Protein 4X2C (pdb70)

Secondary structure (DSSP, 8-state):
-HHHHHHHTTTSTT-HHHHHHHHHHHHHHHHTT----HHHHHHHHHH-EE-S-EEHHHHHHHHHHHHHHHHHHHTTTSPP-HHHHHHHHHHHHTT---GGGHHHHHHHHHHHHHT-SS--HHHHHHHHHHHHHH--SSS-HHHHHHHHHHHHHHHTT---B-----TT-HHHHHHHH-BTTB-HHHHHHHHHS-BHHHHTGGGTS--/-HHHHHHHT-TTSTTSHHHHHHHHHHHHHHHHTT----HHHHHHHHHH-EE-S-EEHHHHHHHHHHHHHHHHHHHTTTSPP-HHHHHHHHHHHTTT---HHHHHHHHHHHHHTSSS--HHHHHHHHHHHHHH--SSS-HHHHHHHHHHHHHHHTT---B---GGGHHHHHHHHHH-BTTB-HHHHHHHHHSPBHHHHTGGGT-

B-factor: mean 37.55, std 15.73, range [12.24, 153.91]

Sequence (410 aa):
SFLDKLIETKELKNSLYNVLKHNFLYHANKIAGSTFTTTEALALLLDKNVVTGRRHTLDDVQETVNSSYVFDTVIDSLKEKITHNFLRNLHSSLIFNTTQPFEVEPKLDELIEWYYSSQSEVSIKVIAEFHYRFELIHPFQDGNGRIIGRFVMLKQMLENNLPIKIIVSSWDSEDLYRNSLNSCSLGNYVPLIEYLSSLEDFREEVYKMLWKLENSFLDKLIETKELKNSLYNVLKHNFLYHANKIAGSTFTTEALALLLDKNVVTGRHTLDDVQETVNSSYVFDTVIDSLKEKITHNFLRNLHSSLIFNTTEVEPKLDELIEWYYSSQSEVSIKVIAEFHYRFELIHPFQDGNGRRIGRFVMLKQMLENNLPIKIVSWDSEDLYRNSSLNSCSLGNYVPLIEYLSSLEDFREVYKMLWK

Radius of gyration: 27.41 Å; Cα contacts (8 Å, |Δi|>4): 484; chains: 2; bounding box: 66×73×54 Å

Solvent-accessible surface area: 20314 Å² total; per-residue (Å²): 92,5,47,84,54,0,63,129,39,53,155,111,186,86,4,4,14,49,31,0,22,36,35,8,0,31,41,2,8,57,10,49,56,15,81,5,72,53,131,7,2,30,49,6,44,78,143,79,19,0,26,42,148,5,72,43,42,18,4,16,39,3,18,6,0,17,147,0,0,43,63,0,7,104,10,23,136,99,133,2,66,35,95,24,0,116,95,3,27,65,53,0,59,95,60,46,155,142,110,153,86,35,81,79,111,8,62,92,0,12,104,61,6,86,84,60,128,142,21,41,35,121,11,0,0,24,3,2,30,38,0,30,99,29,99,26,28,173,71,9,7,22,27,0,3,8,1,2,5,3,0,1,0,6,20,51,104,29,45,1,27,22,8,28,98,34,96,123,63,87,7,104,77,10,24,123,70,9,56,119,70,61,23,88,34,0,38,101,17,0,65,85,28,131,29,8,42,81,74,60,73,130,74,35,118,114,187,98,69,6,11,80,91,0,97,145,8,79,128,103,136,128,11,1,5,37,26,0,20,37,31,9,0,39,34,2,3,43,36,54,55,11,77,4,70,54,125,10,2,34,39,4,46,90,138,84,21,0,27,42,149,5,73,41,35,16,3,19,40,1,20,6,0,18,147,0,0,28,59,0,8,104,5,20,134,102,123,2,56,54,88,22,2,124,81,1,21,58,45,1,58,94,61,42,152,159,63,102,72,112,6,51,110,0,18,116,60,4,81,88,57,129,122,16,33,27,128,16,0,0,28,3,2,25,37,0,31,94,28,99,26,30,169,68,30,8,27,15,0,2,8,0,1,4,3,0,0,2,2,27,57,95,25,40,2,24,24,5,16,94,124,19,34,56,97,7,122,78,19,25,127,72,6,55,118,72,58,21,78,33,0,34,112,10,0,68,86,22,120,22,5,41,100,61,56,120,146,39,50,195

CATH classification: 1.10.3290.10

Foldseek 3Di:
DLLCLLVVCVPPQVAPVLVCLLQQLQFLLVVQPAPQDSVQLSCCVRPVDHDDDGDPQSVQLSVLSSVLLVVLSVQQVPADDPVNLVVSVCSNRPPHDVLPVLVVQVVVLSVVLVVDPADDLVNLLLSLLSQVVSVNDPDCSSVSSQSVSQSSCSNRVHQRQRDGDDPVPQQVVLSVVADNVRNPSNSVVSVVGHRSCVVPVCNPVVD/DQLLVQLVVCCPPPPAPVVVCLLQQLQFLLVLQPAPQDSVQLCCCVPPVDHDDDGDPQSSQLSVLVSVLLVVLSVCAPPQDDPVNLVVSVCSNRPPHDVLVVQVVVLSVVLVVDPADALVNLLLSLLSQVVSVNDPDDSSSSSQSVSQSSCVNRVHFRQRQGPVCSVQQVVLSVVADVVGRVSNSVVSVPGDRPCVVVVVNRD

Nearest PDB structures (foldseek):
  4x2c-assembly1_B  TM=1.005E+00  e=2.471E-31  Clostridioides difficile R20291
  4x2c-assembly1_A  TM=9.903E-01  e=1.853E-27  Clostridioides difficile R20291
  4x2e-assembly2_B  TM=9.842E-01  e=1.525E-26  Clostridioides difficile R20291
  4x2e-assembly4_C  TM=9.901E-01  e=2.746E-26  Clostridioides difficile R20291
  4x2e-assembly4_D-3  TM=9.826E-01  e=1.257E-24  Clostridioides difficile R20291

Structure (mmCIF, N/CA/C/O backbone):
data_4X2C
#
_entry.id   4X2C
#
_cell.length_a   52.370
_cell.length_b   67.290
_cell.length_c   139.600
_cell.angle_alpha   90.000
_cell.angle_beta   90.000
_cell.angle_gamma   90.000
#
_symmetry.space_group_name_H-M   'P 21 21 21'
#
loop_
_entity.id
_entity.type
_entity.pdbx_description
1 polymer 'Fic family protein putative filamentation induced by cAMP protein'
2 non-polymer GLYCEROL
3 non-polymer '4-(2-HYDROXYETHYL)-1-PIPERAZINE ETHANESULFONIC ACID'
4 non-polymer 'PHOSPHATE ION'
5 water water
#
loop_
_atom_site.group_PDB
_atom_site.id
_atom_site.type_symbol
_atom_site.label_atom_id
_atom_site.label_alt_id
_atom_site.label_comp_id
_atom_site.label_asym_id
_atom_site.label_entity_id
_atom_site.label_seq_id
_atom_site.pdbx_PDB_ins_code
_atom_site.Cartn_x
_atom_site.Cartn_y
_atom_site.Cartn_z
_atom_site.occupancy
_atom_site.B_iso_or_equiv
_atom_site.auth_seq_id
_atom_site.auth_comp_id
_atom_site.auth_asym_id
_atom_site.auth_atom_id
_atom_site.pdbx_PDB_model_num
ATOM 1 N N . SER A 1 4 ? 40.674 42.030 38.053 1.00 49.84 4 SER A N 1
ATOM 2 C CA . SER A 1 4 ? 40.347 42.672 36.771 1.00 53.73 4 SER A CA 1
ATOM 3 C C . SER A 1 4 ? 40.262 44.189 36.934 1.00 41.92 4 SER A C 1
ATOM 4 O O . SER A 1 4 ? 40.965 44.933 36.253 1.00 38.70 4 SER A O 1
ATOM 7 N N . PHE A 1 5 ? 39.398 44.646 37.838 1.00 39.49 5 PHE A N 1
ATOM 8 C CA . PHE A 1 5 ? 39.405 46.047 38.242 1.00 33.96 5 PHE A CA 1
ATOM 9 C C . PHE A 1 5 ? 40.784 46.413 38.778 1.00 34.86 5 PHE A C 1
ATOM 10 O O . PHE A 1 5 ? 41.334 47.463 38.450 1.00 31.91 5 PHE A O 1
ATOM 18 N N . LEU A 1 6 ? 41.345 45.526 39.589 1.00 34.00 6 LEU A N 1
ATOM 19 C CA . LEU A 1 6 ? 42.632 45.793 40.217 1.00 35.55 6 LEU A CA 1
ATOM 20 C C . LEU A 1 6 ? 43.740 45.853 39.161 1.00 36.20 6 LEU A C 1
ATOM 21 O O . LEU A 1 6 ? 44.592 46.728 39.201 1.00 32.79 6 LEU A O 1
ATOM 26 N N . ASP A 1 7 ? 43.709 44.924 38.213 1.00 41.10 7 ASP A N 1
ATOM 27 C CA . ASP A 1 7 ? 44.646 44.950 37.097 1.00 45.44 7 ASP A CA 1
ATOM 28 C C . ASP A 1 7 ? 44.632 46.313 36.401 1.00 43.95 7 ASP A C 1
ATOM 29 O O . ASP A 1 7 ? 45.671 46.943 36.218 1.00 38.37 7 ASP A O 1
ATOM 34 N N . LYS A 1 8 ? 43.440 46.776 36.043 1.00 40.69 8 LYS A N 1
ATOM 35 C CA . LYS A 1 8 ? 43.295 48.058 35.361 1.00 35.96 8 LYS A CA 1
ATOM 36 C C . LYS A 1 8 ? 43.723 49.205 36.256 1.00 34.53 8 LYS A C 1
ATOM 37 O O . LYS A 1 8 ? 44.417 50.123 35.821 1.00 33.39 8 LYS A O 1
ATOM 43 N N . LEU A 1 9 ? 43.308 49.146 37.519 1.00 31.85 9 LEU A N 1
ATOM 44 C CA . LEU A 1 9 ? 43.646 50.186 38.468 1.00 33.17 9 LEU A CA 1
ATOM 45 C C . LEU A 1 9 ? 45.151 50.451 38.494 1.00 35.82 9 LEU A C 1
ATOM 46 O O . LEU A 1 9 ? 45.584 51.608 38.433 1.00 35.03 9 LEU A O 1
ATOM 51 N N . ILE A 1 10 ? 45.933 49.373 38.566 1.00 32.14 10 ILE A N 1
ATOM 52 C CA . ILE A 1 10 ? 47.391 49.463 38.581 1.00 34.18 10 ILE A CA 1
ATOM 53 C C . ILE A 1 10 ? 47.967 49.797 37.215 1.00 37.99 10 ILE A C 1
ATOM 54 O O . ILE A 1 10 ? 48.825 50.665 37.101 1.00 36.67 10 ILE A O 1
ATOM 59 N N . GLU A 1 11 ? 47.502 49.076 36.196 1.00 44.49 11 GLU A N 1
ATOM 60 C CA . GLU A 1 11 ? 48.001 49.199 34.821 1.00 48.74 11 GLU A CA 1
ATOM 61 C C . GLU A 1 11 ? 47.981 50.624 34.302 1.00 45.87 11 GLU A C 1
ATOM 62 O O . GLU A 1 11 ? 48.938 51.094 33.697 1.00 46.73 11 GLU A O 1
ATOM 68 N N . THR A 1 12 ? 46.861 51.298 34.523 1.00 39.88 12 THR A N 1
ATOM 69 C CA . THR A 1 12 ? 46.625 52.600 33.907 1.00 41.06 12 THR A CA 1
ATOM 70 C C . THR A 1 12 ? 46.851 53.774 34.850 1.00 33.71 12 THR A C 1
ATOM 71 O O . THR A 1 12 ? 46.406 54.885 34.565 1.00 37.17 12 THR A O 1
ATOM 75 N N . LYS A 1 13 ? 47.543 53.535 35.957 1.00 33.47 13 LYS A N 1
ATOM 76 C CA . LYS A 1 13 ? 47.585 54.513 37.044 1.00 34.00 13 LYS A CA 1
ATOM 77 C C . LYS A 1 13 ? 48.250 55.815 36.623 1.00 40.45 13 LYS A C 1
ATOM 78 O O . LYS A 1 13 ? 47.919 56.878 37.144 1.00 32.36 13 LYS A O 1
ATOM 84 N N . GLU A 1 14 ? 49.172 55.724 35.666 1.00 38.34 14 GLU A N 1
ATOM 85 C CA . GLU A 1 14 ? 49.952 56.869 35.241 1.00 42.31 14 GLU A CA 1
ATOM 86 C C . GLU A 1 14 ? 49.229 57.751 34.224 1.00 41.90 14 GLU A C 1
ATOM 87 O O . GLU A 1 14 ? 49.750 58.786 33.832 1.00 41.59 14 GLU A O 1
ATOM 93 N N . LEU A 1 15 ? 48.042 57.347 33.786 1.00 33.08 15 LEU A N 1
ATOM 94 C CA . LEU A 1 15 ? 47.295 58.190 32.854 1.00 36.93 15 LEU A CA 1
ATOM 95 C C . LEU A 1 15 ? 46.893 59.505 33.533 1.00 29.21 15 LEU A C 1
ATOM 96 O O . LEU A 1 15 ? 46.782 59.563 34.743 1.00 29.53 15 LEU A O 1
ATOM 101 N N . LYS A 1 16 ? 46.692 60.555 32.750 1.00 35.55 16 LYS A N 1
ATOM 102 C CA . LYS A 1 16 ? 46.121 61.787 33.288 1.00 31.99 16 LYS A CA 1
ATOM 103 C C . LYS A 1 16 ? 44.730 61.479 33.821 1.00 32.25 16 LYS A C 1
ATOM 104 O O . LYS A 1 16 ? 43.947 60.849 33.120 1.00 30.38 16 LYS A O 1
ATOM 110 N N . ASN A 1 17 ? 44.438 61.884 35.060 1.00 26.68 17 ASN A N 1
ATOM 111 C CA . ASN A 1 17 ? 43.103 61.692 35.622 1.00 24.82 17 ASN A CA 1
ATOM 112 C C . ASN A 1 17 ? 42.651 60.242 35.526 1.00 25.77 17 ASN A C 1
ATOM 113 O O . ASN A 1 17 ? 41.522 59.959 35.128 1.00 25.68 17 ASN A O 1
ATOM 118 N N . SER A 1 18 ? 43.570 59.345 35.870 1.00 25.72 18 SER A N 1
ATOM 119 C CA . SER A 1 18 ? 43.382 57.913 35.759 1.00 24.79 18 SER A CA 1
ATOM 120 C C . SER A 1 18 ? 42.397 57.396 36.780 1.00 24.20 18 SER A C 1
ATOM 121 O O . SER A 1 18 ? 42.082 58.086 37.766 1.00 20.89 18 SER A O 1
ATOM 124 N N . LEU A 1 19 ? 41.943 56.161 36.559 1.00 22.59 19 LEU A N 1
ATOM 125 C CA . LEU A 1 19 ? 41.120 55.460 37.525 1.00 20.71 19 LEU A CA 1
ATOM 126 C C . LEU A 1 19 ? 41.736 55.505 38.929 1.00 19.66 19 LEU A C 1
ATOM 127 O O . LEU A 1 19 ? 41.029 55.731 39.919 1.00 23.90 19 LEU A O 1
ATOM 132 N N . TYR A 1 20 ? 43.039 55.251 38.995 1.00 22.09 20 TYR A N 1
ATOM 133 C CA . TYR A 1 20 ? 43.805 55.333 40.236 1.00 22.74 20 TYR A CA 1
ATOM 134 C C . TYR A 1 20 ? 43.656 56.685 40.907 1.00 22.38 20 TYR A C 1
ATOM 135 O O . TYR A 1 20 ? 43.388 56.762 42.116 1.00 21.49 20 TYR A O 1
ATOM 144 N N . ASN A 1 21 ? 43.842 57.749 40.130 1.00 21.47 21 ASN A N 1
ATOM 145 C CA . ASN A 1 21 ? 43.689 59.106 40.659 1.00 24.69 21 ASN A CA 1
ATOM 146 C C . ASN A 1 21 ? 42.286 59.396 41.166 1.00 20.90 21 ASN A C 1
ATOM 147 O O . ASN A 1 21 ? 42.108 60.050 42.196 1.00 20.52 21 ASN A O 1
ATOM 152 N N . VAL A 1 22 ? 41.281 58.952 40.418 1.00 19.79 22 VAL A N 1
ATOM 153 C CA . VAL A 1 22 ? 39.898 59.110 40.842 1.00 18.80 22 VAL A CA 1
ATOM 154 C C . VAL A 1 22 ? 39.625 58.380 42.164 1.00 23.30 22 VAL A C 1
ATOM 155 O O . VAL A 1 22 ? 39.028 58.947 43.092 1.00 20.72 22 VAL A O 1
ATOM 159 N N . LEU A 1 23 ? 40.074 57.130 42.251 1.00 18.82 23 LEU A N 1
ATOM 160 C CA . LEU A 1 23 ? 39.916 56.361 43.484 1.00 22.32 23 LEU A CA 1
ATOM 161 C C . LEU A 1 23 ? 40.621 57.053 44.640 1.00 21.96 23 LEU A C 1
ATOM 162 O O . LEU A 1 23 ? 40.051 57.199 45.724 1.00 22.03 23 LEU A O 1
ATOM 167 N N . LYS A 1 24 ? 41.862 57.467 44.407 1.00 20.14 24 LYS A N 1
ATOM 168 C CA . LYS A 1 24 ? 42.649 58.149 45.443 1.00 20.00 24 LYS A CA 1
ATOM 169 C C . LYS A 1 24 ? 41.937 59.413 45.919 1.00 21.71 24 LYS A C 1
ATOM 170 O O . LYS A 1 24 ? 41.771 59.638 47.114 1.00 20.69 24 LYS A O 1
ATOM 176 N N . HIS A 1 25 ? 41.516 60.236 44.965 1.00 19.85 25 HIS A N 1
ATOM 177 C CA . HIS A 1 25 ? 40.865 61.493 45.278 1.00 21.22 25 HIS A CA 1
ATOM 178 C C . HIS A 1 25 ? 39.578 61.270 46.067 1.00 23.04 25 HIS A C 1
ATOM 179 O O . HIS A 1 25 ? 39.330 61.935 47.077 1.00 22.87 25 HIS A O 1
ATOM 186 N N . ASN A 1 26 ? 38.769 60.320 45.615 1.00 19.40 26 ASN A N 1
ATOM 187 C CA . ASN A 1 26 ? 37.467 60.124 46.229 1.00 20.78 26 ASN A CA 1
ATOM 188 C C . ASN A 1 26 ? 37.618 59.507 47.617 1.00 23.65 26 ASN A C 1
ATOM 189 O O . ASN A 1 26 ? 37.007 59.981 48.591 1.00 20.88 26 ASN A O 1
ATOM 194 N N . PHE A 1 27 ? 38.484 58.500 47.727 1.00 19.09 27 PHE A N 1
ATOM 195 C CA . PHE A 1 27 ? 38.727 57.885 49.023 1.00 21.48 27 PHE A CA 1
ATOM 196 C C . PHE A 1 27 ? 39.301 58.889 50.040 1.00 22.41 27 PHE A C 1
ATOM 197 O O . PHE A 1 27 ? 38.834 58.985 51.181 1.00 21.03 27 PHE A O 1
ATOM 205 N N . LEU A 1 28 ? 40.343 59.612 49.633 1.00 20.12 28 LEU A N 1
ATOM 206 C CA . LEU A 1 28 ? 40.998 60.548 50.536 1.00 22.19 28 LEU A CA 1
ATOM 207 C C . LEU A 1 28 ? 40.087 61.714 50.895 1.00 23.39 28 LEU A C 1
ATOM 208 O O . LEU A 1 28 ? 40.108 62.154 52.048 1.00 21.16 28 LEU A O 1
ATOM 213 N N . TYR A 1 29 ? 39.307 62.229 49.937 1.00 19.92 29 TYR A N 1
ATOM 214 C CA . TYR A 1 29 ? 38.442 63.381 50.257 1.00 21.14 29 TYR A CA 1
ATOM 215 C C . TYR A 1 29 ? 37.555 63.035 51.441 1.00 19.71 29 TYR A C 1
ATOM 216 O O . TYR A 1 29 ? 37.478 63.779 52.435 1.00 20.63 29 TYR A O 1
ATOM 225 N N . HIS A 1 30 ? 36.901 61.883 51.349 1.00 16.54 30 HIS A N 1
ATOM 226 C CA . HIS A 1 30 ? 35.980 61.483 52.395 1.00 20.56 30 HIS A CA 1
ATOM 227 C C . HIS A 1 30 ? 36.711 61.037 53.671 1.00 23.35 30 HIS A C 1
ATOM 228 O O . HIS A 1 30 ? 36.346 61.448 54.773 1.00 23.34 30 HIS A O 1
ATOM 235 N N . ALA A 1 31 ? 37.760 60.235 53.529 1.00 19.99 31 ALA A N 1
ATOM 236 C CA . ALA A 1 31 ? 38.466 59.728 54.717 1.00 19.94 31 ALA A CA 1
ATOM 237 C C . ALA A 1 31 ? 39.073 60.871 55.519 1.00 19.62 31 ALA A C 1
ATOM 238 O O . ALA A 1 31 ? 39.025 60.856 56.748 1.00 21.47 31 ALA A O 1
ATOM 240 N N . ASN A 1 32 ? 39.632 61.864 54.825 1.00 20.45 32 ASN A N 1
ATOM 241 C CA . ASN A 1 32 ? 40.242 63.005 55.497 1.00 23.03 32 ASN A CA 1
ATOM 242 C C . ASN A 1 32 ? 39.199 63.958 56.081 1.00 19.90 32 ASN A C 1
ATOM 243 O O . ASN A 1 32 ? 39.382 64.470 57.181 1.00 22.72 32 ASN A O 1
ATOM 248 N N . LYS A 1 33 ? 38.101 64.186 55.362 1.00 23.33 33 LYS A N 1
ATOM 249 C CA . LYS A 1 33 ? 37.051 65.072 55.862 1.00 23.42 33 LYS A CA 1
ATOM 250 C C . LYS A 1 33 ? 36.402 64.493 57.125 1.00 22.08 33 LYS A C 1
ATOM 251 O O . LYS A 1 33 ? 36.063 65.236 58.049 1.00 22.18 33 LYS A O 1
ATOM 257 N N . ILE A 1 34 ? 36.220 63.177 57.155 1.00 20.34 34 ILE A N 1
ATOM 258 C CA . ILE A 1 34 ? 35.690 62.522 58.358 1.00 24.39 34 ILE A CA 1
ATOM 259 C C . ILE A 1 34 ? 36.658 62.739 59.526 1.00 26.59 34 ILE A C 1
ATOM 260 O O . ILE A 1 34 ? 36.225 62.922 60.666 1.00 29.96 34 ILE A O 1
ATOM 265 N N . ALA A 1 35 ? 37.957 62.758 59.226 1.00 25.68 35 ALA A N 1
ATOM 266 C CA . ALA A 1 35 ? 38.981 63.005 60.244 1.00 25.07 35 ALA A CA 1
ATOM 267 C C . ALA A 1 35 ? 39.197 64.498 60.524 1.00 26.07 35 ALA A C 1
ATOM 268 O O . ALA A 1 35 ? 40.060 64.846 61.306 1.00 27.56 35 ALA A O 1
ATOM 270 N N . GLY A 1 36 ? 38.422 65.373 59.900 1.00 21.92 36 GLY A N 1
ATOM 271 C CA . GLY A 1 36 ? 38.483 66.794 60.238 1.00 25.93 36 GLY A CA 1
ATOM 272 C C . GLY A 1 36 ? 39.187 67.696 59.239 1.00 27.76 36 GLY A C 1
ATOM 273 O O . GLY A 1 36 ? 39.339 68.896 59.468 1.00 24.93 36 GLY A O 1
ATOM 274 N N . SER A 1 37 ? 39.615 67.136 58.114 1.00 23.78 37 SER A N 1
ATOM 275 C CA . SER A 1 37 ? 40.271 67.967 57.098 1.00 21.29 37 SER A CA 1
ATOM 276 C C . SER A 1 37 ? 39.295 68.970 56.509 1.00 23.30 37 SER A C 1
ATOM 277 O O . SER A 1 37 ? 38.116 68.660 56.353 1.00 23.19 37 SER A O 1
ATOM 280 N N . THR A 1 38 ? 39.782 70.152 56.139 1.00 20.87 38 THR A N 1
ATOM 281 C CA . THR A 1 38 ? 38.908 71.158 55.541 1.00 21.27 38 THR A CA 1
ATOM 282 C C . THR A 1 38 ? 39.136 71.295 54.026 1.00 25.90 38 THR A C 1
ATOM 283 O O . THR A 1 38 ? 38.609 72.220 53.397 1.00 26.84 38 THR A O 1
ATOM 287 N N . PHE A 1 39 ? 39.897 70.376 53.436 1.00 24.54 39 PHE A N 1
ATOM 288 C CA . PHE A 1 39 ? 40.037 70.371 51.976 1.00 20.45 39 PHE A CA 1
ATOM 289 C C . PHE A 1 39 ? 38.725 70.007 51.297 1.00 25.16 39 PHE A C 1
ATOM 290 O O . PHE A 1 39 ? 38.160 68.934 51.556 1.00 26.56 39 PHE A O 1
ATOM 298 N N . THR A 1 40 ? 38.249 70.919 50.449 1.00 24.69 40 THR A N 1
ATOM 299 C CA . THR A 1 40 ? 37.103 70.699 49.579 1.00 24.67 40 THR A CA 1
ATOM 300 C C . THR A 1 40 ? 37.509 69.688 48.514 1.00 27.31 40 THR A C 1
ATOM 301 O O . THR A 1 40 ? 38.692 69.390 48.353 1.00 21.41 40 THR A O 1
ATOM 305 N N A THR A 1 41 ? 36.537 69.153 47.776 0.66 22.69 41 THR A N 1
ATOM 306 N N B THR A 1 41 ? 36.538 69.188 47.763 0.34 23.11 41 THR A N 1
ATOM 307 C CA A THR A 1 41 ? 36.877 68.200 46.718 0.66 22.89 41 THR A CA 1
ATOM 308 C CA B THR A 1 41 ? 36.851 68.191 46.753 0.34 22.69 41 THR A CA 1
ATOM 309 C C A THR A 1 41 ? 37.782 68.874 45.704 0.66 24.95 41 THR A C 1
ATOM 310 C C B THR A 1 41 ? 37.656 68.824 45.609 0.34 24.07 41 THR A C 1
ATOM 311 O O A THR A 1 41 ? 38.756 68.290 45.227 0.66 20.08 41 THR A O 1
ATOM 312 O O B THR A 1 41 ? 38.465 68.159 44.962 0.34 21.82 41 THR A O 1
ATOM 319 N N . GLU A 1 42 ? 37.449 70.120 45.386 1.00 25.56 42 GLU A N 1
ATOM 320 C CA . GLU A 1 42 ? 38.199 70.863 44.394 1.00 24.67 42 GLU A CA 1
ATOM 321 C C . GLU A 1 42 ? 39.634 71.119 44.870 1.00 23.87 42 GLU A C 1
ATOM 322 O O . GLU A 1 42 ? 40.593 70.973 44.104 1.00 22.07 42 GLU A O 1
ATOM 328 N N . ALA A 1 43 ? 39.778 71.545 46.117 1.00 21.37 43 ALA A N 1
ATOM 329 C CA . ALA A 1 43 ? 41.122 71.842 46.635 1.00 21.96 43 ALA A CA 1
ATOM 330 C C . ALA A 1 43 ? 41.962 70.566 46.757 1.00 20.65 43 ALA A C 1
ATOM 331 O O . ALA A 1 43 ? 43.170 70.601 46.527 1.00 19.71 43 ALA A O 1
ATOM 333 N N . LEU A 1 44 ? 41.345 69.438 47.108 1.00 19.38 44 LEU A N 1
ATOM 334 C CA . LEU A 1 44 ? 42.107 68.196 47.185 1.00 18.23 44 LEU A CA 1
ATOM 335 C C . LEU A 1 44 ? 42.605 67.793 45.802 1.00 21.13 44 LEU A C 1
ATOM 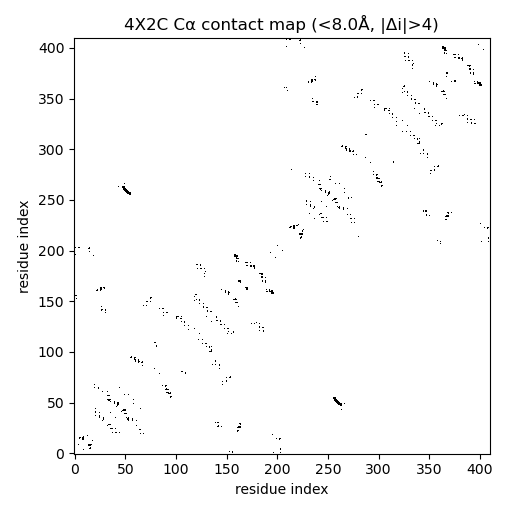336 O O . LEU A 1 44 ? 43.751 67.391 45.638 1.00 21.01 44 LEU A O 1
ATOM 341 N N . ALA A 1 45 ? 41.748 67.904 44.796 1.00 20.84 45 ALA A N 1
ATOM 342 C CA . ALA A 1 45 ? 42.174 67.572 43.437 1.00 22.20 45 ALA A CA 1
ATOM 343 C C . ALA A 1 45 ? 43.340 68.463 42.986 1.00 23.34 45 ALA A C 1
ATOM 344 O O . ALA A 1 45 ? 44.272 67.989 42.342 1.00 24.93 45 ALA A O 1
ATOM 346 N N . LEU A 1 46 ? 43.292 69.746 43.343 1.00 21.70 46 LEU A N 1
ATOM 347 C CA . LEU A 1 46 ? 44.354 70.692 42.962 1.00 24.15 46 LEU A CA 1
ATOM 348 C C . LEU A 1 46 ? 45.673 70.318 43.640 1.00 24.12 46 LEU A C 1
ATOM 349 O O . LEU A 1 46 ? 46.746 70.377 43.048 1.00 22.03 46 LEU A O 1
ATOM 354 N N . LEU A 1 47 ? 45.585 69.910 44.894 1.00 22.26 47 LEU A N 1
ATOM 355 C CA . LEU A 1 47 ? 46.775 69.469 45.612 1.00 23.30 47 LEU A CA 1
ATOM 356 C C . LEU A 1 47 ? 47.360 68.185 45.007 1.00 24.20 47 LEU A C 1
ATOM 357 O O . LEU A 1 47 ? 48.566 68.097 44.741 1.00 24.60 47 LEU A O 1
ATOM 362 N N . LEU A 1 48 ? 46.508 67.185 44.805 1.00 20.67 48 LEU A N 1
ATOM 363 C CA . LEU A 1 48 ? 46.943 65.900 44.275 1.00 23.62 48 LEU A CA 1
ATOM 364 C C . LEU A 1 48 ? 47.422 65.996 42.834 1.00 28.42 48 LEU A C 1
ATOM 365 O O . LEU A 1 48 ? 48.431 65.388 42.491 1.00 29.10 48 LEU A O 1
ATOM 370 N N . ASP A 1 49 ? 46.725 66.768 41.998 1.00 21.71 49 ASP A N 1
ATOM 371 C CA . ASP A 1 49 ? 47.069 66.853 40.567 1.00 26.64 49 ASP A CA 1
ATOM 372 C C . ASP A 1 49 ? 48.192 67.841 40.261 1.00 27.19 49 ASP A C 1
ATOM 373 O O . ASP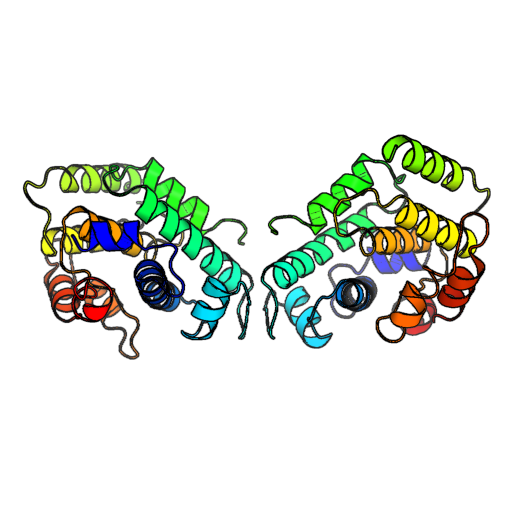 A 1 49 ? 48.963 67.633 39.334 1.00 27.72 49 ASP A O 1
ATOM 378 N N . LYS A 1 50 ? 48.254 68.934 41.015 1.00 23.67 50 LYS A N 1
ATOM 379 C CA . LYS A 1 50 ? 49.124 70.053 40.660 1.00 25.98 50 LYS A CA 1
ATOM 380 C C . LYS A 1 50 ? 50.038 70.529 41.782 1.00 27.09 50 LYS A C 1
ATOM 381 O O . LYS A 1 50 ? 50.798 71.480 41.584 1.00 25.48 50 LYS A O 1
ATOM 387 N N . ASN A 1 51 ? 49.939 69.909 42.956 1.00 23.31 51 ASN A N 1
ATOM 388 C CA . ASN A 1 51 ? 50.728 70.343 44.126 1.00 22.83 51 ASN A CA 1
ATOM 389 C C . ASN A 1 51 ? 50.491 71.807 44.472 1.00 24.91 51 ASN A C 1
ATOM 390 O O . ASN A 1 51 ? 51.407 72.563 44.856 1.00 28.71 51 ASN A O 1
ATOM 395 N N . VAL A 1 52 ? 49.232 72.195 44.368 1.00 21.97 52 VAL A N 1
ATOM 396 C CA . VAL A 1 52 ? 48.844 73.542 44.697 1.00 22.48 52 VAL A CA 1
ATOM 397 C C . VAL A 1 52 ? 47.895 73.491 45.869 1.00 21.27 52 VAL A C 1
ATOM 398 O O . VAL A 1 52 ? 46.920 72.727 45.855 1.00 23.07 52 VAL A O 1
ATOM 402 N N . VAL A 1 53 ? 48.186 74.299 46.887 1.00 21.68 53 VAL A N 1
ATOM 403 C CA . VAL A 1 53 ? 47.326 74.426 48.061 1.00 19.96 53 VAL A CA 1
ATOM 404 C C . VAL A 1 53 ? 46.410 75.629 47.908 1.00 20.63 53 VAL A C 1
ATOM 405 O O . VAL A 1 53 ? 46.870 76.737 47.601 1.00 24.35 53 VAL A O 1
ATOM 409 N N . THR A 1 54 ? 45.114 75.407 48.117 1.00 21.07 54 THR A N 1
ATOM 410 C CA . THR A 1 54 ? 44.129 76.481 48.128 1.00 23.47 54 THR A CA 1
ATOM 411 C C . THR A 1 54 ? 43.189 76.266 49.300 1.00 29.41 54 THR A C 1
ATOM 412 O O . THR A 1 54 ? 43.087 75.140 49.816 1.00 25.40 54 THR A O 1
ATOM 416 N N . GLY A 1 55 ? 42.506 77.339 49.703 1.00 27.04 55 GLY A N 1
ATOM 417 C CA . GLY A 1 55 ? 41.543 77.304 50.792 1.00 25.26 55 GLY A CA 1
ATOM 418 C C . GLY A 1 55 ? 42.226 77.702 52.090 1.00 30.15 55 GLY A C 1
ATOM 419 O O . GLY A 1 55 ? 43.380 78.134 52.089 1.00 32.95 55 GLY A O 1
ATOM 420 N N A ARG A 1 56 ? 41.509 77.576 53.201 0.41 25.96 56 ARG A N 1
ATOM 421 N N B ARG A 1 56 ? 41.517 77.536 53.198 0.59 24.84 56 ARG A N 1
ATOM 422 C CA A ARG A 1 56 ? 42.086 77.881 54.502 0.41 27.06 56 ARG A CA 1
ATOM 423 C CA B ARG A 1 56 ? 42.064 77.875 54.499 0.59 27.01 56 ARG A CA 1
ATOM 424 C C A ARG A 1 56 ? 42.264 76.595 55.301 0.41 27.83 56 ARG A C 1
ATOM 425 C C B ARG A 1 56 ? 42.257 76.600 55.320 0.59 28.18 56 ARG A C 1
ATOM 426 O O A ARG A 1 56 ? 41.316 75.828 55.464 0.41 29.23 56 ARG A O 1
ATOM 427 O O B ARG A 1 56 ? 41.307 75.845 55.516 0.59 29.59 56 ARG A O 1
ATOM 442 N N . HIS A 1 57 ? 43.475 76.365 55.792 1.00 25.86 57 HIS A N 1
ATOM 443 C CA . HIS A 1 57 ? 43.800 75.118 56.493 1.00 24.16 57 HIS A CA 1
ATOM 444 C C . HIS A 1 57 ? 44.827 75.334 57.574 1.00 24.39 57 HIS A C 1
ATOM 445 O O . HIS A 1 57 ? 45.673 76.205 57.445 1.00 26.59 57 HIS A O 1
ATOM 452 N N . THR A 1 58 ? 44.767 74.523 58.628 1.00 24.55 58 THR A N 1
ATOM 453 C CA . THR A 1 58 ? 45.897 74.447 59.546 1.00 24.26 58 THR A CA 1
ATOM 454 C C . THR A 1 58 ? 47.072 73.809 58.807 1.00 23.97 58 THR A C 1
ATOM 455 O O . THR A 1 58 ? 46.886 73.039 57.850 1.00 23.13 58 THR A O 1
ATOM 459 N N . LEU A 1 59 ? 48.277 74.133 59.242 1.00 25.23 59 LEU A N 1
ATOM 460 C CA . LEU A 1 59 ? 49.459 73.512 58.680 1.00 30.37 59 LEU A CA 1
ATOM 461 C C . LEU A 1 59 ? 49.388 71.985 58.842 1.00 26.99 59 LEU A C 1
ATOM 462 O O . LEU A 1 59 ? 49.812 71.244 57.962 1.00 24.06 59 LEU A O 1
ATOM 467 N N . ASP A 1 60 ? 48.833 71.525 59.959 1.00 24.37 60 ASP A N 1
ATOM 468 C CA . ASP A 1 60 ? 48.671 70.087 60.187 1.00 28.16 60 ASP A CA 1
ATOM 469 C C . ASP A 1 60 ? 47.765 69.458 59.157 1.00 26.70 60 ASP A C 1
ATOM 470 O O . ASP A 1 60 ? 48.021 68.348 58.701 1.00 25.83 60 ASP A O 1
ATOM 475 N N . ASP A 1 61 ? 46.685 70.153 58.812 1.00 23.73 61 ASP A N 1
ATOM 476 C CA . ASP A 1 61 ? 45.757 69.664 57.799 1.00 23.99 61 ASP A CA 1
ATOM 477 C C . ASP A 1 61 ? 46.480 69.548 56.450 1.00 24.81 61 ASP A C 1
ATOM 478 O O . ASP A 1 61 ? 46.377 68.523 55.774 1.00 23.78 61 ASP A O 1
ATOM 483 N N . VAL A 1 62 ? 47.229 70.581 56.064 1.00 20.91 62 VAL A N 1
ATOM 484 C CA . VAL A 1 62 ? 47.957 70.494 54.806 1.00 21.22 62 VAL A CA 1
ATOM 485 C C . VAL A 1 62 ? 48.908 69.281 54.855 1.00 28.05 62 VAL A C 1
ATOM 486 O O . VAL A 1 62 ? 48.942 68.455 53.931 1.00 25.02 62 VAL A O 1
ATOM 490 N N . GLN A 1 63 ? 49.658 69.152 55.943 1.00 23.29 63 GLN A N 1
ATOM 491 C CA . GLN A 1 63 ? 50.682 68.103 55.985 1.00 24.11 63 GLN A CA 1
ATOM 492 C C . GLN A 1 63 ? 50.059 66.709 56.050 1.00 24.28 63 GLN A C 1
ATOM 493 O O . GLN A 1 63 ? 50.506 65.798 55.353 1.00 23.53 63 GLN A O 1
ATOM 499 N N . GLU A 1 64 ? 49.018 66.525 56.859 1.00 23.27 64 GLU A N 1
ATOM 500 C CA . GLU A 1 64 ? 48.438 65.196 56.966 1.00 24.20 64 GLU A CA 1
ATOM 501 C C . GLU A 1 64 ? 47.732 64.832 55.669 1.00 27.02 64 GLU A C 1
ATOM 502 O O . GLU A 1 64 ? 47.705 63.668 55.273 1.00 20.35 64 GLU A O 1
ATOM 508 N N . THR A 1 65 ? 47.192 65.832 54.981 1.00 22.07 65 THR A N 1
ATOM 509 C CA . THR A 1 65 ? 46.567 65.563 53.692 1.00 21.60 65 THR A CA 1
ATOM 510 C C . THR A 1 65 ? 47.615 65.101 52.683 1.00 21.92 65 THR A C 1
ATOM 511 O O . THR A 1 65 ? 47.391 64.146 51.947 1.00 21.51 65 THR A O 1
ATOM 515 N N . VAL A 1 66 ? 48.770 65.764 52.675 1.00 20.41 66 VAL A N 1
ATOM 516 C CA . VAL A 1 66 ? 49.872 65.352 51.806 1.00 20.44 66 VAL A CA 1
ATOM 517 C C . VAL A 1 66 ? 50.353 63.951 52.204 1.00 20.01 66 VAL A C 1
ATOM 518 O O . VAL A 1 66 ? 50.584 63.101 51.353 1.00 25.24 66 VAL A O 1
ATOM 522 N N . ASN A 1 67 ? 50.524 63.734 53.500 1.00 20.43 67 ASN A N 1
ATOM 523 C CA . ASN A 1 67 ? 50.940 62.424 53.985 1.00 21.38 67 ASN A CA 1
ATOM 524 C C . ASN A 1 67 ? 49.947 61.347 53.534 1.00 24.46 67 ASN A C 1
ATOM 525 O O . ASN A 1 67 ? 50.349 60.263 53.153 1.00 23.39 67 ASN A O 1
ATOM 530 N N . SER A 1 68 ? 48.647 61.662 53.582 1.00 22.05 68 SER A N 1
ATOM 531 C CA . SER A 1 68 ? 47.624 60.683 53.222 1.00 21.21 68 SER A CA 1
ATOM 532 C C . SER A 1 68 ? 47.762 60.229 51.769 1.00 22.43 68 SER A C 1
ATOM 533 O O . SER A 1 68 ? 47.406 59.094 51.440 1.00 22.72 68 SER A O 1
ATOM 536 N N . SER A 1 69 ? 48.328 61.077 50.918 1.00 22.56 69 SER A N 1
ATOM 537 C CA . SER A 1 69 ? 48.517 60.732 49.516 1.00 21.83 69 SER A CA 1
ATOM 538 C C . SER A 1 69 ? 49.597 59.667 49.371 1.00 25.04 69 SER A C 1
ATOM 539 O O . SER A 1 69 ? 49.456 58.719 48.607 1.00 25.66 69 SER A O 1
ATOM 542 N N . TYR A 1 70 ? 50.681 59.845 50.112 1.00 24.00 70 TYR A N 1
ATOM 543 C CA . TYR A 1 70 ? 51.771 58.884 50.137 1.00 22.35 70 TYR A CA 1
ATOM 544 C C . TYR A 1 70 ? 51.328 57.570 50.782 1.00 22.65 70 TYR A C 1
ATOM 545 O O . TYR A 1 70 ? 51.680 56.495 50.319 1.00 25.87 70 TYR A O 1
ATOM 554 N N . VAL A 1 71 ? 50.568 57.670 51.866 1.00 22.58 71 VAL A N 1
ATOM 555 C CA . VAL A 1 71 ? 50.109 56.477 52.552 1.00 23.39 71 VAL A CA 1
ATOM 556 C C . VAL A 1 71 ? 49.212 55.679 51.605 1.00 26.50 71 VAL A C 1
ATOM 557 O O . VAL A 1 71 ? 49.321 54.459 51.523 1.00 25.81 71 VAL A O 1
ATOM 561 N N . PHE A 1 72 ? 48.337 56.372 50.883 1.00 23.36 72 PHE A N 1
ATOM 562 C CA . PHE A 1 72 ? 47.510 55.700 49.895 1.00 24.59 72 PHE A CA 1
ATOM 563 C C . PHE A 1 72 ? 48.373 54.936 48.884 1.00 23.48 72 PHE A C 1
ATOM 564 O O . PHE A 1 72 ? 48.086 53.774 48.590 1.00 24.98 72 PHE A O 1
ATOM 572 N N . ASP A 1 73 ? 49.421 55.572 48.352 1.00 22.93 73 ASP A N 1
ATOM 573 C CA . ASP A 1 73 ? 50.304 54.887 47.407 1.00 21.57 73 ASP A CA 1
ATOM 574 C C . ASP A 1 73 ? 50.939 53.646 48.044 1.00 22.88 73 ASP A C 1
ATOM 575 O O . ASP A 1 73 ? 51.019 52.578 47.426 1.00 27.18 73 ASP A O 1
ATOM 580 N N . THR A 1 74 ? 51.409 53.796 49.280 1.00 22.88 74 THR A N 1
ATOM 581 C CA . THR A 1 74 ? 51.994 52.680 50.012 1.00 25.56 74 THR A CA 1
ATOM 582 C C . THR A 1 74 ? 51.027 51.520 50.131 1.00 28.40 74 THR A C 1
ATOM 583 O O . THR A 1 74 ? 51.391 50.355 49.961 1.00 28.85 74 THR A O 1
ATOM 587 N N . VAL A 1 75 ? 49.782 51.844 50.430 1.00 25.96 75 VAL A N 1
ATOM 588 C CA . VAL A 1 75 ? 48.763 50.812 50.587 1.00 26.21 75 VAL A CA 1
ATOM 589 C C . VAL A 1 75 ? 48.507 50.041 49.273 1.00 24.13 75 VAL A C 1
ATOM 590 O O . VAL A 1 75 ? 48.338 48.800 49.267 1.00 29.10 75 VAL A O 1
ATOM 594 N N . ILE A 1 76 ? 48.467 50.773 48.167 1.00 24.54 76 ILE A N 1
ATOM 595 C CA . ILE A 1 76 ? 48.281 50.135 46.877 1.00 25.66 76 ILE A CA 1
ATOM 596 C C . ILE A 1 76 ? 49.535 49.345 46.521 1.00 27.38 76 ILE A C 1
ATOM 597 O O . ILE A 1 76 ? 49.440 48.235 46.011 1.00 30.57 76 ILE A O 1
ATOM 602 N N . ASP A 1 77 ? 50.711 49.896 46.826 1.00 31.37 77 ASP A N 1
ATOM 603 C CA . ASP A 1 77 ? 51.968 49.237 46.468 1.00 34.45 77 ASP A CA 1
ATOM 604 C C . ASP A 1 77 ? 52.147 47.926 47.227 1.00 38.39 77 ASP A C 1
ATOM 605 O O . ASP A 1 77 ? 52.865 47.043 46.782 1.00 37.49 77 ASP A O 1
ATOM 610 N N . SER A 1 78 ? 51.501 47.802 48.378 1.00 36.33 78 SER A N 1
ATOM 611 C CA . SER A 1 78 ? 51.742 46.641 49.220 1.00 37.94 78 SER A CA 1
ATOM 612 C C . SER A 1 78 ? 50.528 45.725 49.332 1.00 34.50 78 SER A C 1
ATOM 613 O O . SER A 1 78 ? 50.433 44.940 50.271 1.00 36.96 78 SER A O 1
ATOM 616 N N . LEU A 1 79 ? 49.603 45.820 48.378 1.00 33.96 79 LEU A N 1
ATOM 617 C CA . LEU A 1 79 ? 48.497 44.862 48.316 1.00 33.70 79 LEU A CA 1
ATOM 618 C C . LEU A 1 79 ? 49.055 43.434 48.245 1.00 42.40 79 LEU A C 1
ATOM 619 O O . LEU A 1 79 ? 50.112 43.200 47.632 1.00 41.10 79 LEU A O 1
ATOM 624 N N . LYS A 1 80 ? 48.344 42.513 48.903 1.00 42.38 80 LYS A N 1
ATOM 625 C CA . LYS A 1 80 ? 48.693 41.092 49.048 1.00 50.27 80 LYS A CA 1
ATOM 626 C C . LYS A 1 80 ? 49.790 40.848 50.091 1.00 48.45 80 LYS A C 1
ATOM 627 O O . LYS A 1 80 ? 50.079 39.706 50.426 1.00 53.26 80 LYS A O 1
ATOM 633 N N . GLU A 1 81 ? 50.394 41.912 50.608 1.00 44.10 81 GLU A N 1
ATOM 634 C CA . GLU A 1 81 ? 51.292 41.788 51.754 1.00 42.33 81 GLU A CA 1
ATOM 635 C C . GLU A 1 81 ? 50.469 41.781 53.043 1.00 44.65 81 GLU A C 1
ATOM 636 O O . GLU A 1 81 ? 49.473 42.488 53.150 1.00 38.47 81 GLU A O 1
ATOM 642 N N . LYS A 1 82 ? 50.883 40.979 54.022 1.00 45.23 82 LYS A N 1
ATOM 643 C CA . LYS A 1 82 ? 50.041 40.746 55.195 1.00 42.88 82 LYS A CA 1
ATOM 644 C C . LYS A 1 82 ? 50.047 41.973 56.118 1.00 44.83 82 LYS A C 1
ATOM 645 O O . LYS A 1 82 ? 51.066 42.659 56.258 1.00 41.04 82 LYS A O 1
ATOM 651 N N . ILE A 1 83 ? 48.893 42.266 56.713 1.00 37.91 83 ILE A N 1
ATOM 652 C CA . ILE A 1 83 ? 48.801 43.284 57.756 1.00 35.36 83 ILE A CA 1
ATOM 653 C C . ILE A 1 83 ? 49.545 42.784 58.998 1.00 37.54 83 ILE A C 1
ATOM 654 O O . ILE A 1 83 ? 49.198 41.743 59.562 1.00 42.29 83 ILE A O 1
ATOM 659 N N . THR A 1 84 ? 50.598 43.498 59.384 1.00 36.79 84 THR A N 1
ATOM 660 C CA . THR A 1 84 ? 51.347 43.198 60.598 1.00 39.00 84 THR A CA 1
ATOM 661 C C . THR A 1 84 ? 51.325 44.401 61.536 1.00 36.81 84 THR A C 1
ATOM 662 O O . THR A 1 84 ? 50.933 45.501 61.148 1.00 33.52 84 THR A O 1
ATOM 666 N N . HIS A 1 85 ? 51.768 44.194 62.772 1.00 38.02 85 HIS A N 1
ATOM 667 C CA . HIS A 1 85 ? 51.951 45.299 63.702 1.00 38.67 85 HIS A CA 1
ATOM 668 C C . HIS A 1 85 ? 52.836 46.367 63.072 1.00 36.87 85 HIS A C 1
ATOM 669 O O . HIS A 1 85 ? 52.521 47.553 63.131 1.00 35.36 85 HIS A O 1
ATOM 676 N N . ASN A 1 86 ? 53.942 45.938 62.470 1.00 37.78 86 ASN A N 1
ATOM 677 C CA . ASN A 1 86 ? 54.900 46.877 61.885 1.00 37.05 86 ASN A CA 1
ATOM 678 C C . ASN A 1 86 ? 54.290 47.662 60.729 1.00 35.19 86 ASN A C 1
ATOM 679 O O . ASN A 1 86 ? 54.549 48.864 60.552 1.00 32.96 86 ASN A O 1
ATOM 684 N N . PHE A 1 87 ? 53.479 46.966 59.939 1.00 36.71 87 PHE A N 1
ATOM 685 C CA . PHE A 1 87 ? 52.796 47.580 58.806 1.00 30.80 87 PHE A CA 1
ATOM 686 C C . PHE A 1 87 ? 51.914 48.742 59.277 1.00 29.22 87 PHE A C 1
ATOM 687 O O . PHE A 1 87 ? 51.991 49.846 58.739 1.00 27.68 87 PHE A O 1
ATOM 695 N N . LEU A 1 88 ? 51.116 48.496 60.313 1.00 31.66 88 LEU A N 1
ATOM 696 C CA . LEU A 1 88 ? 50.254 49.531 60.900 1.00 30.08 88 LEU A CA 1
ATOM 697 C C . LEU A 1 88 ? 51.078 50.664 61.523 1.00 29.32 88 LEU A C 1
ATOM 698 O O . LEU A 1 88 ? 50.752 51.850 61.347 1.00 27.98 88 LEU A O 1
ATOM 703 N N . ARG A 1 89 ? 52.137 50.310 62.244 1.00 31.33 89 ARG A N 1
ATOM 704 C CA . ARG A 1 89 ? 53.035 51.328 62.789 1.00 33.07 89 ARG A CA 1
ATOM 705 C C . ARG A 1 89 ? 53.584 52.231 61.673 1.00 33.38 89 ARG A C 1
ATOM 706 O O . ARG A 1 89 ? 53.707 53.441 61.852 1.00 29.78 89 ARG A O 1
ATOM 714 N N . ASN A 1 90 ? 53.931 51.635 60.532 1.00 31.39 90 ASN A N 1
ATOM 715 C CA . ASN A 1 90 ? 54.509 52.397 59.430 1.00 30.96 90 ASN A CA 1
ATOM 716 C C . ASN A 1 90 ? 53.474 53.321 58.777 1.00 29.54 90 ASN A C 1
ATOM 717 O O . ASN A 1 90 ? 53.778 54.458 58.413 1.00 29.47 90 ASN A O 1
ATOM 722 N N . LEU A 1 91 ? 52.254 52.830 58.623 1.00 26.99 91 LEU A N 1
ATOM 723 C CA . LEU A 1 91 ? 51.183 53.678 58.115 1.00 30.72 91 LEU A CA 1
ATOM 724 C C . LEU A 1 91 ? 50.940 54.828 59.066 1.00 30.91 91 LEU A C 1
ATOM 725 O O . LEU A 1 91 ? 50.756 55.957 58.632 1.00 30.48 91 LEU A O 1
ATOM 730 N N . HIS A 1 92 ? 50.914 54.538 60.366 1.00 30.05 92 HIS A N 1
ATOM 731 C CA . HIS A 1 92 ? 50.712 55.603 61.339 1.00 32.61 92 HIS A CA 1
ATOM 732 C C . HIS A 1 92 ? 51.844 56.635 61.304 1.00 30.98 92 HIS A C 1
ATOM 733 O O . HIS A 1 92 ? 51.576 57.826 61.240 1.00 29.00 92 HIS A O 1
ATOM 740 N N . SER A 1 93 ? 53.100 56.176 61.326 1.00 27.91 93 SER A N 1
ATOM 741 C CA . SER A 1 93 ? 54.251 57.086 61.256 1.00 31.61 93 SER A CA 1
ATOM 742 C C . SER A 1 93 ? 54.205 57.983 60.023 1.00 35.41 93 SER A C 1
ATOM 743 O O . SER A 1 93 ? 54.390 59.200 60.120 1.00 28.84 93 SER A O 1
ATOM 746 N N . SER A 1 94 ? 53.950 57.382 58.864 1.00 26.96 94 SER A N 1
ATOM 747 C CA . SER A 1 94 ? 53.850 58.148 57.617 1.00 27.00 94 SER A CA 1
ATOM 748 C C . SER A 1 94 ? 52.697 59.169 57.613 1.00 26.66 94 SER A C 1
ATOM 749 O O . SER A 1 94 ? 52.833 60.279 57.068 1.00 24.56 94 SER A O 1
ATOM 752 N N . LEU A 1 95 ? 51.574 58.798 58.220 1.00 24.95 95 LEU A N 1
ATOM 753 C CA . LEU A 1 95 ? 50.403 59.669 58.222 1.00 25.67 95 LEU A CA 1
ATOM 754 C C . LEU A 1 95 ? 50.655 60.910 59.088 1.00 26.26 95 LEU A C 1
ATOM 755 O O . LEU A 1 95 ? 50.151 61.998 58.782 1.00 26.92 95 LEU A O 1
ATOM 760 N N . ILE A 1 96 ? 51.455 60.761 60.149 1.00 27.28 96 ILE A N 1
ATOM 761 C CA . ILE A 1 96 ? 51.669 61.876 61.072 1.00 32.03 96 ILE A CA 1
ATOM 762 C C . ILE A 1 96 ? 53.011 62.581 60.876 1.00 34.04 96 ILE A C 1
ATOM 763 O O . ILE A 1 96 ? 53.350 63.475 61.649 1.00 34.79 96 ILE A O 1
ATOM 768 N N . PHE A 1 97 ? 53.770 62.180 59.852 1.00 29.29 97 PHE A N 1
ATOM 769 C CA . PHE A 1 97 ? 55.081 62.773 59.553 1.00 30.37 97 PHE A CA 1
ATOM 770 C C . PHE A 1 97 ? 55.049 64.309 59.479 1.00 33.02 97 PHE A C 1
ATOM 771 O O . PHE A 1 97 ? 54.141 64.872 58.881 1.00 29.48 97 PHE A O 1
ATOM 779 N N . ASN A 1 98 ? 56.025 64.970 60.112 1.00 33.53 98 ASN A N 1
ATOM 780 C CA . ASN A 1 98 ? 56.182 66.428 60.016 1.00 34.57 98 ASN A CA 1
ATOM 781 C C . ASN A 1 98 ? 54.946 67.203 60.481 1.00 37.12 98 ASN A C 1
ATOM 782 O O . ASN A 1 98 ? 54.582 68.234 59.907 1.00 36.51 98 ASN A O 1
ATOM 787 N N . THR A 1 99 ? 54.289 66.701 61.517 1.00 39.54 99 THR A N 1
ATOM 788 C CA . THR A 1 99 ? 53.180 67.422 62.121 1.00 45.19 99 THR A CA 1
ATOM 789 C C . THR A 1 99 ? 53.527 67.762 63.563 1.00 54.64 99 THR A C 1
ATOM 790 O O . THR A 1 99 ? 54.638 67.506 64.019 1.00 57.21 99 THR A O 1
ATOM 794 N N . THR A 1 100 ? 52.567 68.331 64.278 1.00 62.53 100 THR A N 1
ATOM 795 C CA . THR A 1 100 ? 52.789 68.740 65.658 1.00 71.92 100 THR A CA 1
ATOM 796 C C . THR A 1 100 ? 52.742 67.542 66.607 1.00 73.71 100 THR A C 1
ATOM 797 O O . THR A 1 100 ? 52.025 67.553 67.609 1.00 74.50 100 THR A O 1
ATOM 801 N N . GLN A 1 126 ? 42.593 48.588 79.688 1.00 103.35 126 GLN A N 1
ATOM 802 C CA . GLN A 1 126 ? 43.804 49.351 79.980 1.00 100.51 126 GLN A CA 1
ATOM 803 C C . GLN A 1 126 ? 44.543 49.681 78.681 1.00 92.25 126 GLN A C 1
ATOM 804 O O . GLN A 1 126 ? 44.235 49.113 77.643 1.00 91.93 126 GLN A O 1
ATOM 810 N N . PRO A 1 127 ? 45.456 50.667 78.704 1.00 84.42 127 PRO A N 1
ATOM 811 C CA . PRO A 1 127 ? 46.082 50.958 77.407 1.00 78.09 127 PRO A CA 1
ATOM 812 C C . PRO A 1 127 ? 47.036 49.881 76.864 1.00 75.54 127 PRO A C 1
ATOM 813 O O . PRO A 1 127 ? 47.340 49.907 75.671 1.00 67.02 127 PRO A O 1
ATOM 817 N N . PHE A 1 128 ? 47.498 48.943 77.681 1.00 77.30 128 PHE A N 1
ATOM 818 C CA . PHE A 1 128 ? 48.416 47.969 77.112 1.00 76.37 128 PHE A CA 1
ATOM 819 C C . PHE A 1 128 ? 47.836 46.571 76.905 1.00 73.42 128 PHE A C 1
ATOM 820 O O . PHE A 1 128 ? 48.570 45.585 76.882 1.00 73.51 128 PHE A O 1
ATOM 828 N N . GLU A 1 129 ? 46.522 46.497 76.718 1.00 72.20 129 GLU A N 1
ATOM 829 C CA . GLU A 1 129 ? 45.907 45.307 76.140 1.00 75.52 129 GLU A CA 1
ATOM 830 C C . GLU A 1 129 ? 45.845 45.489 74.621 1.00 67.00 129 GLU A C 1
ATOM 831 O O . GLU A 1 129 ? 45.383 44.609 73.899 1.00 68.20 129 GLU A O 1
ATOM 837 N N . VAL A 1 130 ? 46.305 46.646 74.149 1.00 64.71 130 VAL A N 1
ATOM 838 C CA . VAL A 1 130 ? 46.271 46.966 72.725 1.00 62.21 130 VAL A CA 1
ATOM 839 C C . VAL A 1 130 ? 47.056 45.952 71.893 1.00 62.19 130 VAL A C 1
ATOM 840 O O . VAL A 1 130 ? 46.533 45.418 70.920 1.00 62.80 130 VAL A O 1
ATOM 844 N N . GLU A 1 131 ? 48.296 45.675 72.289 1.00 61.90 131 GLU A N 1
ATOM 845 C CA . GLU A 1 131 ? 49.164 44.790 71.512 1.00 62.07 131 GLU A CA 1
ATOM 846 C C . GLU A 1 131 ? 48.622 43.357 71.357 1.00 65.12 131 GLU A C 1
ATOM 847 O O . GLU A 1 131 ? 48.567 42.860 70.233 1.00 65.24 131 GLU A O 1
ATOM 853 N N . PRO A 1 132 ? 48.237 42.682 72.470 1.00 50.48 132 PRO A N 1
ATOM 854 C CA . PRO A 1 132 ? 47.699 41.336 72.231 1.00 49.80 132 PRO A CA 1
ATOM 855 C C . PRO A 1 132 ? 46.366 41.370 71.475 1.00 46.57 132 PRO A C 1
ATOM 856 O O . PRO A 1 132 ? 46.176 40.591 70.543 1.00 45.20 132 PRO A O 1
ATOM 860 N N . LYS A 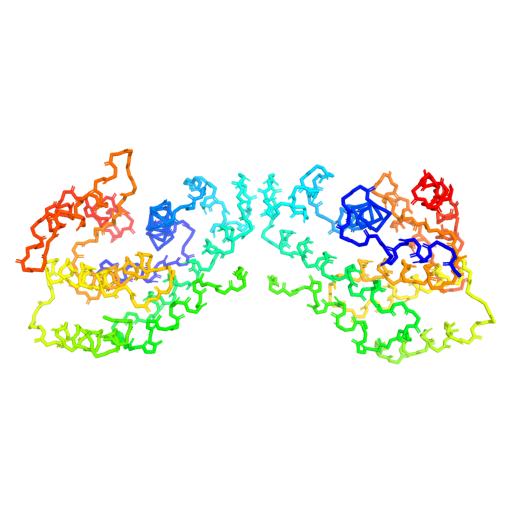1 133 ? 45.467 42.273 71.844 1.00 44.25 133 LYS A N 1
ATOM 861 C CA . LYS A 1 133 ? 44.165 42.308 71.188 1.00 46.24 133 LYS A CA 1
ATOM 862 C C . LYS A 1 133 ? 44.282 42.670 69.708 1.00 40.07 133 LYS A C 1
ATOM 863 O O . LYS A 1 133 ? 43.541 42.148 68.874 1.00 36.14 133 LYS A O 1
ATOM 869 N N . LEU A 1 134 ? 45.217 43.546 69.368 1.00 37.69 134 LEU A N 1
ATOM 870 C CA . LEU A 1 134 ? 45.453 43.831 67.959 1.00 34.95 134 LEU A CA 1
ATOM 871 C C . LEU A 1 134 ? 46.039 42.595 67.283 1.00 33.25 134 LEU A C 1
ATOM 872 O O . LEU A 1 134 ? 45.637 42.230 66.185 1.00 38.30 134 LEU A O 1
ATOM 877 N N . ASP A 1 135 ? 46.985 41.944 67.950 1.00 37.13 135 ASP A N 1
ATOM 878 C CA . ASP A 1 135 ? 47.567 40.719 67.412 1.00 39.86 135 ASP A CA 1
ATOM 879 C C . ASP A 1 135 ? 46.486 39.642 67.245 1.00 39.30 135 ASP A C 1
ATOM 880 O O . ASP A 1 135 ? 46.491 38.900 66.263 1.00 38.97 135 ASP A O 1
ATOM 885 N N . GLU A 1 136 ? 45.563 39.568 68.202 1.00 41.48 136 GLU A N 1
ATOM 886 C CA . GLU A 1 136 ? 44.435 38.634 68.118 1.00 43.48 136 GLU A CA 1
ATOM 887 C C . GLU A 1 136 ? 43.556 38.935 66.904 1.00 38.89 136 GLU A C 1
ATOM 888 O O . GLU A 1 136 ? 43.090 38.021 66.219 1.00 40.62 136 GLU A O 1
ATOM 894 N N . LEU A 1 137 ? 43.317 40.219 66.658 1.00 35.33 137 LEU A N 1
ATOM 895 C CA . LEU A 1 137 ? 42.470 40.651 65.553 1.00 33.02 137 LEU A CA 1
ATOM 896 C C . LEU A 1 137 ? 43.098 40.270 64.214 1.00 33.84 137 LEU A C 1
ATOM 897 O O . LEU A 1 137 ? 42.431 39.791 63.308 1.00 33.74 137 LEU A O 1
ATOM 902 N N . ILE A 1 138 ? 44.400 40.495 64.102 1.00 35.26 138 ILE A N 1
ATOM 903 C CA . ILE A 1 138 ? 45.130 40.181 62.883 1.00 32.92 138 ILE A CA 1
ATOM 904 C C . ILE A 1 138 ? 45.126 38.672 62.609 1.00 36.59 138 ILE A C 1
ATOM 905 O O . ILE A 1 138 ? 44.843 38.229 61.490 1.00 35.40 138 ILE A O 1
ATOM 910 N N . GLU A 1 139 ? 45.423 37.874 63.626 1.00 36.61 139 GLU A N 1
ATOM 911 C CA . GLU A 1 139 ? 45.412 36.428 63.423 1.00 39.90 139 GLU A CA 1
ATOM 912 C C . GLU A 1 139 ? 43.994 35.925 63.106 1.00 41.16 139 GLU A C 1
ATOM 913 O O . GLU A 1 139 ? 43.825 35.028 62.287 1.00 41.45 139 GLU A O 1
ATOM 919 N N . TRP A 1 140 ? 42.984 36.523 63.734 1.00 38.65 140 TRP A N 1
ATOM 920 C CA . TRP A 1 140 ? 41.590 36.181 63.440 1.00 38.85 140 TRP A CA 1
ATOM 921 C C . TRP A 1 140 ? 41.268 36.479 61.978 1.00 42.43 140 TRP A C 1
ATOM 922 O O . TRP A 1 140 ? 40.606 35.684 61.302 1.00 42.95 140 TRP A O 1
ATOM 933 N N . TYR A 1 141 ? 41.764 37.613 61.485 1.00 36.33 141 TYR A N 1
ATOM 934 C CA . TYR A 1 141 ? 41.496 37.990 60.099 1.00 40.60 141 TYR A CA 1
ATOM 935 C C . TYR A 1 141 ? 42.113 36.987 59.121 1.00 38.78 141 TYR A C 1
ATOM 936 O O . TYR A 1 141 ? 41.441 36.521 58.219 1.00 35.37 141 TYR A O 1
ATOM 945 N N . TYR A 1 142 ? 43.382 36.634 59.302 1.00 38.23 142 TYR A N 1
ATOM 946 C CA . TYR A 1 142 ? 44.025 35.747 58.330 1.00 38.30 142 TYR A CA 1
ATOM 947 C C . TYR A 1 142 ? 43.647 34.283 58.537 1.00 40.38 142 TYR A C 1
ATOM 948 O O . TYR A 1 142 ? 44.069 33.413 57.773 1.00 38.84 142 TYR A O 1
ATOM 957 N N A SER A 1 143 ? 42.849 34.025 59.568 0.55 38.96 143 SER A N 1
ATOM 958 N N B SER A 1 143 ? 42.840 34.016 59.560 0.45 38.98 143 SER A N 1
ATOM 959 C CA A SER A 1 143 ? 42.321 32.692 59.812 0.55 39.46 143 SER A CA 1
ATOM 960 C CA B SER A 1 143 ? 42.328 32.671 59.782 0.45 38.90 143 SER A CA 1
ATOM 961 C C A SER A 1 143 ? 40.972 32.485 59.125 0.55 42.30 143 SER A C 1
ATOM 962 C C B SER A 1 143 ? 41.022 32.452 59.023 0.45 42.08 143 SER A C 1
ATOM 963 O O A SER A 1 143 ? 40.404 31.403 59.200 0.55 40.96 143 SER A O 1
ATOM 964 O O B SER A 1 143 ? 40.530 31.329 58.950 0.45 40.83 143 SER A O 1
ATOM 969 N N . GLN A 1 144 ? 40.462 33.520 58.460 1.00 39.31 144 GLN A N 1
ATOM 970 C CA . GLN A 1 144 ? 39.174 33.410 57.750 1.00 39.60 144 GLN A CA 1
ATOM 971 C C . GLN A 1 144 ? 39.328 32.684 56.409 1.00 41.50 144 GLN A C 1
ATOM 972 O O . GLN A 1 144 ? 40.278 32.941 55.673 1.00 41.23 144 GLN A O 1
ATOM 978 N N . SER A 1 145 ? 38.389 31.794 56.091 1.00 42.01 145 SER A N 1
ATOM 979 C CA . SER A 1 145 ? 38.461 31.020 54.853 1.00 42.98 145 SER A CA 1
ATOM 980 C C . SER A 1 145 ? 38.164 31.884 53.636 1.00 47.41 145 SER A C 1
ATOM 981 O O . SER A 1 145 ? 38.666 31.628 52.542 1.00 48.81 145 SER A O 1
ATOM 984 N N . GLU A 1 146 ? 37.331 32.897 53.836 1.00 42.10 146 GLU A N 1
ATOM 985 C CA . GLU A 1 146 ? 36.954 33.806 52.767 1.00 41.65 146 GLU A CA 1
ATOM 986 C C . GLU A 1 146 ? 36.689 35.176 53.364 1.00 46.95 146 GLU A C 1
ATOM 987 O O . GLU A 1 146 ? 35.935 35.319 54.324 1.00 40.75 146 GLU A O 1
ATOM 993 N N . VAL A 1 147 ? 37.346 36.188 52.820 1.00 38.76 147 VAL A N 1
ATOM 994 C CA . VAL A 1 147 ? 37.093 37.542 53.269 1.00 37.73 147 VAL A CA 1
ATOM 995 C C . VAL A 1 147 ? 35.843 38.104 52.600 1.00 38.58 147 VAL A C 1
ATOM 996 O O . VAL A 1 147 ? 35.758 38.158 51.376 1.00 39.02 147 VAL A O 1
ATOM 1000 N N . SER A 1 148 ? 34.871 38.504 53.412 1.00 39.03 148 SER A N 1
ATOM 1001 C CA . SER A 1 148 ? 33.667 39.163 52.912 1.00 43.76 148 SER A CA 1
ATOM 1002 C C . SER A 1 148 ? 33.588 40.593 53.435 1.00 42.51 148 SER A C 1
ATOM 1003 O O . SER A 1 148 ? 34.387 40.990 54.280 1.00 37.70 148 SER A O 1
ATOM 1006 N N . ILE A 1 149 ? 32.610 41.351 52.945 1.00 39.29 149 ILE A N 1
ATOM 1007 C CA . ILE A 1 149 ? 32.302 42.648 53.523 1.00 38.76 149 ILE A CA 1
ATOM 1008 C C . ILE A 1 149 ? 31.973 42.498 55.018 1.00 39.19 149 ILE A C 1
ATOM 1009 O O . ILE A 1 149 ? 32.317 43.371 55.814 1.00 41.27 149 ILE A O 1
ATOM 1014 N N . LYS A 1 150 ? 31.333 41.389 55.402 1.00 40.57 150 LYS A N 1
ATOM 1015 C CA . LYS A 1 150 ? 31.003 41.155 56.811 1.00 41.39 150 LYS A CA 1
ATOM 1016 C C . LYS A 1 150 ? 32.263 41.073 57.664 1.00 42.22 150 LYS A C 1
ATOM 1017 O O . LYS A 1 150 ? 32.352 41.669 58.747 1.00 41.30 150 LYS A O 1
ATOM 1023 N N . VAL A 1 151 ? 33.236 40.321 57.176 1.00 36.79 151 VAL A N 1
ATOM 1024 C CA . VAL A 1 151 ? 34.514 40.198 57.868 1.00 35.60 151 VAL A CA 1
ATOM 1025 C C . VAL A 1 151 ? 35.188 41.562 57.950 1.00 33.54 151 VAL A C 1
ATOM 1026 O O . VAL A 1 151 ? 35.685 41.960 59.004 1.00 31.72 151 VAL A O 1
ATOM 1030 N N . ILE A 1 152 ? 35.181 42.297 56.836 1.00 32.25 152 ILE A N 1
ATOM 1031 C CA . ILE A 1 152 ? 35.817 43.613 56.814 1.00 29.89 152 ILE A CA 1
ATOM 1032 C C . ILE A 1 152 ? 35.172 44.586 57.808 1.00 35.02 152 ILE A C 1
ATOM 1033 O O . ILE A 1 152 ? 35.871 45.287 58.532 1.00 32.18 152 ILE A O 1
ATOM 1038 N N . ALA A 1 153 ? 33.845 44.613 57.858 1.00 30.01 153 ALA A N 1
ATOM 1039 C CA . ALA A 1 153 ? 33.134 45.426 58.842 1.00 29.69 153 ALA A CA 1
ATOM 1040 C C . ALA A 1 153 ? 33.498 45.035 60.282 1.00 35.22 153 ALA A C 1
ATOM 1041 O O . ALA A 1 153 ? 33.726 45.900 61.131 1.00 31.29 153 ALA A O 1
ATOM 1043 N N . GLU A 1 154 ? 33.547 43.736 60.564 1.00 31.14 154 GLU A N 1
ATOM 1044 C CA . GLU A 1 154 ? 33.884 43.304 61.914 1.00 31.54 154 GLU A CA 1
ATOM 1045 C C . GLU A 1 154 ? 35.306 43.751 62.256 1.00 31.59 154 GLU A C 1
ATOM 1046 O O . GLU A 1 154 ? 35.565 44.214 63.365 1.00 29.96 154 GLU A O 1
ATOM 1052 N N . PHE A 1 155 ? 36.217 43.599 61.301 1.00 29.24 155 PHE A N 1
ATOM 1053 C CA . PHE A 1 155 ? 37.597 44.025 61.504 1.00 34.72 155 PHE A CA 1
ATOM 1054 C C . PHE A 1 155 ? 37.616 45.505 61.846 1.00 29.60 155 PHE A C 1
ATOM 1055 O O . PHE A 1 155 ? 38.245 45.900 62.822 1.00 28.18 155 PHE A O 1
ATOM 1063 N N . HIS A 1 156 ? 36.915 46.314 61.048 1.00 29.96 156 HIS A N 1
ATOM 1064 C CA . HIS A 1 156 ? 36.911 47.767 61.226 1.00 26.44 156 HIS A CA 1
ATOM 1065 C C . HIS A 1 156 ? 36.420 48.212 62.602 1.00 30.11 156 HIS A C 1
ATOM 1066 O O . HIS A 1 156 ? 37.072 49.023 63.257 1.00 31.13 156 HIS A O 1
ATOM 1073 N N . TYR A 1 157 ? 35.265 47.700 63.035 1.00 31.51 157 TYR A N 1
ATOM 1074 C CA . TYR A 1 157 ? 34.764 48.032 64.365 1.00 27.38 157 TYR A CA 1
ATOM 1075 C C . TYR A 1 157 ? 35.765 47.648 65.464 1.00 27.51 157 TYR A C 1
ATOM 1076 O O . TYR A 1 157 ? 36.049 48.431 66.367 1.00 33.83 157 TYR A O 1
ATOM 1085 N N . ARG A 1 158 ? 36.275 46.429 65.395 1.00 28.10 158 ARG A N 1
ATOM 1086 C CA . ARG A 1 158 ? 37.198 45.946 66.416 1.00 28.50 158 ARG A CA 1
ATOM 1087 C C . ARG A 1 158 ? 38.481 46.745 66.436 1.00 28.52 158 ARG A C 1
ATOM 1088 O O . ARG A 1 158 ? 39.005 47.069 67.500 1.00 32.75 158 ARG A O 1
ATOM 1096 N N . PHE A 1 159 ? 38.977 47.057 65.250 1.00 28.85 159 PHE A N 1
ATOM 1097 C CA . PHE A 1 159 ? 40.143 47.906 65.133 1.00 33.59 159 PHE A CA 1
ATOM 1098 C C . PHE A 1 159 ? 39.898 49.258 65.806 1.00 32.76 159 PHE A C 1
ATOM 1099 O O . PHE A 1 159 ? 40.708 49.701 66.616 1.00 32.52 159 PHE A O 1
ATOM 1107 N N . GLU A 1 160 ? 38.778 49.908 65.492 1.00 29.79 160 GLU A N 1
ATOM 1108 C CA . GLU A 1 160 ? 38.525 51.238 66.047 1.00 32.12 160 GLU A CA 1
ATOM 1109 C C . GLU A 1 160 ? 38.250 51.161 67.548 1.00 31.27 160 GLU A C 1
ATOM 1110 O O . GLU A 1 160 ? 38.559 52.097 68.274 1.00 30.88 160 GLU A O 1
ATOM 1116 N N . LEU A 1 161 ? 37.678 50.051 68.013 1.00 31.07 161 LEU A N 1
ATOM 1117 C CA . LEU A 1 161 ? 37.438 49.871 69.447 1.00 33.63 161 LEU A CA 1
ATOM 1118 C C . LEU A 1 161 ? 38.773 49.720 70.186 1.00 35.05 161 LEU A C 1
ATOM 1119 O O . LEU A 1 161 ? 38.963 50.261 71.285 1.00 33.21 161 LEU A O 1
ATOM 1124 N N . ILE A 1 162 ? 39.692 48.979 69.573 1.00 30.74 162 ILE A N 1
ATOM 1125 C CA . ILE A 1 162 ? 41.019 48.775 70.154 1.00 35.10 162 ILE A CA 1
ATOM 1126 C C . ILE A 1 162 ? 41.753 50.112 70.229 1.00 34.47 162 ILE A C 1
ATOM 1127 O O . ILE A 1 162 ? 42.403 50.405 71.234 1.00 35.10 162 ILE A O 1
ATOM 1132 N N . HIS A 1 163 ? 41.614 50.920 69.173 1.00 29.05 163 HIS A N 1
ATOM 1133 C CA . HIS A 1 163 ? 42.144 52.282 69.156 1.00 30.25 163 HIS A CA 1
ATOM 1134 C C . HIS A 1 163 ? 43.635 52.279 69.476 1.00 35.45 163 HIS A C 1
ATOM 1135 O O . HIS A 1 163 ? 44.045 52.863 70.484 1.00 35.78 163 HIS A O 1
ATOM 1142 N N . PRO A 1 164 ? 44.443 51.594 68.639 1.00 32.07 164 PRO A N 1
ATOM 1143 C CA . PRO A 1 164 ? 45.859 51.368 68.966 1.00 36.62 164 PRO A CA 1
ATOM 1144 C C . PRO A 1 164 ? 46.751 52.610 68.957 1.00 33.43 164 PRO A C 1
ATOM 1145 O O . PRO A 1 164 ? 47.783 52.582 69.621 1.00 33.81 164 PRO A O 1
ATOM 1149 N N . PHE A 1 165 ? 46.386 53.663 68.225 1.00 33.35 165 PHE A N 1
ATOM 1150 C CA . PHE A 1 165 ? 47.227 54.856 68.176 1.00 37.69 165 PHE A CA 1
ATOM 1151 C C . PHE A 1 165 ? 46.556 56.047 68.839 1.00 38.89 165 PHE A C 1
ATOM 1152 O O . PHE A 1 165 ? 45.345 56.050 69.060 1.00 36.23 165 PHE A O 1
ATOM 1160 N N . GLN A 1 166 ? 47.351 57.062 69.150 1.00 41.31 166 GLN A N 1
ATOM 1161 C CA . GLN A 1 166 ? 46.827 58.264 69.771 1.00 44.48 166 GLN A CA 1
ATOM 1162 C C . GLN A 1 166 ? 45.917 58.989 68.789 1.00 47.07 166 GLN A C 1
ATOM 1163 O O . GLN A 1 166 ? 44.906 59.576 69.177 1.00 48.13 166 GLN A O 1
ATOM 1169 N N . ASP A 1 167 ? 46.291 58.942 67.515 1.00 37.07 167 ASP A N 1
ATOM 1170 C CA . ASP A 1 167 ? 45.562 59.640 66.464 1.00 36.11 167 ASP A CA 1
ATOM 1171 C C . ASP A 1 167 ? 45.686 58.876 65.157 1.00 41.28 167 ASP A C 1
ATOM 1172 O O . ASP A 1 167 ? 46.575 58.029 65.002 1.00 37.64 167 ASP A O 1
ATOM 1177 N N . GLY A 1 168 ? 44.778 59.168 64.235 1.00 35.72 168 GLY A N 1
ATOM 1178 C CA . GLY A 1 168 ? 44.790 58.559 62.925 1.00 30.74 168 GLY A CA 1
ATOM 1179 C C . GLY A 1 168 ? 44.142 57.195 62.858 1.00 30.86 168 GLY A C 1
ATOM 1180 O O . GLY A 1 168 ? 44.214 56.541 61.830 1.00 29.22 168 GLY A O 1
ATOM 1181 N N . ASN A 1 169 ? 43.499 56.763 63.940 1.00 26.59 169 ASN A N 1
ATOM 1182 C CA . ASN A 1 169 ? 42.874 55.454 63.962 1.00 25.04 169 ASN A CA 1
ATOM 1183 C C . ASN A 1 169 ? 41.765 55.296 62.923 1.00 28.58 169 ASN A C 1
ATOM 1184 O O . ASN A 1 169 ? 41.683 54.264 62.264 1.00 23.58 169 ASN A O 1
ATOM 1189 N N . GLY A 1 170 ? 40.921 56.312 62.784 1.00 25.62 170 GLY A N 1
ATOM 1190 C CA . GLY A 1 170 ? 39.879 56.256 61.763 1.00 25.54 170 GLY A CA 1
ATOM 1191 C C . GLY A 1 170 ? 40.447 56.147 60.355 1.00 24.18 170 GLY A C 1
ATOM 1192 O O . GLY A 1 170 ? 40.055 55.274 59.587 1.00 23.42 170 GLY A O 1
ATOM 1193 N N . ARG A 1 171 ? 41.382 57.029 60.008 1.00 22.10 171 ARG A N 1
ATOM 1194 C CA . ARG A 1 171 ? 41.985 56.986 58.676 1.00 22.84 171 ARG A CA 1
ATOM 1195 C C . ARG A 1 171 ? 42.739 55.673 58.416 1.00 25.27 171 ARG A C 1
ATOM 1196 O O . ARG A 1 171 ? 42.620 55.080 57.347 1.00 24.92 171 ARG A O 1
ATOM 1204 N N . ILE A 1 172 ? 43.539 55.222 59.374 1.00 22.30 172 ILE A N 1
ATOM 1205 C CA A ILE A 1 172 ? 44.276 53.979 59.188 0.69 22.45 172 ILE A CA 1
ATOM 1206 C CA B ILE A 1 172 ? 44.270 53.976 59.189 0.31 22.94 172 ILE A CA 1
ATOM 1207 C C . ILE A 1 172 ? 43.272 52.834 59.004 1.00 24.55 172 ILE A C 1
ATOM 1208 O O . ILE A 1 172 ? 43.436 51.986 58.136 1.00 23.99 172 ILE A O 1
ATOM 1217 N N . GLY A 1 173 ? 42.213 52.836 59.806 1.00 25.13 173 GLY A N 1
ATOM 1218 C CA . GLY A 1 173 ? 41.200 51.801 59.687 1.00 23.17 173 GLY A CA 1
ATOM 1219 C C . GLY A 1 173 ? 40.559 51.789 58.309 1.00 24.02 173 GLY A C 1
ATOM 1220 O O . GLY A 1 173 ? 40.269 50.722 57.756 1.00 25.93 173 GLY A O 1
ATOM 1221 N N . ARG A 1 174 ? 40.319 52.975 57.750 1.00 24.09 174 ARG A N 1
ATOM 1222 C CA . ARG A 1 174 ? 39.700 53.058 56.433 1.00 22.11 174 ARG A CA 1
ATOM 1223 C C . ARG A 1 174 ? 40.703 52.669 55.339 1.00 18.43 174 ARG A C 1
ATOM 1224 O O . ARG A 1 174 ? 40.325 52.059 54.337 1.00 22.02 174 ARG A O 1
ATOM 1232 N N . PHE A 1 175 ? 41.975 52.987 55.526 1.00 22.30 175 PHE A N 1
ATOM 1233 C CA . PHE A 1 175 ? 43.009 52.486 54.609 1.00 22.42 175 PHE A CA 1
ATOM 1234 C C . PHE A 1 175 ? 43.020 50.968 54.588 1.00 25.67 175 PHE A C 1
ATOM 1235 O O . PHE A 1 175 ? 43.125 50.352 53.523 1.00 24.11 175 PHE A O 1
ATOM 1243 N N . VAL A 1 176 ? 42.952 50.368 55.771 1.00 22.07 176 VAL A N 1
ATOM 1244 C CA . VAL A 1 176 ? 42.995 48.915 55.875 1.00 22.32 176 VAL A CA 1
ATOM 1245 C C . VAL A 1 176 ? 41.735 48.313 55.236 1.00 25.37 176 VAL A C 1
ATOM 1246 O O . VAL A 1 176 ? 41.799 47.294 54.535 1.00 24.32 176 VAL A O 1
ATOM 1250 N N . MET A 1 177 ? 40.597 48.963 55.441 1.00 22.42 177 MET A N 1
ATOM 1251 C CA . MET A 1 177 ? 39.337 48.507 54.834 1.00 21.07 177 MET A CA 1
ATOM 1252 C C . MET A 1 177 ? 39.425 48.495 53.292 1.00 25.24 177 MET A C 1
ATOM 1253 O O . MET A 1 177 ? 39.039 47.514 52.628 1.00 26.36 177 MET A O 1
ATOM 1258 N N . LEU A 1 178 ? 39.974 49.559 52.728 1.00 23.78 178 LEU A N 1
ATOM 1259 C CA . LEU A 1 178 ? 40.164 49.627 51.274 1.00 26.13 178 LEU A CA 1
ATOM 1260 C C . LEU A 1 178 ? 41.125 48.537 50.780 1.00 22.65 178 LEU A C 1
ATOM 1261 O O . LEU A 1 178 ? 40.873 47.888 49.757 1.00 24.82 178 LEU A O 1
ATOM 1266 N N . LYS A 1 179 ? 42.235 48.372 51.493 1.00 23.82 179 LYS A N 1
ATOM 1267 C CA . LYS A 1 179 ? 43.182 47.287 51.230 1.00 25.41 179 LYS A CA 1
ATOM 1268 C C . LYS A 1 179 ? 42.501 45.917 51.186 1.00 28.64 179 LYS A C 1
ATOM 1269 O O . LYS A 1 179 ? 42.716 45.120 50.257 1.00 25.10 179 LYS A O 1
ATOM 1275 N N . GLN A 1 180 ? 41.691 45.632 52.205 1.00 27.44 180 GLN A N 1
ATOM 1276 C CA . GLN A 1 180 ? 41.010 44.352 52.299 1.00 31.89 180 GLN A CA 1
ATOM 1277 C C . GLN A 1 180 ? 40.008 44.141 51.165 1.00 29.16 180 GLN A C 1
ATOM 1278 O O . GLN A 1 180 ? 39.877 43.038 50.656 1.00 31.30 180 GLN A O 1
ATOM 1284 N N . MET A 1 181 ? 39.302 45.193 50.772 1.00 26.78 181 MET A N 1
ATOM 1285 C CA . MET A 1 181 ? 38.369 45.077 49.641 1.00 29.13 181 MET A CA 1
ATOM 1286 C C . MET A 1 181 ? 39.121 44.809 48.330 1.00 29.64 181 MET A C 1
ATOM 1287 O O . MET A 1 181 ? 38.742 43.945 47.541 1.00 31.21 181 MET A O 1
ATOM 1292 N N . LEU A 1 182 ? 40.191 45.570 48.104 1.00 28.91 182 LEU A N 1
ATOM 1293 C CA . LEU A 1 182 ? 40.954 45.456 46.854 1.00 28.03 182 LEU A CA 1
ATOM 1294 C C . LEU A 1 182 ? 41.577 44.064 46.727 1.00 32.12 182 LEU A C 1
ATOM 1295 O O . LEU A 1 182 ? 41.480 43.424 45.683 1.00 30.11 182 LEU A O 1
ATOM 1300 N N . GLU A 1 183 ? 42.164 43.583 47.817 1.00 30.27 183 GLU A N 1
ATOM 1301 C CA . GLU A 1 183 ? 42.891 42.317 47.834 1.00 30.76 183 GLU A CA 1
ATOM 1302 C C . GLU A 1 183 ? 42.016 41.100 47.605 1.00 34.26 183 GLU A C 1
ATOM 1303 O O . GLU A 1 183 ? 42.503 40.026 47.251 1.00 37.31 183 GLU A O 1
ATOM 1309 N N . ASN A 1 184 ? 40.719 41.268 47.812 1.00 31.23 184 ASN A N 1
ATOM 1310 C CA . ASN A 1 184 ? 39.813 40.149 47.732 1.00 32.15 184 ASN A CA 1
ATOM 1311 C C . ASN A 1 184 ? 38.773 40.322 46.628 1.00 33.95 184 ASN A C 1
ATOM 1312 O O . ASN A 1 184 ? 37.778 39.621 46.614 1.00 35.81 184 ASN A O 1
ATOM 1317 N N . ASN A 1 185 ? 39.026 41.255 45.710 1.00 36.61 185 ASN A N 1
ATOM 1318 C CA . ASN A 1 185 ? 38.121 41.524 44.582 1.00 33.81 185 ASN A CA 1
ATOM 1319 C C . ASN A 1 185 ? 36.671 41.676 45.033 1.00 33.44 185 ASN A C 1
ATOM 1320 O O . ASN A 1 185 ? 35.747 41.081 44.456 1.00 38.14 185 ASN A O 1
ATOM 1325 N N . LEU A 1 186 ? 36.484 42.446 46.100 1.00 30.54 186 LEU A N 1
ATOM 1326 C CA . LEU A 1 186 ? 35.152 42.764 46.618 1.00 35.69 186 LEU A CA 1
ATOM 1327 C C . LEU A 1 186 ? 34.654 44.096 46.054 1.00 32.45 186 LEU A C 1
ATOM 132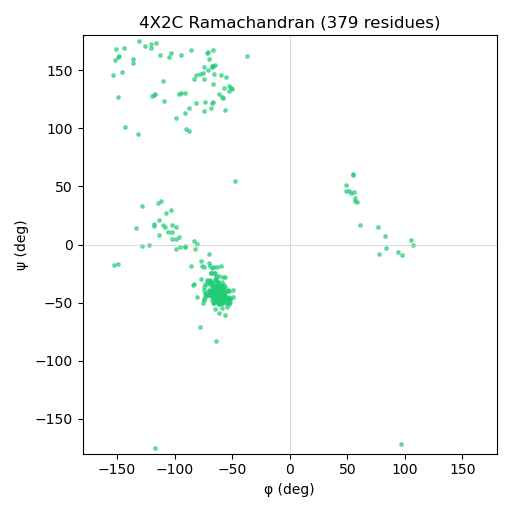8 O O . LEU A 1 186 ? 35.458 44.896 45.554 1.00 29.16 186 LEU A O 1
ATOM 1333 N N . PRO A 1 187 ? 33.335 44.345 46.146 1.00 30.25 187 PRO A N 1
ATOM 1334 C CA . PRO A 1 187 ? 32.844 45.681 45.818 1.00 25.35 187 PRO A CA 1
ATOM 1335 C C . PRO A 1 187 ? 33.604 46.736 46.614 1.00 26.02 187 PRO A C 1
ATOM 1336 O O . PRO A 1 187 ? 33.866 46.578 47.827 1.00 28.37 187 PRO A O 1
ATOM 1340 N N . ILE A 1 188 ? 33.969 47.801 45.927 1.00 24.80 188 ILE A N 1
ATOM 1341 C CA . ILE A 1 188 ? 34.749 48.851 46.554 1.00 22.41 188 ILE A CA 1
ATOM 1342 C C . ILE A 1 188 ? 33.814 49.898 47.155 1.00 24.08 188 ILE A C 1
ATOM 1343 O O . ILE A 1 188 ? 33.294 50.762 46.454 1.00 25.62 188 ILE A O 1
ATOM 1348 N N . LYS A 1 189 ? 33.605 49.803 48.466 1.00 26.70 189 LYS A N 1
ATOM 1349 C CA . LYS A 1 189 ? 32.714 50.711 49.152 1.00 25.23 189 LYS A CA 1
ATOM 1350 C C . LYS A 1 189 ? 33.548 51.776 49.860 1.00 26.03 189 LYS A C 1
ATOM 1351 O O . LYS A 1 189 ? 34.312 51.469 50.789 1.00 28.67 189 LYS A O 1
ATOM 1357 N N A ILE A 1 190 ? 33.399 53.019 49.413 0.44 24.02 190 ILE A N 1
ATOM 1358 N N B ILE A 1 190 ? 33.404 53.021 49.421 0.56 23.98 190 ILE A N 1
ATOM 1359 C CA A ILE A 1 190 ? 34.126 54.147 49.985 0.44 24.29 190 ILE A CA 1
ATOM 1360 C CA B ILE A 1 190 ? 34.157 54.128 50.005 0.56 24.50 190 ILE A CA 1
ATOM 1361 C C A ILE A 1 190 ? 33.275 54.815 51.063 0.44 26.28 190 ILE A C 1
ATOM 1362 C C B ILE A 1 190 ? 33.304 54.832 51.057 0.56 26.48 190 ILE A C 1
ATOM 1363 O O A ILE A 1 190 ? 32.245 55.418 50.760 0.44 25.46 190 ILE A O 1
ATOM 1364 O O B ILE A 1 190 ? 32.299 55.467 50.733 0.56 25.23 190 ILE A O 1
ATOM 1373 N N . VAL A 1 191 ? 33.696 54.678 52.316 1.00 23.71 191 VAL A N 1
ATOM 1374 C CA . VAL A 1 191 ? 33.051 55.371 53.426 1.00 28.83 191 VAL A CA 1
ATOM 1375 C C . VAL A 1 191 ? 33.012 56.868 53.124 1.00 28.46 191 VAL A C 1
ATOM 1376 O O . VAL A 1 191 ? 34.039 57.469 52.814 1.00 26.70 191 VAL A O 1
ATOM 1380 N N A SER A 1 192 ? 31.831 57.473 53.186 0.48 27.20 192 SER A N 1
ATOM 1381 N N B SER A 1 192 ? 31.823 57.464 53.193 0.52 26.98 192 SER A N 1
ATOM 1382 C CA A SER A 1 192 ? 31.711 58.867 52.779 0.48 25.66 192 SER A CA 1
ATOM 1383 C CA B SER A 1 192 ? 31.661 58.857 52.788 0.52 25.69 192 SER A CA 1
ATOM 1384 C C A SER A 1 192 ? 31.259 59.785 53.903 0.48 28.85 192 SER A C 1
ATOM 1385 C C B SER A 1 192 ? 31.276 59.778 53.936 0.52 28.93 192 SER A C 1
ATOM 1386 O O A SER A 1 192 ? 30.487 59.393 54.781 0.48 28.10 192 SER A O 1
ATOM 1387 O O B SER A 1 192 ? 30.563 59.382 54.864 0.52 28.08 192 SER A O 1
ATOM 1392 N N . TRP A 1 193 ? 31.761 61.015 53.873 1.00 28.27 193 TRP A N 1
ATOM 1393 C CA . TRP A 1 193 ? 31.248 62.055 54.755 1.00 30.13 193 TRP A CA 1
ATOM 1394 C C . TRP A 1 193 ? 29.859 62.444 54.267 1.00 30.23 193 TRP A C 1
ATOM 1395 O O . TRP A 1 193 ? 29.611 62.494 53.061 1.00 30.25 193 TRP A O 1
ATOM 1406 N N . ASP A 1 194 ? 28.948 62.722 55.191 1.00 34.43 194 ASP A N 1
ATOM 1407 C CA . ASP A 1 194 ? 27.669 63.318 54.814 1.00 37.69 194 ASP A CA 1
ATOM 1408 C C . ASP A 1 194 ? 27.158 64.148 55.980 1.00 39.99 194 ASP A C 1
ATOM 1409 O O . ASP A 1 194 ? 27.571 63.935 57.122 1.00 36.10 194 ASP A O 1
ATOM 1414 N N . SER A 1 195 ? 26.263 65.096 55.698 1.00 40.91 195 SER A N 1
ATOM 1415 C CA . SER A 1 195 ? 25.787 66.020 56.720 1.00 42.71 195 SER A CA 1
ATOM 1416 C C . SER A 1 195 ? 25.104 65.321 57.903 1.00 47.53 195 SER A C 1
ATOM 1417 O O . SER A 1 195 ? 24.966 65.916 58.971 1.00 49.94 195 SER A O 1
ATOM 1420 N N . GLU A 1 196 ? 24.686 64.069 57.723 1.00 42.75 196 GLU A N 1
ATOM 1421 C CA . GLU A 1 196 ? 24.015 63.342 58.808 1.00 45.90 196 GLU A CA 1
ATOM 1422 C C . GLU A 1 196 ? 24.932 62.385 59.578 1.00 47.52 196 GLU A C 1
ATOM 1423 O O . GLU A 1 196 ? 24.465 61.650 60.455 1.00 48.63 196 GLU A O 1
ATOM 1429 N N . ASP A 1 197 ? 26.223 62.385 59.248 1.00 45.43 197 ASP A N 1
ATOM 1430 C CA . ASP A 1 197 ? 27.205 61.530 59.928 1.00 50.65 197 ASP A CA 1
ATOM 1431 C C . ASP A 1 197 ? 26.786 60.059 59.992 1.00 44.47 197 ASP A C 1
ATOM 1432 O O . ASP A 1 197 ? 26.886 59.418 61.037 1.00 41.85 197 ASP A O 1
ATOM 1437 N N . LEU A 1 198 ? 26.322 59.530 58.868 1.00 40.73 198 LEU A N 1
ATOM 1438 C CA . LEU A 1 198 ? 25.831 58.155 58.816 1.00 42.38 198 LEU A CA 1
ATOM 1439 C C . LEU A 1 198 ? 26.904 57.118 59.133 1.00 34.21 198 LEU A C 1
ATOM 1440 O O . LEU A 1 198 ? 26.609 56.094 59.753 1.00 36.46 198 LEU A O 1
ATOM 1445 N N . TYR A 1 199 ? 28.137 57.367 58.698 1.00 32.52 199 TYR A N 1
ATOM 1446 C CA . TYR A 1 199 ? 29.221 56.426 58.972 1.00 32.16 199 TYR A CA 1
ATOM 1447 C C . TYR A 1 199 ? 29.520 56.334 60.464 1.00 33.44 199 TYR A C 1
ATOM 1448 O O . TYR A 1 199 ? 29.452 55.253 61.033 1.00 32.52 199 TYR A O 1
ATOM 1457 N N . ARG A 1 200 ? 29.809 57.467 61.091 1.00 34.39 200 ARG A N 1
ATOM 1458 C CA . ARG A 1 200 ? 30.076 57.473 62.528 1.00 38.67 200 ARG A CA 1
ATOM 1459 C C . ARG A 1 200 ? 28.904 56.907 63.330 1.00 43.56 200 ARG A C 1
ATOM 1460 O O . ARG A 1 200 ? 29.113 56.144 64.283 1.00 43.06 200 ARG A O 1
ATOM 1468 N N . ASN A 1 201 ? 27.678 57.264 62.948 1.00 45.06 201 ASN A N 1
ATOM 1469 C CA . ASN A 1 201 ? 26.507 56.735 63.641 1.00 49.34 201 ASN A CA 1
ATOM 1470 C C . ASN A 1 201 ? 26.409 55.216 63.507 1.00 46.08 201 ASN A C 1
ATOM 1471 O O . ASN A 1 201 ? 25.973 54.525 64.439 1.00 45.05 201 ASN A O 1
ATOM 1476 N N . SER A 1 202 ? 26.797 54.694 62.345 1.00 43.07 202 SER A N 1
ATOM 1477 C CA . SER A 1 202 ? 26.760 53.249 62.135 1.00 40.79 202 SER A CA 1
ATOM 1478 C C . SER A 1 202 ? 27.800 52.577 63.011 1.00 38.12 202 SER A C 1
ATOM 1479 O O . SER A 1 202 ? 27.513 51.565 63.635 1.00 38.65 202 SER A O 1
ATOM 1482 N N . LEU A 1 203 ? 28.999 53.156 63.080 1.00 37.58 203 LEU A N 1
ATOM 1483 C CA . LEU A 1 203 ? 30.037 52.617 63.957 1.00 41.64 203 LEU A CA 1
ATOM 1484 C C . LEU A 1 203 ? 29.586 52.587 65.405 1.00 44.65 203 LEU A C 1
ATOM 1485 O O . LEU A 1 203 ? 29.730 51.577 66.087 1.00 46.74 203 LEU A O 1
ATOM 1490 N N . ASN A 1 204 ? 29.047 53.708 65.871 1.00 46.22 204 ASN A N 1
ATOM 1491 C CA . ASN A 1 204 ? 28.612 53.839 67.252 1.00 44.34 204 ASN A CA 1
ATOM 1492 C C . ASN A 1 204 ? 27.379 52.996 67.589 1.00 46.18 204 ASN A C 1
ATOM 1493 O O . ASN A 1 204 ? 27.095 52.740 68.756 1.00 49.78 204 ASN A O 1
ATOM 1498 N N . SER A 1 205 ? 26.649 52.565 66.565 1.00 43.69 205 SER A N 1
ATOM 1499 C CA . SER A 1 205 ? 25.470 51.730 66.793 1.00 45.69 205 SER A CA 1
ATOM 1500 C C . SER A 1 205 ? 25.865 50.258 66.900 1.00 46.41 205 SER A C 1
ATOM 1501 O O . SER A 1 205 ? 25.114 49.447 67.431 1.00 49.09 205 SER A O 1
ATOM 1504 N N . CYS A 1 206 ? 27.055 49.924 66.404 1.00 46.09 206 CYS A N 1
ATOM 1505 C CA . CYS A 1 206 ? 27.601 48.576 66.550 1.00 45.12 206 CYS A CA 1
ATOM 1506 C C . CYS A 1 206 ? 27.996 48.269 67.988 1.00 47.75 206 CYS A C 1
ATOM 1507 O O . CYS A 1 206 ? 28.223 49.176 68.790 1.00 48.35 206 CYS A O 1
ATOM 1510 N N . SER A 1 207 ? 28.091 46.980 68.293 1.00 49.66 207 SER A N 1
ATOM 1511 C CA . SER A 1 207 ? 28.727 46.514 69.521 1.00 52.23 207 SER A CA 1
ATOM 1512 C C . SER A 1 207 ? 29.474 45.214 69.224 1.00 52.48 207 SER A C 1
ATOM 1513 O O . SER A 1 207 ? 29.303 44.628 68.152 1.00 51.13 207 SER A O 1
ATOM 1516 N N . LEU A 1 208 ? 30.297 44.763 70.171 1.00 54.58 208 LEU A N 1
ATOM 1517 C CA . LEU A 1 208 ? 30.985 43.485 70.01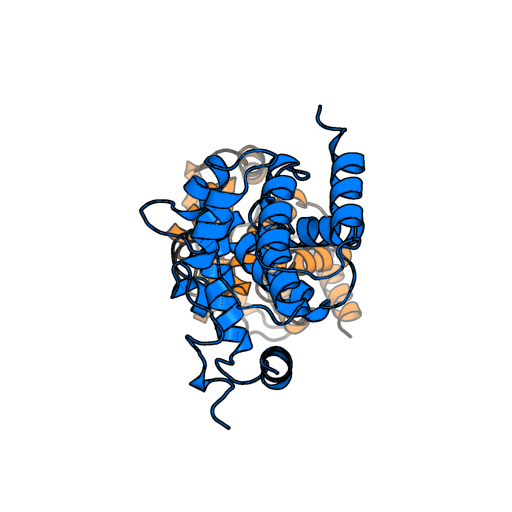7 1.00 55.50 208 LEU A CA 1
ATOM 1518 C C . LEU A 1 208 ? 29.970 42.365 69.786 1.00 59.42 208 LEU A C 1
ATOM 1519 O O . LEU A 1 208 ? 29.138 42.081 70.645 1.00 60.65 208 LEU A O 1
ATOM 1524 N N . GLY A 1 209 ? 30.032 41.759 68.603 1.00 55.83 209 GLY A N 1
ATOM 1525 C CA . GLY A 1 209 ? 29.102 40.715 68.225 1.00 57.67 209 GLY A CA 1
ATOM 1526 C C . GLY A 1 209 ? 27.950 41.220 67.379 1.00 56.31 209 GLY A C 1
ATOM 1527 O O . GLY A 1 209 ? 27.166 40.425 66.858 1.00 57.72 209 GLY A O 1
ATOM 1528 N N . ASN A 1 210 ? 27.834 42.541 67.252 1.00 53.96 210 ASN A N 1
ATOM 1529 C CA . ASN A 1 210 ? 26.782 43.140 66.438 1.00 52.76 210 ASN A CA 1
ATOM 1530 C C . ASN A 1 210 ? 27.361 44.194 65.504 1.00 53.69 210 ASN A C 1
ATOM 1531 O O . ASN A 1 210 ? 27.540 45.353 65.885 1.00 47.79 210 ASN A O 1
ATOM 1536 N N . TYR A 1 211 ? 27.658 43.777 64.278 1.00 47.50 211 TYR A N 1
ATOM 1537 C CA . TYR A 1 211 ? 28.213 44.675 63.283 1.00 44.24 211 TYR A CA 1
ATOM 1538 C C . TYR A 1 211 ? 27.185 44.991 62.214 1.00 43.82 211 TYR A C 1
ATOM 1539 O O . TYR A 1 211 ? 27.513 45.510 61.151 1.00 44.77 211 TYR A O 1
ATOM 1548 N N . VAL A 1 212 ? 25.930 44.679 62.502 1.00 46.20 212 VAL A N 1
ATOM 1549 C CA . VAL A 1 212 ? 24.876 44.887 61.519 1.00 46.47 212 VAL A CA 1
ATOM 1550 C C . VAL A 1 212 ? 24.752 46.352 61.071 1.00 44.31 212 VAL A C 1
ATOM 1551 O O . VAL A 1 212 ? 24.593 46.602 59.876 1.00 43.40 212 VAL A O 1
ATOM 1555 N N . PRO A 1 213 ? 24.828 47.320 62.012 1.00 43.84 213 PRO A N 1
ATOM 1556 C CA . PRO A 1 213 ? 24.735 48.706 61.533 1.00 42.01 213 PRO A CA 1
ATOM 1557 C C . PRO A 1 213 ? 25.796 49.070 60.491 1.00 39.17 213 PRO A C 1
ATOM 1558 O O . PRO A 1 213 ? 25.480 49.718 59.491 1.00 40.15 213 PRO A O 1
ATOM 1562 N N . LEU A 1 214 ? 27.036 48.650 60.710 1.00 38.03 214 LEU A N 1
ATOM 1563 C CA . LEU A 1 214 ? 28.109 49.004 59.775 1.00 35.50 214 LEU A CA 1
ATOM 1564 C C . LEU A 1 214 ? 27.987 48.233 58.458 1.00 37.82 214 LEU A C 1
ATOM 1565 O O . LEU A 1 214 ? 28.178 48.797 57.376 1.00 34.40 214 LEU A O 1
ATOM 1570 N N . ILE A 1 215 ? 27.683 46.943 58.556 1.00 37.79 215 ILE A N 1
ATOM 1571 C CA . ILE A 1 215 ? 27.407 46.126 57.377 1.00 38.84 215 ILE A CA 1
ATOM 1572 C C . ILE A 1 215 ? 26.319 46.757 56.507 1.00 39.39 215 ILE A C 1
ATOM 1573 O O . ILE A 1 215 ? 26.468 46.839 55.285 1.00 39.06 215 ILE A O 1
ATOM 1578 N N . GLU A 1 216 ? 25.236 47.216 57.131 1.00 40.60 216 GLU A N 1
ATOM 1579 C CA . GLU A 1 216 ? 24.155 47.861 56.389 1.00 40.48 216 GLU A CA 1
ATOM 1580 C C . GLU A 1 216 ? 24.568 49.196 55.787 1.00 36.79 216 GLU A C 1
ATOM 1581 O O . GLU A 1 216 ? 24.188 49.513 54.651 1.00 36.42 216 GLU A O 1
ATOM 1587 N N . TYR A 1 217 ? 25.338 49.981 56.541 1.00 34.67 217 TYR A N 1
ATOM 1588 C CA . TYR A 1 217 ? 25.852 51.234 56.006 1.00 31.69 217 TYR A CA 1
ATOM 1589 C C . TYR A 1 217 ? 26.690 50.971 54.757 1.00 33.95 217 TYR A C 1
ATOM 1590 O O . TYR A 1 217 ? 26.521 51.634 53.729 1.00 29.51 217 TYR A O 1
ATOM 1599 N N . LEU A 1 218 ? 27.602 50.007 54.843 1.00 31.12 218 LEU A N 1
ATOM 1600 C CA . LEU A 1 218 ? 28.480 49.731 53.704 1.00 30.52 218 LEU A CA 1
ATOM 1601 C C . LEU A 1 218 ? 27.640 49.203 52.560 1.00 32.15 218 LEU A C 1
ATOM 1602 O O . LEU A 1 218 ? 27.887 49.547 51.401 1.00 33.13 218 LEU A O 1
ATOM 1607 N N . SER A 1 219 ? 26.632 48.392 52.875 1.00 33.63 219 SER A N 1
ATOM 1608 C CA . SER A 1 219 ? 25.742 47.885 51.841 1.00 36.19 219 SER A CA 1
ATOM 1609 C C . SER A 1 219 ? 25.037 49.003 51.084 1.00 35.78 219 SER A C 1
ATOM 1610 O O . SER A 1 219 ? 24.771 48.872 49.890 1.00 39.64 219 SER A O 1
ATOM 1613 N N . SER A 1 220 ? 24.748 50.106 51.765 1.00 38.25 220 SER A N 1
ATOM 1614 C CA . SER A 1 220 ? 24.009 51.202 51.143 1.00 40.61 220 SER A CA 1
ATOM 1615 C C . SER A 1 220 ? 24.890 52.034 50.196 1.00 40.41 220 SER A C 1
ATOM 1616 O O . SER A 1 220 ? 24.371 52.760 49.361 1.00 37.86 220 SER A O 1
ATOM 1619 N N . LEU A 1 221 ? 26.211 51.935 50.336 1.00 29.95 221 LEU A N 1
ATOM 1620 C CA . LEU A 1 221 ? 27.118 52.677 49.455 1.00 28.18 221 LEU A CA 1
ATOM 1621 C C . LEU A 1 221 ? 27.198 52.035 48.077 1.00 29.55 221 LEU A C 1
ATOM 1622 O O . LEU A 1 221 ? 27.087 50.816 47.949 1.00 31.05 221 LEU A O 1
ATOM 1627 N N . GLU A 1 222 ? 27.389 52.852 47.043 1.00 29.57 222 GLU A N 1
ATOM 1628 C CA . GLU A 1 222 ? 27.540 52.327 45.692 1.00 31.21 222 GLU A CA 1
ATOM 1629 C C . GLU A 1 222 ? 28.916 51.703 45.562 1.00 31.82 222 GLU A C 1
ATOM 1630 O O . GLU A 1 222 ? 29.845 52.086 46.281 1.00 26.30 222 GLU A O 1
ATOM 1636 N N . ASP A 1 223 ? 29.024 50.725 44.663 1.00 30.77 223 ASP A N 1
ATOM 1637 C CA . ASP A 1 223 ? 30.302 50.118 44.300 1.00 29.12 223 ASP A CA 1
ATOM 1638 C C . ASP A 1 223 ? 31.082 51.097 43.414 1.00 28.01 223 ASP A C 1
ATOM 1639 O O . ASP A 1 223 ? 30.648 51.403 42.306 1.00 30.44 223 ASP A O 1
ATOM 1644 N N . PHE A 1 224 ? 32.220 51.577 43.910 1.00 24.41 224 PHE A N 1
ATOM 1645 C CA . PHE A 1 224 ? 33.097 52.482 43.144 1.00 25.18 224 PHE A CA 1
ATOM 1646 C C . PHE A 1 224 ? 33.363 51.939 41.753 1.00 27.91 224 PHE A C 1
ATOM 1647 O O . PHE A 1 224 ? 33.416 52.699 40.778 1.00 25.19 224 PHE A O 1
ATOM 1655 N N . ARG A 1 225 ? 33.536 50.624 41.655 1.00 24.01 225 ARG A N 1
ATOM 1656 C CA . ARG A 1 225 ? 33.815 49.990 40.362 1.00 23.32 225 ARG A CA 1
ATOM 1657 C C . ARG A 1 225 ? 32.678 50.195 39.351 1.00 28.33 225 ARG A C 1
ATOM 1658 O O . ARG A 1 225 ? 32.901 50.304 38.133 1.00 25.61 225 ARG A O 1
ATOM 1666 N N A GLU A 1 226 ? 31.453 50.221 39.864 0.56 28.79 226 GLU A N 1
ATOM 1667 N N B GLU A 1 226 ? 31.452 50.253 39.852 0.44 28.52 226 GLU A N 1
ATOM 1668 C CA A GLU A 1 226 ? 30.278 50.422 39.025 0.56 26.60 226 GLU A CA 1
ATOM 1669 C CA B GLU A 1 226 ? 30.309 50.430 38.969 0.44 26.35 226 GLU A CA 1
ATOM 1670 C C A GLU A 1 226 ? 30.137 51.897 38.629 0.56 24.01 226 GLU A C 1
ATOM 1671 C C B GLU A 1 226 ? 30.064 51.906 38.637 0.44 24.62 226 GLU A C 1
ATOM 1672 O O A GLU A 1 226 ? 29.878 52.225 37.466 0.56 27.98 226 GLU A O 1
ATOM 1673 O O B GLU A 1 226 ? 29.657 52.244 37.520 0.44 27.70 226 GLU A O 1
ATOM 1684 N N . VAL A 1 227 ? 30.327 52.778 39.597 1.00 22.58 227 VAL A N 1
ATOM 1685 C CA . VAL A 1 227 ? 30.173 54.218 39.397 1.00 23.67 227 VAL A CA 1
ATOM 1686 C C . VAL A 1 227 ? 31.176 54.709 38.350 1.00 25.70 227 VAL A C 1
ATOM 1687 O O . VAL A 1 227 ? 30.853 55.592 37.545 1.00 26.50 227 VAL A O 1
ATOM 1691 N N . TYR A 1 228 ? 32.368 54.105 38.327 1.00 22.21 228 TYR A N 1
ATOM 1692 C CA . TYR A 1 228 ? 33.376 54.502 37.335 1.00 21.76 228 TYR A CA 1
ATOM 1693 C C . TYR A 1 228 ? 33.662 53.418 36.294 1.00 24.63 228 TYR A C 1
ATOM 1694 O O . TYR A 1 228 ? 34.799 53.255 35.845 1.00 25.82 228 TYR A O 1
ATOM 1703 N N . LYS A 1 229 ? 32.611 52.708 35.885 1.00 24.13 229 LYS A N 1
ATOM 1704 C CA . LYS A 1 229 ? 32.776 51.546 35.012 1.00 24.37 229 LYS A CA 1
ATOM 1705 C C . LYS A 1 229 ? 33.367 51.915 33.644 1.00 24.16 229 LYS A C 1
ATOM 1706 O O . LYS A 1 229 ? 34.080 51.106 33.066 1.00 25.87 229 LYS A O 1
ATOM 1712 N N . MET A 1 230 ? 33.081 53.125 33.138 1.00 23.80 230 MET A N 1
ATOM 1713 C CA . MET A 1 230 ? 33.621 53.549 31.829 1.00 21.20 230 MET A CA 1
ATOM 1714 C C . MET A 1 230 ? 35.125 53.808 31.870 1.00 26.93 230 MET A C 1
ATOM 1715 O O . MET A 1 230 ? 35.752 54.032 30.828 1.00 25.48 230 MET A O 1
ATOM 1720 N N . LEU A 1 231 ? 35.715 53.784 33.063 1.00 23.75 231 LEU A N 1
ATOM 1721 C CA . LEU A 1 231 ? 37.156 53.953 33.196 1.00 21.51 231 LEU A CA 1
ATOM 1722 C C . LEU A 1 231 ? 37.923 52.638 33.272 1.00 22.76 231 LEU A C 1
ATOM 1723 O O . LEU A 1 231 ? 39.147 52.666 33.386 1.00 25.67 231 LEU A O 1
ATOM 1728 N N . TRP A 1 232 ? 37.230 51.495 33.250 1.00 22.14 232 TRP A N 1
ATOM 1729 C CA . TRP A 1 232 ? 37.938 50.206 33.235 1.00 25.64 232 TRP A CA 1
ATOM 1730 C C . TRP A 1 232 ? 37.206 49.072 32.510 1.00 22.87 232 TRP A C 1
ATOM 1731 O O . TRP A 1 232 ? 37.829 48.079 32.155 1.00 26.91 232 TRP A O 1
ATOM 1742 N N . LYS A 1 233 ? 35.898 49.206 32.268 1.00 21.76 233 LYS A N 1
ATOM 1743 C CA . LYS A 1 233 ? 35.161 48.169 31.549 1.00 27.88 233 LYS A CA 1
ATOM 1744 C C . LYS A 1 233 ? 34.982 48.503 30.068 1.00 23.00 233 LYS A C 1
ATOM 1745 O O . LYS A 1 233 ? 34.445 47.702 29.319 1.00 25.11 233 LYS A O 1
ATOM 1751 N N . LEU A 1 234 ? 35.434 49.688 29.664 1.00 23.08 234 LEU A N 1
ATOM 1752 C CA . LEU A 1 234 ? 35.121 50.218 28.336 1.00 23.56 234 LEU A CA 1
ATOM 1753 C C . LEU A 1 234 ? 35.933 49.542 27.232 1.00 26.11 234 LEU A C 1
ATOM 1754 O O . LEU A 1 234 ? 35.399 49.109 26.207 1.00 25.19 234 LEU A O 1
ATOM 1759 N N . GLU A 1 235 ? 37.243 49.481 27.440 1.00 25.45 235 GLU A N 1
ATOM 1760 C CA . GLU A 1 235 ? 38.146 49.035 26.384 1.00 26.18 235 GLU A CA 1
ATOM 1761 C C . GLU A 1 235 ? 38.227 47.521 26.357 1.00 27.82 235 GLU A C 1
ATOM 1762 O O . GLU A 1 235 ? 38.203 46.904 27.416 1.00 29.06 235 GLU A O 1
ATOM 1769 N N . ASN B 1 3 ? 75.523 96.771 72.293 1.00 67.17 3 ASN B N 1
ATOM 1770 C CA . ASN B 1 3 ? 74.656 96.616 71.136 1.00 62.19 3 ASN B CA 1
ATOM 1771 C C . ASN B 1 3 ? 73.173 96.840 71.481 1.00 50.52 3 ASN B C 1
ATOM 1772 O O . ASN B 1 3 ? 72.412 95.912 71.750 1.00 50.12 3 ASN B O 1
ATOM 1777 N N . SER B 1 4 ? 72.774 98.110 71.471 1.00 93.66 4 SER B N 1
ATOM 1778 C CA . SER B 1 4 ? 71.448 98.486 71.952 1.00 79.15 4 SER B CA 1
ATOM 1779 C C . SER B 1 4 ? 70.325 97.867 71.128 1.00 69.08 4 SER B C 1
ATOM 1780 O O . SER B 1 4 ? 69.328 97.417 71.686 1.00 68.94 4 SER B O 1
ATOM 1783 N N . PHE B 1 5 ? 70.476 97.838 69.807 1.00 62.05 5 PHE B N 1
ATOM 1784 C CA . PHE B 1 5 ? 69.439 97.251 68.967 1.00 58.58 5 PHE B CA 1
ATOM 1785 C C . PHE B 1 5 ? 69.331 95.748 69.200 1.00 55.86 5 PHE B C 1
ATOM 1786 O O . PHE B 1 5 ? 68.236 95.233 69.429 1.00 55.56 5 PHE B O 1
ATOM 1794 N N . LEU B 1 6 ? 70.465 95.053 69.144 1.00 55.74 6 LEU B N 1
ATOM 1795 C CA . LEU B 1 6 ? 70.501 93.609 69.379 1.00 59.98 6 LEU B CA 1
ATOM 1796 C C . LEU B 1 6 ? 69.906 93.214 70.733 1.00 63.37 6 LEU B C 1
ATOM 1797 O O . LEU B 1 6 ? 69.262 92.169 70.846 1.00 60.17 6 LEU B O 1
ATOM 1802 N N . ASP B 1 7 ? 70.135 94.045 71.755 1.00 65.92 7 ASP B N 1
ATOM 1803 C CA . ASP B 1 7 ? 69.581 93.811 73.086 1.00 63.90 7 ASP B CA 1
ATOM 1804 C C . ASP B 1 7 ? 68.060 93.677 73.037 1.00 63.24 7 ASP B C 1
ATOM 1805 O O . ASP B 1 7 ? 67.509 92.637 73.401 1.00 63.14 7 ASP B O 1
ATOM 1810 N N . LYS B 1 8 ? 67.390 94.731 72.580 1.00 61.74 8 LYS B N 1
ATOM 1811 C CA . LYS B 1 8 ? 65.936 94.722 72.464 1.00 60.61 8 LYS B CA 1
ATOM 1812 C C . LYS B 1 8 ? 65.465 93.569 71.588 1.00 58.12 8 LYS B C 1
ATOM 1813 O O . LYS B 1 8 ? 64.517 92.873 71.933 1.00 59.54 8 LYS B O 1
ATOM 1819 N N . LEU B 1 9 ? 66.143 93.367 70.462 1.00 54.86 9 LEU B N 1
ATOM 1820 C CA . LEU B 1 9 ? 65.758 92.327 69.515 1.00 53.61 9 LEU B CA 1
ATOM 1821 C C . LEU B 1 9 ? 65.669 90.952 70.180 1.00 56.11 9 LEU B C 1
ATOM 1822 O O . LEU B 1 9 ? 64.636 90.287 70.112 1.00 61.85 9 LEU B O 1
ATOM 1827 N N . ILE B 1 10 ? 66.746 90.556 70.852 1.00 59.47 10 ILE B N 1
ATOM 1828 C CA . ILE B 1 10 ? 66.879 89.218 71.419 1.00 60.65 10 ILE B CA 1
ATOM 1829 C C . ILE B 1 10 ? 66.010 89.055 72.664 1.00 68.52 10 ILE B C 1
ATOM 1830 O O . ILE B 1 10 ? 65.669 87.944 73.057 1.00 66.10 10 ILE B O 1
ATOM 1835 N N . GLU B 1 11 ? 65.608 90.174 73.253 1.00 94.50 11 GLU B N 1
ATOM 1836 C CA . GLU B 1 11 ? 64.809 90.128 74.469 1.00 99.65 11 GLU B CA 1
ATOM 1837 C C . GLU B 1 11 ? 63.309 90.302 74.214 1.00 98.56 11 GLU B C 1
ATOM 1838 O O . GLU B 1 11 ? 62.546 90.542 75.150 1.00 101.34 11 GLU B O 1
ATOM 1844 N N . THR B 1 12 ? 62.876 90.160 72.963 1.00 88.42 12 THR B N 1
ATOM 1845 C CA . THR B 1 12 ? 61.458 90.337 72.642 1.00 87.83 12 THR B CA 1
ATOM 1846 C C . THR B 1 12 ? 60.881 89.232 71.752 1.00 86.68 12 THR B C 1
ATOM 1847 O O . THR B 1 12 ? 59.780 89.374 71.223 1.00 86.47 12 THR B O 1
ATOM 1851 N N . LYS B 1 13 ? 61.611 88.129 71.613 1.00 86.71 13 LYS B N 1
ATOM 1852 C CA . LYS B 1 13 ? 61.260 87.066 70.668 1.00 86.16 13 LYS B CA 1
ATOM 1853 C C . LYS B 1 13 ? 59.826 86.524 70.780 1.00 91.27 13 LYS B C 1
ATOM 1854 O O . LYS B 1 13 ? 59.186 86.254 69.761 1.00 87.69 13 LYS B O 1
ATOM 1860 N N . GLU B 1 14 ? 59.320 86.364 72.003 1.00 89.27 14 GLU B N 1
ATOM 1861 C CA . GLU B 1 14 ? 58.011 85.741 72.201 1.00 91.02 14 GLU B CA 1
ATOM 1862 C C . GLU B 1 14 ? 56.916 86.752 72.514 1.00 91.65 14 GLU B C 1
ATOM 1863 O O . GLU B 1 14 ? 55.950 86.441 73.214 1.00 94.19 14 GLU B O 1
ATOM 1869 N N . LEU B 1 15 ? 57.075 87.964 71.999 1.00 91.42 15 LEU B N 1
ATOM 1870 C CA . LEU B 1 15 ? 56.037 88.976 72.112 1.00 91.32 15 LEU B CA 1
ATOM 1871 C C . LEU B 1 15 ? 55.561 89.357 70.716 1.00 104.21 15 LEU B C 1
ATOM 1872 O O . LEU B 1 15 ? 56.369 89.652 69.846 1.00 96.24 15 LEU B O 1
ATOM 1877 N N . LYS B 1 16 ? 54.257 89.332 70.484 1.00 80.54 16 LYS B N 1
ATOM 1878 C CA . LYS B 1 16 ? 53.718 89.801 69.207 1.00 86.72 16 LYS B CA 1
ATOM 1879 C C . LYS B 1 16 ? 53.841 91.324 69.109 1.00 83.73 16 LYS B C 1
ATOM 1880 O O . LYS B 1 16 ? 53.795 92.039 70.122 1.00 84.55 16 LYS B O 1
ATOM 1886 N N . ASN B 1 17 ? 53.978 91.800 67.874 1.00 79.56 17 ASN B N 1
ATOM 1887 C CA . ASN B 1 17 ? 54.203 93.209 67.569 1.00 77.17 17 ASN B CA 1
ATOM 1888 C C . ASN B 1 17 ? 55.498 93.740 68.193 1.00 73.35 17 ASN B C 1
ATOM 1889 O O . ASN B 1 17 ? 55.696 94.949 68.279 1.00 76.53 17 ASN B O 1
ATOM 1894 N N . SER B 1 18 ? 56.377 92.826 68.605 1.00 65.55 18 SER B N 1
ATOM 1895 C CA . SER B 1 18 ? 57.689 93.172 69.157 1.00 58.80 18 SER B CA 1
ATOM 1896 C C . SER B 1 18 ? 58.725 93.365 68.063 1.00 54.48 18 SER B C 1
ATOM 1897 O O . SER B 1 18 ? 58.509 92.958 66.924 1.00 51.67 18 SER B O 1
ATOM 1900 N N . LEU B 1 19 ? 59.869 93.933 68.436 1.00 52.06 19 LEU B N 1
ATOM 1901 C CA . LEU B 1 19 ? 60.963 94.190 67.497 1.00 51.42 19 LEU B CA 1
ATOM 1902 C C . LEU B 1 19 ? 61.356 92.941 66.710 1.00 49.59 19 LEU B C 1
ATOM 1903 O O . LEU B 1 19 ? 61.504 92.977 65.483 1.00 45.03 19 LEU B O 1
ATOM 1908 N N . TYR B 1 20 ? 61.517 91.834 67.427 1.00 46.27 20 TYR B N 1
ATOM 1909 C CA . TYR B 1 20 ? 61.940 90.590 66.809 1.00 45.12 20 TYR B CA 1
ATOM 1910 C C . TYR B 1 20 ? 60.931 90.127 65.767 1.00 45.77 20 TYR B C 1
ATOM 1911 O O . TYR B 1 20 ? 61.310 89.731 64.671 1.00 42.41 20 TYR B O 1
ATOM 1920 N N . ASN B 1 21 ? 59.649 90.177 66.117 1.00 45.62 21 ASN B N 1
ATOM 1921 C CA . ASN B 1 21 ? 58.606 89.662 65.236 1.00 48.63 21 ASN B CA 1
ATOM 1922 C C . ASN B 1 21 ? 5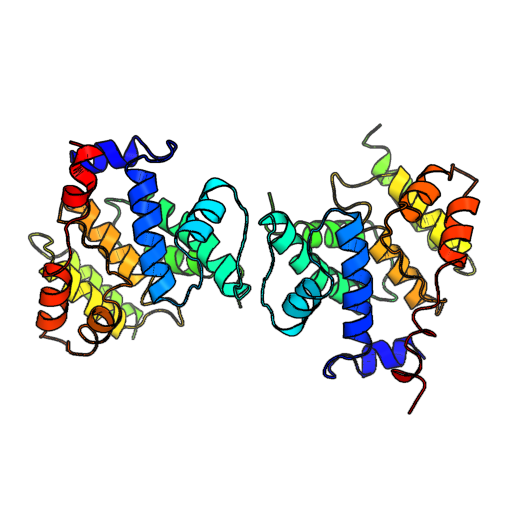8.273 90.590 64.078 1.00 47.39 21 ASN B C 1
ATOM 1923 O O . ASN B 1 21 ? 57.871 90.129 63.008 1.00 40.66 21 ASN B O 1
ATOM 1928 N N . VAL B 1 22 ? 58.439 91.891 64.290 1.00 41.01 22 VAL B N 1
ATOM 1929 C CA . VAL B 1 22 ? 58.290 92.847 63.200 1.00 41.34 22 VAL B CA 1
ATOM 1930 C C . VAL B 1 22 ? 59.406 92.675 62.173 1.00 40.18 22 VAL B C 1
ATOM 1931 O O . VAL B 1 22 ? 59.157 92.624 60.967 1.00 36.41 22 VAL B O 1
ATOM 1935 N N . LEU B 1 23 ? 60.642 92.588 62.651 1.00 43.12 23 LEU B N 1
ATOM 1936 C CA . LEU B 1 23 ? 61.779 92.357 61.762 1.00 38.34 23 LEU B CA 1
ATOM 1937 C C . LEU B 1 23 ? 61.627 91.034 61.024 1.00 36.34 23 LEU B C 1
ATOM 1938 O O . LEU B 1 23 ? 61.855 90.955 59.810 1.00 31.76 23 LEU B O 1
ATOM 1943 N N . LYS B 1 24 ? 61.235 89.997 61.761 1.00 34.90 24 LYS B N 1
ATOM 1944 C CA . LYS B 1 24 ? 61.026 88.688 61.175 1.00 32.51 24 LYS B CA 1
ATOM 1945 C C . LYS B 1 24 ? 59.957 88.744 60.068 1.00 31.06 24 LYS B C 1
ATOM 1946 O O . LYS B 1 24 ? 60.176 88.263 58.952 1.00 28.32 24 LYS B O 1
ATOM 1952 N N . HIS B 1 25 ? 58.811 89.341 60.370 1.00 32.62 25 HIS B N 1
ATOM 1953 C CA . HIS B 1 25 ? 57.733 89.395 59.398 1.00 36.74 25 HIS B CA 1
ATOM 1954 C C . HIS B 1 25 ? 58.140 90.170 58.144 1.00 38.84 25 HIS B C 1
ATOM 1955 O O . HIS B 1 25 ? 57.970 89.690 57.008 1.00 32.38 25 HIS B O 1
ATOM 1962 N N . ASN B 1 26 ? 58.685 91.368 58.356 1.00 35.21 26 ASN B N 1
ATOM 1963 C CA . ASN B 1 26 ? 59.108 92.225 57.261 1.00 33.53 26 ASN B CA 1
ATOM 1964 C C . ASN B 1 26 ? 60.198 91.597 56.414 1.00 32.06 26 ASN B C 1
ATOM 1965 O O . ASN B 1 26 ? 60.109 91.606 55.190 1.00 28.39 26 ASN B O 1
ATOM 1970 N N . PHE B 1 27 ? 61.239 91.081 57.067 1.00 29.93 27 PHE B N 1
ATOM 1971 C CA . PHE B 1 27 ? 62.349 90.497 56.328 1.00 28.67 27 PHE B CA 1
ATOM 1972 C C . PHE B 1 27 ? 61.875 89.310 55.491 1.00 25.82 27 PHE B C 1
ATOM 1973 O O . PHE B 1 27 ? 62.217 89.197 54.308 1.00 26.20 27 PHE B O 1
ATOM 1981 N N . LEU B 1 28 ? 61.114 88.417 56.117 1.00 26.09 28 LEU B N 1
ATOM 1982 C CA . LEU B 1 28 ? 60.668 87.204 55.438 1.00 28.89 28 LEU B CA 1
ATOM 1983 C C . LEU B 1 28 ? 59.663 87.502 54.339 1.00 31.99 28 LEU B C 1
ATOM 1984 O O . LEU B 1 28 ? 59.714 86.886 53.268 1.00 23.22 28 LEU B O 1
ATOM 1989 N N . TYR B 1 29 ? 58.737 88.423 54.594 1.00 24.27 29 TYR B N 1
ATOM 1990 C CA . TYR B 1 29 ? 57.778 88.770 53.553 1.00 29.06 29 TYR B CA 1
ATOM 1991 C C . TYR B 1 29 ? 58.506 89.149 52.251 1.00 26.83 29 TYR B C 1
ATOM 1992 O O . TYR B 1 29 ? 58.194 88.652 51.167 1.00 25.77 29 TYR B O 1
ATOM 2001 N N . HIS B 1 30 ? 59.477 90.036 52.379 1.00 25.24 30 HIS B N 1
ATOM 2002 C CA . HIS B 1 30 ? 60.184 90.537 51.227 1.00 26.05 30 HIS B CA 1
ATOM 2003 C C . HIS B 1 30 ? 61.157 89.516 50.648 1.00 29.38 30 HIS B C 1
ATOM 2004 O O . HIS B 1 30 ? 61.166 89.308 49.435 1.00 24.66 30 HIS B O 1
ATOM 2011 N N . ALA B 1 31 ? 61.961 88.874 51.498 1.00 22.56 31 ALA B N 1
ATOM 2012 C CA . ALA B 1 31 ? 62.932 87.888 51.008 1.00 20.63 31 ALA B CA 1
ATOM 2013 C C . ALA B 1 31 ? 62.219 86.727 50.327 1.00 21.01 31 ALA B C 1
ATOM 2014 O O . ALA B 1 31 ? 62.691 86.211 49.306 1.00 22.38 31 ALA B O 1
ATOM 2016 N N . ASN B 1 32 ? 61.089 86.307 50.891 1.00 21.60 32 ASN B N 1
ATOM 2017 C CA . ASN B 1 32 ? 60.362 85.164 50.317 1.00 22.77 32 ASN B CA 1
ATOM 2018 C C . ASN B 1 32 ? 59.656 85.544 49.032 1.00 23.76 32 ASN B C 1
ATOM 2019 O O . ASN B 1 32 ? 59.681 84.779 48.067 1.00 24.67 32 ASN B O 1
ATOM 2024 N N . LYS B 1 33 ? 59.042 86.732 49.008 1.00 24.17 33 LYS B N 1
ATOM 2025 C CA . LYS B 1 33 ? 58.331 87.180 47.811 1.00 23.15 33 LYS B CA 1
ATOM 2026 C C . LYS B 1 33 ? 59.311 87.333 46.644 1.00 24.31 33 LYS B C 1
ATOM 2027 O O . LYS B 1 33 ? 59.004 86.978 45.518 1.00 21.89 33 LYS B O 1
ATOM 2033 N N . ILE B 1 34 ? 60.510 87.821 46.924 1.00 21.02 34 ILE B N 1
ATOM 2034 C CA . ILE B 1 34 ? 61.522 87.964 45.878 1.00 18.47 34 ILE B CA 1
ATOM 2035 C C . ILE B 1 34 ? 61.933 86.587 45.340 1.00 23.29 34 ILE B C 1
ATOM 2036 O O . ILE B 1 34 ? 62.238 86.445 44.156 1.00 26.02 34 ILE B O 1
ATOM 2041 N N . ALA B 1 35 ? 61.879 85.571 46.203 1.00 22.88 35 ALA B N 1
ATOM 2042 C CA . ALA B 1 35 ? 62.145 84.188 45.803 1.00 26.34 35 ALA B CA 1
ATOM 2043 C C . ALA B 1 35 ? 60.946 83.508 45.133 1.00 29.21 35 ALA B C 1
ATOM 2044 O O . ALA B 1 35 ? 61.015 82.336 44.760 1.00 26.96 35 ALA B O 1
ATOM 2046 N N . GLY B 1 36 ? 59.845 84.234 44.992 1.00 23.54 36 GLY B N 1
ATOM 2047 C CA . GLY B 1 36 ? 58.683 83.715 44.285 1.00 24.80 36 GLY B CA 1
ATOM 2048 C C . GLY B 1 36 ? 57.492 83.338 45.160 1.00 23.51 36 GLY B C 1
ATOM 2049 O O . GLY B 1 36 ? 56.471 82.891 44.638 1.00 24.16 36 GLY B O 1
ATOM 2050 N N . SER B 1 37 ? 57.615 83.504 46.474 1.00 21.77 37 SER B N 1
ATOM 2051 C CA . SER B 1 37 ? 56.504 83.167 47.370 1.00 22.14 37 SER B CA 1
ATOM 2052 C C . SER B 1 37 ? 55.281 83.993 47.029 1.00 26.27 37 SER B C 1
ATOM 2053 O O . SER B 1 37 ? 55.411 85.145 46.623 1.00 26.43 37 SER B O 1
ATOM 2056 N N . THR B 1 38 ? 54.094 83.410 47.200 1.00 26.21 38 THR B N 1
ATOM 2057 C CA . THR B 1 38 ? 52.868 84.140 46.934 1.00 27.79 38 THR B CA 1
ATOM 2058 C C . THR B 1 38 ? 52.088 84.455 48.221 1.00 28.67 38 THR B C 1
ATOM 2059 O O . THR B 1 38 ? 50.907 84.766 48.158 1.00 31.28 38 THR B O 1
ATOM 2063 N N . PHE B 1 39 ? 52.739 84.353 49.384 1.00 29.23 39 PHE B N 1
ATOM 2064 C CA . PHE B 1 39 ? 52.094 84.767 50.638 1.00 26.29 39 PHE B CA 1
ATOM 2065 C C . PHE B 1 39 ? 52.016 86.292 50.712 1.00 28.25 39 PHE B C 1
ATOM 2066 O O . PHE B 1 39 ? 53.045 86.980 50.628 1.00 29.83 39 PHE B O 1
ATOM 2074 N N . THR B 1 40 ? 50.802 86.817 50.856 1.00 28.32 40 THR B N 1
ATOM 2075 C CA . THR B 1 40 ? 50.609 88.221 51.155 1.00 35.51 40 THR B CA 1
ATOM 2076 C C . THR B 1 40 ? 51.142 88.465 52.550 1.00 36.27 40 THR B C 1
ATOM 2077 O O . THR B 1 40 ? 51.417 87.522 53.304 1.00 29.45 40 THR B O 1
ATOM 2081 N N . THR B 1 41 ? 51.283 89.732 52.896 1.00 36.97 41 THR B N 1
ATOM 2082 C CA . THR B 1 41 ? 51.787 90.089 54.201 1.00 39.59 41 THR B CA 1
ATOM 2083 C C . THR B 1 41 ? 50.813 89.597 55.276 1.00 42.78 41 THR B C 1
ATOM 2084 O O . THR B 1 41 ? 51.233 89.123 56.326 1.00 33.61 41 THR B O 1
ATOM 2088 N N . GLU B 1 42 ? 49.515 89.663 54.983 1.00 44.27 42 GLU B N 1
ATOM 2089 C CA . GLU B 1 42 ? 48.487 89.163 55.893 1.00 41.93 42 GLU B CA 1
ATOM 2090 C C . GLU B 1 42 ? 48.519 87.633 56.018 1.00 38.55 42 GLU B C 1
ATOM 2091 O O . GLU B 1 42 ? 48.406 87.082 57.118 1.00 35.70 42 GLU B O 1
ATOM 2097 N N . ALA B 1 43 ? 48.668 86.933 54.898 1.00 32.33 43 ALA B N 1
ATOM 2098 C CA . ALA B 1 43 ? 48.705 85.476 54.964 1.00 28.34 43 ALA B CA 1
ATOM 2099 C C . ALA B 1 43 ? 49.973 84.995 55.674 1.00 31.00 43 ALA B C 1
ATOM 2100 O O . ALA B 1 43 ? 49.947 83.977 56.371 1.00 29.76 43 ALA B O 1
ATOM 2102 N N . LEU B 1 44 ? 51.078 85.723 55.511 1.00 29.99 44 LEU B N 1
ATOM 2103 C CA . LEU B 1 44 ? 52.322 85.330 56.168 1.00 27.74 44 LEU B CA 1
ATOM 2104 C C . LEU B 1 44 ? 52.189 85.477 57.691 1.00 29.14 44 LEU B C 1
ATOM 2105 O O . LEU B 1 44 ? 52.601 84.597 58.439 1.00 34.22 44 LEU B O 1
ATOM 2110 N N . ALA B 1 45 ? 51.613 86.586 58.141 1.00 30.88 45 ALA B N 1
ATOM 2111 C CA . ALA B 1 45 ? 51.383 86.777 59.567 1.00 34.07 45 ALA B CA 1
ATOM 2112 C C . ALA B 1 45 ? 50.488 85.675 60.124 1.00 34.36 45 ALA B C 1
ATOM 2113 O O . ALA B 1 45 ? 50.721 85.166 61.225 1.00 38.54 45 ALA B O 1
ATOM 2115 N N . LEU B 1 46 ? 49.452 85.319 59.373 1.00 32.91 46 LEU B N 1
ATOM 2116 C CA . LEU B 1 46 ? 48.523 84.294 59.836 1.00 35.18 46 LEU B CA 1
ATOM 2117 C C . LEU B 1 46 ? 49.245 82.953 59.926 1.00 32.39 46 LEU B C 1
ATOM 2118 O O . LEU B 1 46 ? 49.025 82.181 60.857 1.00 34.53 46 LEU B O 1
ATOM 2123 N N . LEU B 1 47 ? 50.121 82.685 58.965 1.00 27.27 47 LEU B N 1
ATOM 2124 C CA . LEU B 1 47 ? 50.894 81.446 58.986 1.00 23.58 47 LEU B CA 1
ATOM 2125 C C . LEU B 1 47 ? 51.852 81.408 60.173 1.00 31.46 47 LEU B C 1
ATOM 2126 O O . LEU B 1 47 ? 51.892 80.423 60.909 1.00 30.97 47 LEU B O 1
ATOM 2131 N N . LEU B 1 48 ? 52.622 82.482 60.355 1.00 29.15 48 LEU B N 1
ATOM 2132 C CA . LEU B 1 48 ? 53.626 82.528 61.425 1.00 29.53 48 LEU B CA 1
ATOM 2133 C C . LEU B 1 48 ? 53.005 82.532 62.829 1.00 36.79 48 LEU B C 1
ATOM 2134 O O . LEU B 1 48 ? 53.492 81.850 63.731 1.00 36.56 48 LEU B O 1
ATOM 2139 N N . ASP B 1 49 ? 51.936 83.300 63.004 1.00 31.70 49 ASP B N 1
ATOM 2140 C CA . ASP B 1 49 ? 51.316 83.466 64.321 1.00 40.84 49 ASP B CA 1
ATOM 2141 C C . ASP B 1 49 ? 50.328 82.350 64.697 1.00 34.36 49 ASP B C 1
ATOM 2142 O O . ASP B 1 49 ? 50.214 81.984 65.871 1.00 38.47 49 ASP B O 1
ATOM 2147 N N . LYS B 1 50 ? 49.605 81.828 63.709 1.00 33.88 50 LYS B N 1
ATOM 2148 C CA . LYS B 1 50 ? 48.491 80.924 63.972 1.00 36.27 50 LYS B CA 1
ATOM 2149 C C . LYS B 1 50 ? 48.603 79.556 63.301 1.00 32.92 50 LYS B C 1
ATOM 2150 O O . LYS B 1 50 ? 47.706 78.732 63.466 1.00 35.16 50 LYS B O 1
ATOM 2156 N N . ASN B 1 51 ? 49.681 79.326 62.548 1.00 29.62 51 ASN B N 1
ATOM 2157 C CA . ASN B 1 51 ? 49.878 78.070 61.813 1.00 32.18 51 ASN B CA 1
ATOM 2158 C C . ASN B 1 51 ? 48.738 77.760 60.852 1.00 33.44 51 ASN B C 1
ATOM 2159 O O . ASN B 1 51 ? 48.336 76.598 60.694 1.00 29.84 51 ASN B O 1
ATOM 2164 N N . VAL B 1 52 ? 48.207 78.798 60.228 1.00 25.92 52 VAL B N 1
ATOM 2165 C CA . VAL B 1 52 ? 47.086 78.638 59.308 1.00 24.85 52 VAL B CA 1
ATOM 2166 C C . VAL B 1 52 ? 47.513 79.133 57.936 1.00 28.76 52 VAL B C 1
ATOM 2167 O O . VAL B 1 52 ? 48.046 80.234 57.812 1.00 25.42 52 VAL B O 1
ATOM 2171 N N . VAL B 1 53 ? 47.307 78.279 56.931 1.00 26.04 53 VAL B N 1
ATOM 2172 C CA . VAL B 1 53 ? 47.593 78.584 55.537 1.00 21.95 53 VAL B CA 1
ATOM 2173 C C . VAL B 1 53 ? 46.339 79.107 54.844 1.00 26.24 53 VAL B C 1
ATOM 2174 O O . VAL B 1 53 ? 45.270 78.507 54.956 1.00 26.14 53 VAL B O 1
ATOM 2178 N N . THR B 1 54 ? 46.472 80.227 54.144 1.00 27.86 54 THR B N 1
ATOM 2179 C CA . THR B 1 54 ? 45.394 80.782 53.333 1.00 27.21 54 THR B CA 1
ATOM 2180 C C . THR B 1 54 ? 45.984 81.223 52.014 1.00 27.27 54 THR B C 1
ATOM 2181 O O . THR B 1 54 ? 47.183 81.501 51.931 1.00 24.31 54 THR B O 1
ATOM 2185 N N . GLY B 1 55 ? 45.142 81.291 50.994 1.00 25.02 55 GLY B N 1
ATOM 2186 C CA . GLY B 1 55 ? 45.563 81.775 49.689 1.00 29.40 55 GLY B CA 1
ATOM 2187 C C . GLY B 1 55 ? 45.909 80.618 48.776 1.00 28.32 55 GLY B C 1
ATOM 2188 O O . GLY B 1 55 ? 45.681 79.469 49.107 1.00 37.04 55 GLY B O 1
ATOM 2189 N N . ARG B 1 56 ? 46.476 80.934 47.620 1.00 25.56 56 ARG B N 1
ATOM 2190 C CA . ARG B 1 56 ? 46.880 79.920 46.657 1.00 25.57 56 ARG B CA 1
ATOM 2191 C C . ARG B 1 56 ? 48.407 79.830 46.611 1.00 25.80 56 ARG B C 1
ATOM 2192 O O . ARG B 1 56 ? 49.062 80.814 46.333 1.00 27.69 56 ARG B O 1
ATOM 2200 N N . HIS B 1 57 ? 48.947 78.647 46.851 1.00 20.65 57 HIS B N 1
ATOM 2201 C CA . HIS B 1 57 ? 50.395 78.441 46.936 1.00 22.41 57 HIS B CA 1
ATOM 2202 C C . HIS B 1 57 ? 50.770 77.085 46.383 1.00 24.38 57 HIS B C 1
ATOM 2203 O O . HIS B 1 57 ? 49.997 76.143 46.522 1.00 26.24 57 HIS B O 1
ATOM 2210 N N . THR B 1 58 ? 51.960 76.962 45.789 1.00 21.25 58 THR B N 1
ATOM 2211 C CA . THR B 1 58 ? 52.514 75.640 45.551 1.00 22.76 58 THR B CA 1
ATOM 2212 C C . THR B 1 58 ? 52.814 75.037 46.916 1.00 24.14 58 THR B C 1
ATOM 2213 O O . THR B 1 58 ? 53.016 75.772 47.892 1.00 21.96 58 THR B O 1
ATOM 2217 N N . LEU B 1 59 ? 52.802 73.711 46.989 1.00 23.74 59 LEU B N 1
ATOM 2218 C CA . LEU B 1 59 ? 53.197 72.997 48.200 1.00 26.13 59 LEU B CA 1
ATOM 2219 C C . LEU B 1 59 ? 54.618 73.413 48.598 1.00 26.82 59 LEU B C 1
ATOM 2220 O O . LEU B 1 59 ? 54.919 73.631 49.777 1.00 24.36 59 LEU B O 1
ATOM 2225 N N . ASP B 1 60 ? 55.498 73.561 47.618 1.00 23.21 60 ASP B N 1
ATOM 2226 C CA . ASP B 1 60 ? 56.854 74.035 47.940 1.00 25.55 60 ASP B CA 1
ATOM 2227 C C . ASP B 1 60 ? 56.886 75.426 48.592 1.00 26.62 60 ASP B C 1
ATOM 2228 O O . ASP B 1 60 ? 57.692 75.675 49.505 1.00 24.22 60 ASP B O 1
ATOM 2233 N N . ASP B 1 61 ? 56.043 76.336 48.106 1.00 22.94 61 ASP B N 1
ATOM 2234 C CA . ASP B 1 61 ? 55.913 77.656 48.701 1.00 20.25 61 ASP B CA 1
ATOM 2235 C C . ASP B 1 61 ? 55.462 77.556 50.156 1.00 21.05 61 ASP B C 1
ATOM 2236 O O . ASP B 1 61 ? 56.006 78.226 51.015 1.00 24.09 61 ASP B O 1
ATOM 2241 N N . VAL B 1 62 ? 54.474 76.717 50.444 1.00 22.59 62 VAL B N 1
ATOM 2242 C CA . VAL B 1 62 ? 54.029 76.579 51.827 1.00 21.25 62 VAL B CA 1
ATOM 2243 C C . VAL B 1 62 ? 55.188 76.077 52.683 1.00 23.77 62 VAL B C 1
ATOM 2244 O O . VAL B 1 62 ? 55.505 76.678 53.718 1.00 23.73 62 VAL B O 1
ATOM 2248 N N . GLN B 1 63 ? 55.832 75.000 52.238 1.00 20.24 63 GLN B N 1
ATOM 2249 C CA . GLN B 1 63 ? 56.900 74.384 53.030 1.00 24.07 63 GLN B CA 1
ATOM 2250 C C . GLN B 1 63 ? 58.114 75.314 53.188 1.00 22.19 63 GLN B C 1
ATOM 2251 O O . GLN B 1 63 ? 58.687 75.412 54.276 1.00 21.73 63 GLN B O 1
ATOM 2257 N N . GLU B 1 64 ? 58.519 75.984 52.111 1.00 21.47 64 GLU B N 1
ATOM 2258 C CA . GLU B 1 64 ? 59.710 76.840 52.201 1.00 23.01 64 GLU B CA 1
ATOM 2259 C C . GLU B 1 64 ? 59.433 78.077 53.030 1.00 24.46 64 GLU B C 1
ATOM 2260 O O . GLU B 1 64 ? 60.325 78.602 53.703 1.00 23.77 64 GLU B O 1
ATOM 2266 N N . THR B 1 65 ? 58.190 78.543 52.993 1.00 21.98 65 THR B N 1
ATOM 2267 C CA . THR B 1 65 ? 57.809 79.652 53.833 1.00 22.07 65 THR B CA 1
ATOM 2268 C C . THR B 1 65 ? 57.871 79.249 55.308 1.00 23.82 65 THR B C 1
ATOM 2269 O O . THR B 1 65 ? 58.447 79.977 56.115 1.00 24.08 65 THR B O 1
ATOM 2273 N N . VAL B 1 66 ? 57.305 78.092 55.657 1.00 20.93 66 VAL B N 1
ATOM 2274 C CA . VAL B 1 66 ? 57.429 77.571 57.012 1.00 23.34 66 VAL B CA 1
ATOM 2275 C C . VAL B 1 66 ? 58.921 77.424 57.379 1.00 28.35 66 VAL B C 1
ATOM 2276 O O . VAL B 1 66 ? 59.343 77.806 58.481 1.00 27.13 66 VAL B O 1
ATOM 2280 N N . ASN B 1 67 ? 59.714 76.884 56.456 1.00 24.37 67 ASN B N 1
ATOM 2281 C CA . ASN B 1 67 ? 61.142 76.664 56.725 1.00 27.86 67 ASN B CA 1
ATOM 2282 C C . ASN B 1 67 ? 61.862 77.978 56.978 1.00 26.14 67 ASN B C 1
ATOM 2283 O O . ASN B 1 67 ? 62.755 78.047 57.834 1.00 28.19 67 ASN B O 1
ATOM 2288 N N . SER B 1 68 ? 61.472 79.022 56.241 1.00 23.40 68 SER B N 1
ATOM 2289 C CA . SER B 1 68 ? 62.165 80.316 56.306 1.00 25.82 68 SER B CA 1
ATOM 2290 C C . SER B 1 68 ? 62.017 80.909 57.719 1.00 27.22 68 SER B C 1
ATOM 2291 O O . SER B 1 68 ? 62.869 81.664 58.200 1.00 27.05 68 SER B O 1
ATOM 2294 N N . SER B 1 69 ? 60.939 80.533 58.402 1.00 29.54 69 SER B N 1
ATOM 2295 C CA . SER B 1 69 ? 60.730 80.952 59.777 1.00 27.47 69 SER B CA 1
ATOM 2296 C C . SER B 1 69 ? 61.807 80.359 60.699 1.00 35.81 69 SER B C 1
ATOM 2297 O O . SER B 1 69 ? 62.416 81.072 61.515 1.00 31.62 69 SER B O 1
ATOM 2300 N N . TYR B 1 70 ? 62.039 79.051 60.573 1.00 26.98 70 TYR B N 1
ATOM 2301 C CA . TYR B 1 70 ? 63.103 78.406 61.345 1.00 28.42 70 TYR B CA 1
ATOM 2302 C C . TYR B 1 70 ? 64.484 78.936 60.951 1.00 31.33 70 TYR B C 1
ATOM 2303 O O . TYR B 1 70 ? 65.346 79.126 61.812 1.00 30.70 70 TYR B O 1
ATOM 2312 N N . VAL B 1 71 ? 64.702 79.147 59.658 1.00 27.94 71 VAL B N 1
ATOM 2313 C CA . VAL B 1 71 ? 65.982 79.687 59.203 1.00 28.95 71 VAL B CA 1
ATOM 2314 C C . VAL B 1 71 ? 66.245 81.087 59.803 1.00 30.64 71 VAL B C 1
ATOM 2315 O O . VAL B 1 71 ? 67.351 81.361 60.269 1.00 30.23 71 VAL B O 1
ATOM 2319 N N . PHE B 1 72 ? 65.245 81.966 59.783 1.00 23.66 72 PHE B N 1
ATOM 2320 C CA . PHE B 1 72 ? 65.388 83.273 60.425 1.00 31.42 72 PHE B CA 1
ATOM 2321 C C . PHE B 1 72 ? 65.825 83.118 61.895 1.00 32.18 72 PHE B C 1
ATOM 2322 O O . PHE B 1 72 ? 66.805 83.747 62.320 1.00 29.26 72 PHE B O 1
ATOM 2330 N N . ASP B 1 73 ? 65.123 82.277 62.660 1.00 33.34 73 ASP B N 1
ATOM 2331 C CA . ASP B 1 73 ? 65.448 82.092 64.089 1.00 34.68 73 ASP B CA 1
ATOM 2332 C C . ASP B 1 73 ? 66.885 81.597 64.277 1.00 36.72 73 ASP B C 1
ATOM 2333 O O . ASP B 1 73 ? 67.606 82.023 65.189 1.00 37.64 73 ASP B O 1
ATOM 2338 N N . THR B 1 74 ? 67.297 80.683 63.410 1.00 35.93 74 THR B N 1
ATOM 2339 C CA . THR B 1 74 ? 68.660 80.167 63.433 1.00 39.06 74 THR B CA 1
ATOM 2340 C C . THR B 1 74 ? 69.685 81.267 63.166 1.00 38.58 74 THR B C 1
ATOM 2341 O O . THR B 1 74 ? 70.720 81.337 63.831 1.00 39.14 74 THR B O 1
ATOM 2345 N N . VAL B 1 75 ? 69.398 82.132 62.192 1.00 32.44 75 VAL B N 1
ATOM 2346 C CA . VAL B 1 75 ? 70.302 83.239 61.908 1.00 33.23 75 VAL B CA 1
ATOM 2347 C C . VAL B 1 75 ? 70.435 84.198 63.107 1.00 36.81 75 VAL B C 1
ATOM 2348 O O . VAL B 1 75 ? 71.548 84.609 63.449 1.00 38.54 75 VAL B O 1
ATOM 2352 N N . ILE B 1 76 ? 69.326 84.542 63.762 1.00 34.25 76 ILE B N 1
ATOM 2353 C CA . ILE B 1 76 ? 69.413 85.389 64.964 1.00 40.76 76 ILE B CA 1
ATOM 2354 C C . ILE B 1 76 ? 70.142 84.683 66.117 1.00 40.45 76 ILE B C 1
ATOM 2355 O O . ILE B 1 76 ? 70.890 85.309 66.874 1.00 38.77 76 ILE B O 1
ATOM 2360 N N . ASP B 1 77 ? 69.937 83.378 66.245 1.00 44.52 77 ASP B N 1
ATOM 2361 C CA . ASP B 1 77 ? 70.587 82.609 67.308 1.00 44.90 77 ASP B CA 1
ATOM 2362 C C . ASP B 1 77 ? 72.092 82.514 67.065 1.00 47.97 77 ASP B C 1
ATOM 2363 O O . ASP B 1 77 ? 72.864 82.323 67.996 1.00 50.55 77 ASP B O 1
ATOM 2368 N N . SER B 1 78 ? 72.496 82.651 65.805 1.00 41.97 78 SER B N 1
ATOM 2369 C CA . SER B 1 78 ? 73.876 82.421 65.387 1.00 42.15 78 SER B CA 1
ATOM 2370 C C . SER B 1 78 ? 74.692 83.711 65.308 1.00 40.68 78 SER B C 1
ATOM 2371 O O . SER B 1 78 ? 75.829 83.695 64.837 1.00 40.69 78 SER B O 1
ATOM 2374 N N . LEU B 1 79 ? 74.109 84.826 65.738 1.00 39.73 79 LEU B N 1
ATOM 2375 C CA . LEU B 1 79 ? 74.801 86.101 65.639 1.00 38.65 79 LEU B CA 1
ATOM 2376 C C . LEU B 1 79 ? 76.124 86.029 66.378 1.00 47.85 79 LEU B C 1
ATOM 2377 O O . LEU B 1 79 ? 76.189 85.495 67.489 1.00 45.31 79 LEU B O 1
ATOM 2382 N N . LYS B 1 80 ? 77.167 86.539 65.718 1.00 41.74 80 LYS B N 1
ATOM 2383 C CA . LYS B 1 80 ? 78.556 86.607 66.206 1.00 43.31 80 LYS B CA 1
ATOM 2384 C C . LYS B 1 80 ? 79.288 85.289 65.959 1.00 45.15 80 LYS B C 1
ATOM 2385 O O . LYS B 1 80 ? 80.484 85.189 66.245 1.00 53.33 80 LYS B O 1
ATOM 2391 N N . GLU B 1 81 ? 78.602 84.281 65.427 1.00 44.28 81 GLU B N 1
ATOM 2392 C CA . GLU B 1 81 ? 79.294 83.070 64.971 1.00 54.24 81 GLU B CA 1
ATOM 2393 C C . GLU B 1 81 ? 79.885 83.287 63.581 1.00 49.38 81 GLU B C 1
ATOM 2394 O O . GLU B 1 81 ? 79.305 83.984 62.766 1.00 40.48 81 GLU B O 1
ATOM 2400 N N . LYS B 1 82 ? 81.033 82.670 63.331 1.00 41.87 82 LYS B N 1
ATOM 2401 C CA . LYS B 1 82 ? 81.686 82.793 62.039 1.00 38.83 82 LYS B CA 1
ATOM 2402 C C . LYS B 1 82 ? 80.832 82.107 60.975 1.00 41.16 82 LYS B C 1
ATOM 2403 O O . LYS B 1 82 ? 80.244 81.054 61.225 1.00 39.49 82 LYS B O 1
ATOM 2409 N N . ILE B 1 83 ? 80.719 82.740 59.814 1.00 36.03 83 ILE B N 1
ATOM 2410 C CA . ILE B 1 83 ? 80.152 82.089 58.650 1.00 35.38 83 ILE B CA 1
ATOM 2411 C C . ILE B 1 83 ? 81.117 80.985 58.245 1.00 35.89 83 ILE B C 1
ATOM 2412 O O . ILE B 1 83 ? 82.302 81.234 58.038 1.00 38.86 83 ILE B O 1
ATOM 2417 N N . THR B 1 84 ? 80.610 79.758 58.195 1.00 36.48 84 THR B N 1
ATOM 2418 C CA . THR B 1 84 ? 81.391 78.588 57.804 1.00 43.92 84 THR B CA 1
ATOM 2419 C C . THR B 1 84 ? 80.612 77.803 56.766 1.00 39.48 84 THR B C 1
ATOM 2420 O O . THR B 1 84 ? 79.454 78.119 56.496 1.00 36.50 84 THR B O 1
ATOM 2424 N N . HIS B 1 85 ? 81.222 76.759 56.221 1.00 40.72 85 HIS B N 1
ATOM 2425 C CA . HIS B 1 85 ? 80.492 75.829 55.353 1.00 41.27 85 HIS B CA 1
ATOM 2426 C C . HIS B 1 85 ? 79.365 75.122 56.088 1.00 41.89 85 HIS B C 1
ATOM 2427 O O . HIS B 1 85 ? 78.282 74.941 55.537 1.00 42.94 85 HIS B O 1
ATOM 2434 N N . ASN B 1 86 ? 79.629 74.694 57.314 1.00 44.98 86 ASN B N 1
ATOM 2435 C CA . ASN B 1 86 ? 78.593 74.029 58.093 1.00 52.34 86 ASN B CA 1
ATOM 2436 C C . ASN B 1 86 ? 77.393 74.940 58.270 1.00 41.09 86 ASN B C 1
ATOM 2437 O O . ASN B 1 86 ? 76.249 74.521 58.106 1.00 41.06 86 ASN B O 1
ATOM 2442 N N . PHE B 1 87 ? 77.675 76.202 58.576 1.00 39.05 87 PHE B N 1
ATOM 2443 C CA . PHE B 1 87 ? 76.636 77.196 58.779 1.00 36.67 87 PHE B CA 1
ATOM 2444 C C . PHE B 1 87 ? 75.810 77.425 57.510 1.00 34.91 87 PHE B C 1
ATOM 2445 O O . PHE B 1 87 ? 74.580 77.410 57.564 1.00 34.37 87 PHE B O 1
ATOM 2453 N N . LEU B 1 88 ? 76.480 77.650 56.383 1.00 31.45 88 LEU B N 1
ATOM 2454 C CA . LEU B 1 88 ? 75.774 77.903 55.114 1.00 29.37 88 LEU B CA 1
ATOM 2455 C C . LEU B 1 88 ? 74.994 76.687 54.638 1.00 28.55 88 LEU B C 1
ATOM 2456 O O . LEU B 1 88 ? 73.883 76.824 54.121 1.00 30.07 88 LEU B O 1
ATOM 2461 N N . ARG B 1 89 ? 75.584 75.503 54.797 1.00 37.27 89 ARG B N 1
ATOM 2462 C CA . ARG B 1 89 ? 74.932 74.261 54.389 1.00 35.33 89 ARG B CA 1
ATOM 2463 C C . ARG B 1 89 ? 73.698 74.030 55.254 1.00 41.81 89 ARG B C 1
ATOM 2464 O O . ARG B 1 89 ? 72.621 73.684 54.750 1.00 37.12 89 ARG B O 1
ATOM 2472 N N . ASN B 1 90 ? 73.842 74.263 56.556 1.00 38.63 90 ASN B N 1
ATOM 2473 C CA . ASN B 1 90 ? 72.713 74.111 57.469 1.00 38.86 90 ASN B CA 1
ATOM 2474 C C . ASN B 1 90 ? 71.559 75.061 57.117 1.00 35.59 90 ASN B C 1
ATOM 2475 O O . ASN B 1 90 ? 70.393 74.650 57.120 1.00 34.27 90 ASN B O 1
ATOM 2480 N N . LEU B 1 91 ? 71.877 76.318 56.797 1.00 31.25 91 LEU B N 1
ATOM 2481 C CA . LEU B 1 91 ? 70.844 77.260 56.359 1.00 28.44 91 LEU B CA 1
ATOM 2482 C C . LEU B 1 91 ? 70.111 76.743 55.129 1.00 33.02 91 LEU B C 1
ATOM 2483 O O . LEU B 1 91 ? 68.869 76.773 55.065 1.00 27.38 91 LEU B O 1
ATOM 2488 N N . HIS B 1 92 ? 70.876 76.273 54.151 1.00 26.80 92 HIS B N 1
ATOM 2489 C CA . HIS B 1 92 ? 70.279 75.811 52.896 1.00 28.83 92 HIS B CA 1
ATOM 2490 C C . HIS B 1 92 ? 69.445 74.545 53.132 1.00 27.57 92 HIS B C 1
ATOM 2491 O O . HIS B 1 92 ? 68.337 74.415 52.612 1.00 27.36 92 HIS B O 1
ATOM 2498 N N . SER B 1 93 ? 69.970 73.627 53.938 1.00 26.63 93 SER B N 1
ATOM 2499 C CA . SER B 1 93 ? 69.282 72.382 54.228 1.00 27.86 93 SER B CA 1
ATOM 2500 C C . SER B 1 93 ? 67.978 72.656 54.946 1.00 31.57 93 SER B C 1
ATOM 2501 O O . SER B 1 93 ? 66.979 72.018 54.662 1.00 29.76 93 SER B O 1
ATOM 2504 N N . SER B 1 94 ? 67.980 73.618 55.859 1.00 28.78 94 SER B N 1
ATOM 2505 C CA . SER B 1 94 ? 66.756 73.942 56.568 1.00 31.34 94 SER B CA 1
ATOM 2506 C C . SER B 1 94 ? 65.770 74.583 55.604 1.00 29.09 94 SER B C 1
ATOM 2507 O O . SER B 1 94 ? 64.587 74.279 55.643 1.00 28.64 94 SER B O 1
ATOM 2510 N N . LEU B 1 95 ? 66.268 75.452 54.730 1.00 26.29 95 LEU B N 1
ATOM 2511 C CA . LEU B 1 95 ? 65.401 76.174 53.813 1.00 24.24 95 LEU B CA 1
ATOM 2512 C C . LEU B 1 95 ? 64.693 75.227 52.832 1.00 24.26 95 LEU B C 1
ATOM 2513 O O . LEU B 1 95 ? 63.540 75.468 52.474 1.00 25.93 95 LEU B O 1
ATOM 2518 N N . ILE B 1 96 ? 65.364 74.174 52.376 1.00 24.88 96 ILE B N 1
ATOM 2519 C CA . ILE B 1 96 ? 64.719 73.281 51.406 1.00 30.79 96 ILE B CA 1
ATOM 2520 C C . ILE B 1 96 ? 64.194 71.979 52.009 1.00 30.60 96 ILE B C 1
ATOM 2521 O O . ILE B 1 96 ? 63.813 71.065 51.273 1.00 30.47 96 ILE B O 1
ATOM 2526 N N . PHE B 1 97 ? 64.177 71.896 53.340 1.00 26.18 97 PHE B N 1
ATOM 2527 C CA . PHE B 1 97 ? 63.687 70.704 54.023 1.00 28.55 97 PHE B CA 1
ATOM 2528 C C . PHE B 1 97 ? 62.291 70.328 53.520 1.00 29.20 97 PHE B C 1
ATOM 2529 O O . PHE B 1 97 ? 61.432 71.203 53.400 1.00 29.43 97 PHE B O 1
ATOM 2537 N N . ASN B 1 98 ? 62.097 69.048 53.204 1.00 29.98 98 ASN B N 1
ATOM 2538 C CA . ASN B 1 98 ? 60.796 68.502 52.808 1.00 31.29 98 ASN B CA 1
ATOM 2539 C C . ASN B 1 98 ? 60.163 69.229 51.610 1.00 40.46 98 ASN B C 1
ATOM 2540 O O . ASN B 1 98 ? 58.955 69.538 51.598 1.00 35.40 98 ASN B O 1
ATOM 2545 N N . THR B 1 99 ? 60.979 69.472 50.590 1.00 30.89 99 THR B N 1
ATOM 2546 C CA . THR B 1 99 ? 60.507 70.059 49.346 1.00 33.42 99 THR B CA 1
ATOM 2547 C C . THR B 1 99 ? 60.785 69.136 48.166 1.00 40.32 99 THR B C 1
ATOM 2548 O O . THR B 1 99 ? 61.464 68.120 48.300 1.00 39.91 99 THR B O 1
ATOM 2552 N N . THR B 1 100 ? 60.267 69.498 46.998 1.00 38.90 100 THR B N 1
ATOM 2553 C CA . THR B 1 100 ? 60.682 68.821 45.782 1.00 45.74 100 THR B CA 1
ATOM 2554 C C . THR B 1 100 ? 62.163 69.092 45.546 1.00 45.63 100 THR B C 1
ATOM 2555 O O . THR B 1 100 ? 62.707 68.759 44.499 1.00 54.49 100 THR B O 1
ATOM 2559 N N . GLU B 1 129 ? 84.693 74.980 41.076 1.00 62.00 129 GLU B N 1
ATOM 2560 C CA . GLU B 1 129 ? 85.508 75.099 42.280 1.00 49.69 129 GLU B CA 1
ATOM 2561 C C . GLU B 1 129 ? 84.784 75.932 43.331 1.00 41.52 129 GLU B C 1
ATOM 2562 O O . GLU B 1 129 ? 85.312 76.926 43.834 1.00 35.18 129 GLU B O 1
ATOM 2568 N N . VAL B 1 130 ? 83.566 75.515 43.659 1.00 30.83 130 VAL B N 1
ATOM 2569 C CA . VAL B 1 130 ? 82.720 76.251 44.590 1.00 28.02 130 VAL B CA 1
ATOM 2570 C C . VAL B 1 130 ? 83.343 76.400 45.972 1.00 30.50 130 VAL B C 1
ATOM 2571 O O . VAL B 1 130 ? 83.386 77.513 46.524 1.00 30.89 130 VAL B O 1
ATOM 2575 N N . GLU B 1 131 ? 83.821 75.294 46.536 1.00 32.09 131 GLU B N 1
ATOM 2576 C CA . GLU B 1 131 ? 84.323 75.364 47.897 1.00 30.16 131 GLU B CA 1
ATOM 2577 C C . GLU B 1 131 ? 85.544 76.305 47.969 1.00 31.41 131 GLU B C 1
ATOM 2578 O O . GLU B 1 131 ? 85.569 77.190 48.825 1.00 30.36 131 GLU B O 1
ATOM 2584 N N . PRO B 1 132 ? 86.539 76.143 47.067 1.00 33.98 132 PRO B N 1
ATOM 2585 C CA . PRO B 1 132 ? 87.681 77.077 47.148 1.00 35.46 132 PRO B CA 1
ATOM 2586 C C . PRO B 1 132 ? 87.282 78.558 46.999 1.00 33.25 132 PRO B C 1
ATOM 2587 O O . PRO B 1 132 ? 87.834 79.404 47.697 1.00 33.26 132 PRO B O 1
ATOM 2591 N N . LYS B 1 133 ? 86.326 78.865 46.119 1.00 31.70 133 LYS B N 1
ATOM 2592 C CA . LYS B 1 133 ? 85.909 80.259 45.931 1.00 34.35 133 LYS B CA 1
ATOM 2593 C C . LYS B 1 133 ? 85.176 80.795 47.154 1.00 27.86 133 LYS B C 1
ATOM 2594 O O . LYS B 1 133 ? 85.408 81.920 47.582 1.00 27.56 133 LYS B O 1
ATOM 2600 N N . LEU B 1 134 ? 84.310 79.982 47.728 1.00 26.58 134 LEU B N 1
ATOM 2601 C CA . LEU B 1 134 ? 83.624 80.368 48.957 1.00 27.09 134 LEU B CA 1
ATOM 2602 C C . LEU B 1 134 ? 84.606 80.584 50.103 1.00 27.24 134 LEU B C 1
ATOM 2603 O O . LEU B 1 134 ? 84.470 81.531 50.880 1.00 27.30 134 LEU B O 1
ATOM 2608 N N . ASP B 1 135 ? 85.588 79.689 50.214 1.00 28.07 135 ASP B N 1
ATOM 2609 C CA . ASP B 1 135 ? 86.642 79.842 51.227 1.00 29.64 135 ASP B CA 1
ATOM 2610 C C . ASP B 1 135 ? 87.365 81.176 51.083 1.00 38.05 135 ASP B C 1
ATOM 2611 O O . ASP B 1 135 ? 87.565 81.908 52.053 1.00 31.75 135 ASP B O 1
ATOM 2616 N N . GLU B 1 136 ? 87.764 81.482 49.861 1.00 34.03 136 GLU B N 1
ATOM 2617 C CA . GLU B 1 136 ? 88.451 82.727 49.579 1.00 34.56 136 GLU B CA 1
ATOM 2618 C C . GLU B 1 136 ? 87.594 83.941 49.954 1.00 34.91 136 GLU B C 1
ATOM 2619 O O . GLU B 1 136 ? 88.092 84.916 50.514 1.00 34.22 136 GLU B O 1
ATOM 2625 N N . LEU B 1 137 ? 86.298 83.875 49.629 1.00 32.16 137 LEU B N 1
ATOM 2626 C CA . LEU B 1 137 ? 85.372 84.958 49.948 1.00 36.31 137 LEU B CA 1
ATOM 2627 C C . LEU B 1 137 ? 85.226 85.152 51.455 1.00 31.42 137 LEU B C 1
ATOM 2628 O O . LEU B 1 137 ? 85.287 86.280 51.953 1.00 31.74 137 LEU B O 1
ATOM 2633 N N . ILE B 1 138 ? 85.039 84.055 52.180 1.00 31.40 138 ILE B N 1
ATOM 2634 C CA . ILE B 1 138 ? 84.892 84.120 53.631 1.00 31.75 138 ILE B CA 1
ATOM 2635 C C . ILE B 1 138 ? 86.177 84.641 54.280 1.00 33.31 138 ILE B C 1
ATOM 2636 O O . ILE B 1 138 ? 86.128 85.453 55.205 1.00 33.72 138 ILE B O 1
ATOM 2641 N N . GLU B 1 139 ? 87.323 84.195 53.776 1.00 34.27 139 GLU B N 1
ATOM 2642 C CA . GLU B 1 139 ? 88.606 84.677 54.287 1.00 36.60 139 GLU B CA 1
ATOM 2643 C C . GLU B 1 139 ? 88.741 86.184 54.056 1.00 40.92 139 GLU B C 1
ATOM 2644 O O . GLU B 1 139 ? 89.183 86.919 54.937 1.00 36.95 139 GLU B O 1
ATOM 2650 N N . TRP B 1 140 ? 88.370 86.634 52.863 1.00 35.27 140 TRP B N 1
ATOM 2651 C CA . TRP B 1 140 ? 88.421 88.059 52.543 1.00 35.54 140 TRP B CA 1
ATOM 2652 C C . TRP B 1 140 ? 87.536 88.854 53.505 1.00 35.65 140 TRP B C 1
ATOM 2653 O O . TRP B 1 140 ? 87.930 89.899 54.011 1.00 36.16 140 TRP B O 1
ATOM 2664 N N . TYR B 1 141 ? 86.335 88.341 53.751 1.00 33.87 141 TYR B N 1
ATOM 2665 C CA . TYR B 1 141 ? 85.370 89.003 54.608 1.00 33.49 141 TYR B CA 1
ATOM 2666 C C . TYR B 1 141 ? 85.916 89.203 56.019 1.00 37.00 141 TYR B C 1
ATOM 2667 O O . TYR B 1 141 ? 85.855 90.306 56.566 1.00 35.50 141 TYR B O 1
ATOM 2676 N N . TYR B 1 142 ? 86.467 88.153 56.609 1.00 35.33 142 TYR B N 1
ATOM 2677 C CA . TYR B 1 142 ? 86.935 88.289 57.981 1.00 36.67 142 TYR B CA 1
ATOM 2678 C C . TYR B 1 142 ? 88.309 88.958 58.065 1.00 38.30 142 TYR B C 1
ATOM 2679 O O . TYR B 1 142 ? 88.829 89.153 59.150 1.00 39.63 142 TYR B O 1
ATOM 2688 N N A SER B 1 143 ? 88.875 89.319 56.918 0.38 40.56 143 SER B N 1
ATOM 2689 N N B SER B 1 143 ? 88.884 89.315 56.921 0.62 41.10 143 SER B N 1
ATOM 2690 C CA A SER B 1 143 ? 90.133 90.061 56.892 0.38 40.85 143 SER B CA 1
ATOM 2691 C CA B SER B 1 143 ? 90.137 90.074 56.907 0.62 40.59 143 SER B CA 1
ATOM 2692 C C A SER B 1 143 ? 89.895 91.565 56.793 0.38 40.31 143 SER B C 1
ATOM 2693 C C B SER B 1 143 ? 89.880 91.574 56.933 0.62 40.38 143 SER B C 1
ATOM 2694 O O A SER B 1 143 ? 90.845 92.344 56.776 0.38 41.90 143 SER B O 1
ATOM 2695 O O B SER B 1 143 ? 90.804 92.358 57.137 0.62 41.90 143 SER B O 1
ATOM 2700 N N . GLN B 1 144 ? 88.632 91.977 56.720 1.00 40.01 144 GLN B N 1
ATOM 2701 C CA . GLN B 1 144 ? 88.310 93.406 56.630 1.00 40.77 144 GLN B CA 1
ATOM 2702 C C . GLN B 1 144 ? 88.470 94.071 57.991 1.00 41.31 144 GLN B C 1
ATOM 2703 O O . GLN B 1 144 ? 88.084 93.503 59.013 1.00 41.54 144 GLN B O 1
ATOM 2709 N N . SER B 1 145 ? 89.055 95.267 58.012 1.00 42.66 145 SER B N 1
ATOM 2710 C CA . SER B 1 145 ? 89.267 95.970 59.275 1.00 49.74 145 SER B CA 1
ATOM 2711 C C . SER B 1 145 ? 87.934 96.197 59.964 1.00 45.89 145 SER B C 1
ATOM 2712 O O . SER B 1 145 ? 87.827 96.133 61.188 1.00 52.89 145 SER B O 1
ATOM 2715 N N . GLU B 1 146 ? 86.919 96.443 59.148 1.00 42.36 146 GLU B N 1
ATOM 2716 C CA . GLU B 1 146 ? 85.583 96.749 59.621 1.00 50.73 146 GLU B CA 1
ATOM 2717 C C . GLU B 1 146 ? 84.574 96.336 58.557 1.00 54.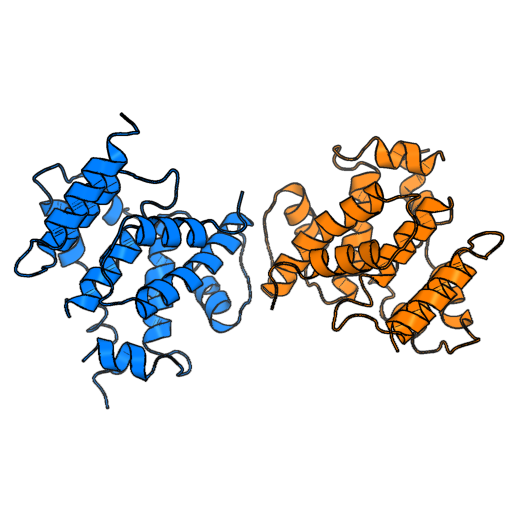32 146 GLU B C 1
ATOM 2718 O O . GLU B 1 146 ? 84.851 96.436 57.358 1.00 52.65 146 GLU B O 1
ATOM 2724 N N . VAL B 1 147 ? 83.402 95.885 58.980 1.00 40.64 147 VAL B N 1
ATOM 2725 C CA . VAL B 1 147 ? 82.365 95.567 58.016 1.00 39.21 147 VAL B CA 1
ATOM 2726 C C . VAL B 1 147 ? 81.490 96.790 57.767 1.00 44.64 147 VAL B C 1
ATOM 2727 O O . VAL B 1 147 ? 81.031 97.442 58.703 1.00 45.25 147 VAL B O 1
ATOM 2731 N N . SER B 1 148 ? 81.280 97.097 56.492 1.00 39.82 148 SER B N 1
ATOM 2732 C CA . SER B 1 148 ? 80.439 98.213 56.080 1.00 43.26 148 SER B CA 1
ATOM 2733 C C . SER B 1 148 ? 79.385 97.700 55.109 1.00 41.21 148 SER B C 1
ATOM 2734 O O . SER B 1 148 ? 79.466 96.558 54.657 1.00 38.11 148 SER B O 1
ATOM 2737 N N . ILE B 1 149 ? 78.409 98.537 54.772 1.00 39.79 149 ILE B N 1
ATOM 2738 C CA . ILE B 1 149 ? 77.404 98.145 53.783 1.00 39.63 149 ILE B CA 1
ATOM 2739 C C . ILE B 1 149 ? 78.099 97.823 52.459 1.00 37.72 149 ILE B C 1
ATOM 2740 O O . ILE B 1 149 ? 77.685 96.918 51.746 1.00 36.54 149 ILE B O 1
ATOM 2745 N N . LYS B 1 150 ? 79.174 98.551 52.154 1.00 37.54 150 LYS B N 1
ATOM 2746 C CA . LYS B 1 150 ? 79.951 98.277 50.943 1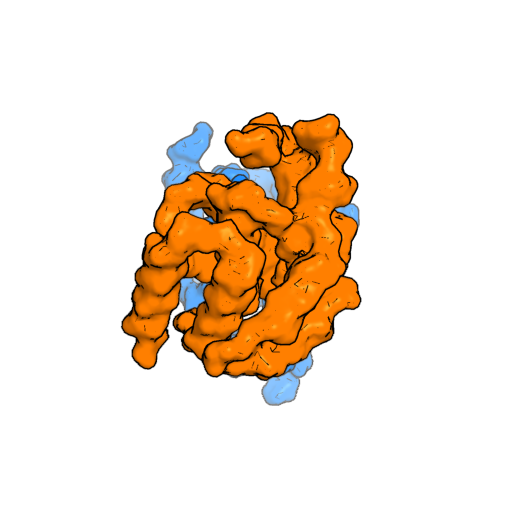.00 39.23 150 LYS B CA 1
ATOM 2747 C C . LYS B 1 150 ? 80.571 96.868 50.971 1.00 37.76 150 LYS B C 1
ATOM 2748 O O . LYS B 1 150 ? 80.581 96.167 49.956 1.00 29.79 150 LYS B O 1
ATOM 2754 N N . VAL B 1 151 ? 81.099 96.467 52.125 1.00 34.28 151 VAL B N 1
ATOM 2755 C CA . VAL B 1 151 ? 81.663 95.122 52.286 1.00 30.96 151 VAL B CA 1
ATOM 2756 C C . VAL B 1 151 ? 80.571 94.075 52.103 1.00 30.11 151 VAL B C 1
ATOM 2757 O O . VAL B 1 151 ? 80.763 93.037 51.449 1.00 28.23 151 VAL B O 1
ATOM 2761 N N . ILE B 1 152 ? 79.408 94.358 52.666 1.00 28.87 152 ILE B N 1
ATOM 2762 C CA . ILE B 1 152 ? 78.300 93.408 52.621 1.00 26.91 152 ILE B CA 1
ATOM 2763 C C . ILE B 1 152 ? 77.786 93.258 51.178 1.00 30.01 152 ILE B C 1
ATOM 2764 O O . ILE B 1 152 ? 77.470 92.142 50.739 1.00 25.10 152 ILE B O 1
ATOM 2769 N N . ALA B 1 153 ? 77.767 94.362 50.423 1.00 27.68 153 ALA B N 1
ATOM 2770 C CA . ALA B 1 153 ? 77.359 94.317 49.010 1.00 24.71 153 ALA B CA 1
ATOM 2771 C C . ALA B 1 153 ? 78.337 93.519 48.157 1.00 26.02 153 ALA B C 1
ATOM 2772 O O . ALA B 1 153 ? 77.916 92.723 47.314 1.00 25.11 153 ALA B O 1
ATOM 2774 N N . GLU B 1 154 ? 79.634 93.763 48.340 1.00 26.90 154 GLU B N 1
ATOM 2775 C CA . GLU B 1 154 ? 80.634 92.973 47.631 1.00 27.01 154 GLU B CA 1
ATOM 2776 C C . GLU B 1 154 ? 80.486 91.491 47.981 1.00 26.99 154 GLU B C 1
ATOM 2777 O O . GLU B 1 154 ? 80.571 90.637 47.099 1.00 26.20 154 GLU B O 1
ATOM 2783 N N . PHE B 1 155 ? 80.282 91.193 49.263 1.00 23.88 155 PHE B N 1
ATOM 2784 C CA . PHE B 1 155 ? 80.092 89.804 49.686 1.00 25.34 155 PHE B CA 1
ATOM 2785 C C . PHE B 1 155 ? 78.885 89.198 48.978 1.00 26.10 155 PHE B C 1
ATOM 2786 O O . PHE B 1 155 ? 78.940 88.068 48.480 1.00 22.21 155 PHE B O 1
ATOM 2794 N N . HIS B 1 156 ? 77.787 89.939 48.960 1.00 24.07 156 HIS B N 1
ATOM 2795 C CA . HIS B 1 156 ? 76.560 89.413 48.372 1.00 21.88 156 HIS B CA 1
ATOM 2796 C C . HIS B 1 156 ? 76.753 89.097 46.890 1.00 24.13 156 HIS B C 1
ATOM 2797 O O . HIS B 1 156 ? 76.402 87.995 46.432 1.00 20.74 156 HIS B O 1
ATOM 2804 N N . TYR B 1 157 ? 77.323 90.037 46.136 1.00 23.18 157 TYR B N 1
ATOM 2805 C CA . TYR B 1 157 ? 77.523 89.785 44.712 1.00 22.14 157 TYR B CA 1
ATOM 2806 C C . TYR B 1 157 ? 78.431 88.576 44.488 1.00 24.23 157 TYR B C 1
ATOM 2807 O O . TYR B 1 157 ? 78.113 87.700 43.701 1.00 23.69 157 TYR B O 1
ATOM 2816 N N . ARG B 1 158 ? 79.568 88.530 45.183 1.00 21.86 158 ARG B N 1
ATOM 2817 C CA . ARG B 1 158 ? 80.500 87.435 44.959 1.00 24.81 158 ARG B CA 1
ATOM 2818 C C . ARG B 1 158 ? 79.885 86.094 45.366 1.00 20.87 158 ARG B C 1
ATOM 2819 O O . ARG B 1 158 ? 80.073 85.091 44.675 1.00 26.38 158 ARG B O 1
ATOM 2827 N N . PHE B 1 159 ? 79.113 86.090 46.454 1.00 20.79 159 PHE B N 1
ATOM 2828 C CA . PHE B 1 159 ? 78.413 84.888 46.898 1.00 19.83 159 PHE B CA 1
ATOM 2829 C C . PHE B 1 159 ? 77.435 84.405 45.822 1.00 24.56 159 PHE B C 1
ATOM 2830 O O . PHE B 1 159 ? 77.414 83.222 45.484 1.00 19.76 159 PHE B O 1
ATOM 2838 N N . GLU B 1 160 ? 76.638 85.322 45.276 1.00 20.81 160 GLU B N 1
ATOM 2839 C CA . GLU B 1 160 ? 75.652 84.947 44.260 1.00 21.09 160 GLU B CA 1
ATOM 2840 C C . GLU B 1 160 ? 76.315 84.549 42.951 1.00 22.12 160 GLU B C 1
ATOM 2841 O O . GLU B 1 160 ? 75.824 83.661 42.247 1.00 21.13 160 GLU B O 1
ATOM 2847 N N . LEU B 1 161 ? 77.437 85.179 42.627 1.00 18.78 161 LEU B N 1
ATOM 2848 C CA . LEU B 1 161 ? 78.184 84.776 41.432 1.00 24.28 161 LEU B CA 1
ATOM 2849 C C . LEU B 1 161 ? 78.720 83.348 41.570 1.00 26.36 161 LEU B C 1
ATOM 2850 O O . LEU B 1 161 ? 78.668 82.573 40.619 1.00 26.13 161 LEU B O 1
ATOM 2855 N N . ILE B 1 162 ? 79.223 83.002 42.759 1.00 22.54 162 ILE B N 1
ATOM 2856 C CA . ILE B 1 162 ? 79.678 81.641 43.032 1.00 23.63 162 ILE B CA 1
ATOM 2857 C C . ILE B 1 162 ? 78.515 80.632 42.872 1.00 22.75 162 ILE B C 1
ATOM 2858 O O . ILE B 1 162 ? 78.705 79.536 42.321 1.00 28.12 162 ILE B O 1
ATOM 2863 N N . HIS B 1 163 ? 77.332 81.019 43.339 1.00 19.26 163 HIS B N 1
ATOM 2864 C CA . HIS B 1 163 ? 76.120 80.189 43.205 1.00 23.30 163 HIS B CA 1
ATOM 2865 C C . HIS B 1 163 ? 76.359 78.802 43.802 1.00 23.72 163 HIS B C 1
ATOM 2866 O O . HIS B 1 163 ? 76.268 77.794 43.101 1.00 26.01 163 HIS B O 1
ATOM 2873 N N . PRO B 1 164 ? 76.680 78.747 45.106 1.00 24.31 164 PRO B N 1
ATOM 2874 C CA . PRO B 1 164 ? 77.167 77.502 45.706 1.00 25.44 164 PRO B CA 1
ATOM 2875 C C . PRO B 1 164 ? 76.155 76.362 45.734 1.00 27.46 164 PRO B C 1
ATOM 2876 O O . PRO B 1 164 ? 76.563 75.207 45.652 1.00 28.16 164 PRO B O 1
ATOM 2880 N N . PHE B 1 165 ? 74.870 76.679 45.854 1.00 22.87 165 PHE B N 1
ATOM 2881 C CA . PHE B 1 165 ? 73.808 75.681 45.963 1.00 23.89 165 PHE B CA 1
ATOM 2882 C C . PHE B 1 165 ? 73.023 75.540 44.664 1.00 23.95 165 PHE B C 1
ATOM 2883 O O . PHE B 1 165 ? 73.037 76.437 43.823 1.00 25.22 165 PHE B O 1
ATOM 2891 N N . GLN B 1 166 ? 72.311 74.428 44.506 1.00 26.83 166 GLN B N 1
ATOM 2892 C CA . GLN B 1 166 ? 71.533 74.226 43.293 1.00 29.83 166 GLN B CA 1
ATOM 2893 C C . GLN B 1 166 ? 70.377 75.224 43.228 1.00 32.28 166 GLN B C 1
ATOM 2894 O O . GLN B 1 166 ? 69.993 75.688 42.155 1.00 31.46 166 GLN B O 1
ATOM 2900 N N . ASP B 1 167 ? 69.841 75.562 44.394 1.00 28.70 167 ASP B N 1
ATOM 2901 C CA . ASP B 1 167 ? 68.683 76.442 44.495 1.00 34.96 167 ASP B CA 1
ATOM 2902 C C . ASP B 1 167 ? 68.751 77.267 45.775 1.00 31.37 167 ASP B C 1
ATOM 2903 O O . ASP B 1 167 ? 69.467 76.900 46.700 1.00 27.89 167 ASP B O 1
ATOM 2908 N N . GLY B 1 168 ? 67.977 78.349 45.837 1.00 27.19 168 GLY B N 1
ATOM 2909 C CA . GLY B 1 168 ? 67.873 79.151 47.051 1.00 24.36 168 GLY B CA 1
ATOM 2910 C C . GLY B 1 168 ? 69.037 80.082 47.351 1.00 22.69 168 GLY B C 1
ATOM 2911 O O . GLY B 1 168 ? 69.150 80.601 48.468 1.00 23.32 168 GLY B O 1
ATOM 2912 N N . ASN B 1 169 ? 69.892 80.335 46.369 1.00 20.31 169 ASN B N 1
ATOM 2913 C CA . ASN B 1 169 ? 71.074 81.144 46.640 1.00 20.97 169 ASN B CA 1
ATOM 2914 C C . ASN B 1 169 ? 70.720 82.590 46.986 1.00 25.03 169 ASN B C 1
ATOM 2915 O O . ASN B 1 169 ? 71.323 83.181 47.883 1.00 23.66 169 ASN B O 1
ATOM 2920 N N . GLY B 1 170 ? 69.756 83.152 46.274 1.00 17.16 170 GLY B N 1
ATOM 2921 C CA . GLY B 1 170 ? 69.319 84.518 46.559 1.00 20.62 170 GLY B CA 1
ATOM 2922 C C . GLY B 1 170 ? 68.893 84.662 48.017 1.00 23.57 170 GLY B C 1
ATOM 2923 O O . GLY B 1 170 ? 69.390 85.538 48.746 1.00 20.83 170 GLY B O 1
ATOM 2924 N N A ARG B 1 171 ? 67.993 83.786 48.463 0.56 19.39 171 ARG B N 1
ATOM 2925 N N B ARG B 1 171 ? 67.992 83.784 48.446 0.44 19.52 171 ARG B N 1
ATOM 2926 C CA A ARG B 1 171 ? 67.466 83.891 49.824 0.56 20.59 171 ARG B CA 1
ATOM 2927 C CA B ARG B 1 171 ? 67.461 83.821 49.804 0.44 20.10 171 ARG B CA 1
ATOM 2928 C C A ARG B 1 171 ? 68.534 83.629 50.885 0.56 19.90 171 ARG B C 1
ATOM 2929 C C B ARG B 1 171 ? 68.551 83.648 50.852 0.44 19.94 171 ARG B C 1
ATOM 2930 O O A ARG B 1 171 ? 68.566 84.302 51.911 0.56 19.26 171 ARG B O 1
ATOM 2931 O O B ARG B 1 171 ? 68.609 84.387 51.833 0.44 19.90 171 ARG B O 1
ATOM 2946 N N . ILE B 1 172 ? 69.401 82.651 50.647 1.00 20.87 172 ILE B N 1
ATOM 2947 C CA . ILE B 1 172 ? 70.470 82.371 51.598 1.00 20.69 172 ILE B CA 1
ATOM 2948 C C . ILE B 1 172 ? 71.384 83.578 51.666 1.00 24.46 172 ILE B C 1
ATOM 2949 O O . ILE B 1 172 ? 71.781 84.004 52.759 1.00 22.95 172 ILE B O 1
ATOM 2954 N N . GLY B 1 173 ? 71.679 84.175 50.513 1.00 19.70 173 GLY B N 1
ATOM 2955 C CA . GLY B 1 173 ? 72.525 85.357 50.533 1.00 18.93 173 GLY B CA 1
ATOM 2956 C C . GLY B 1 173 ? 71.889 86.511 51.304 1.00 19.49 173 GLY B C 1
ATOM 2957 O O . GLY B 1 173 ? 72.570 87.269 51.993 1.00 22.23 173 GLY B O 1
ATOM 2958 N N . ARG B 1 174 ? 70.577 86.671 51.182 1.00 19.05 174 ARG B N 1
ATOM 2959 C CA . ARG B 1 174 ? 69.925 87.773 51.885 1.00 20.31 174 ARG B CA 1
ATOM 2960 C C . ARG B 1 174 ? 69.871 87.506 53.392 1.00 21.01 174 ARG B C 1
ATOM 2961 O O . ARG B 1 174 ? 69.978 88.440 54.189 1.00 21.35 174 ARG B O 1
ATOM 2969 N N . PHE B 1 175 ? 69.723 86.243 53.788 1.00 21.54 175 PHE B N 1
ATOM 2970 C CA . PHE B 1 175 ? 69.815 85.896 55.219 1.00 21.88 175 PHE B CA 1
ATOM 2971 C C . PHE B 1 175 ? 71.201 86.275 55.735 1.00 25.91 175 PHE B C 1
ATOM 2972 O O . PHE B 1 175 ? 71.364 86.778 56.865 1.00 24.54 175 PHE B O 1
ATOM 2980 N N . VAL B 1 176 ? 72.216 86.009 54.921 1.00 22.14 176 VAL B N 1
ATOM 2981 C CA . VAL B 1 176 ? 73.594 86.313 55.333 1.00 25.60 176 VAL B CA 1
ATOM 2982 C C . VAL B 1 176 ? 73.811 87.821 55.416 1.00 25.91 176 VAL B C 1
ATOM 2983 O O . VAL B 1 176 ? 74.461 88.300 56.347 1.00 24.00 176 VAL B O 1
ATOM 2987 N N . MET B 1 177 ? 73.277 88.572 54.451 1.00 22.25 177 MET B N 1
ATOM 2988 C CA . MET B 1 177 ? 73.351 90.033 54.527 1.00 26.99 177 MET B CA 1
ATOM 2989 C C . MET B 1 177 ? 72.733 90.513 55.841 1.00 28.41 177 MET B C 1
ATOM 2990 O O . MET B 1 177 ? 73.317 91.354 56.524 1.00 28.23 177 MET B O 1
ATOM 2995 N N . LEU B 1 178 ? 71.585 89.951 56.212 1.00 24.63 178 LEU B N 1
ATOM 2996 C CA . LEU B 1 178 ? 70.911 90.353 57.450 1.00 25.91 178 LEU B CA 1
ATOM 2997 C C . LEU B 1 178 ? 71.814 90.087 58.652 1.00 31.97 178 LEU B C 1
ATOM 2998 O O . LEU B 1 178 ? 72.026 90.961 59.492 1.00 31.18 178 LEU B O 1
ATOM 3003 N N . LYS B 1 179 ? 72.350 88.874 58.710 1.00 28.42 179 LYS B N 1
ATOM 3004 C CA . LYS B 1 179 ? 73.289 88.482 59.759 1.00 29.19 179 LYS B CA 1
ATOM 3005 C C . LYS B 1 179 ? 74.452 89.467 59.867 1.00 26.82 179 LYS B C 1
ATOM 3006 O O . LYS B 1 179 ? 74.800 89.918 60.964 1.00 29.69 179 LYS B O 1
ATOM 3012 N N . GLN B 1 180 ? 75.047 89.828 58.729 1.00 26.98 180 GLN B N 1
ATOM 3013 C CA . GLN B 1 180 ? 76.201 90.708 58.746 1.00 29.90 180 GLN B CA 1
ATOM 3014 C C . GLN B 1 180 ? 75.826 92.133 59.205 1.00 36.37 180 GLN B C 1
ATOM 3015 O O . GLN B 1 180 ? 76.601 92.803 59.909 1.00 33.12 180 GLN B O 1
ATOM 3021 N N . MET B 1 181 ? 74.627 92.584 58.837 1.00 28.72 181 MET B N 1
ATOM 3022 C CA . MET B 1 181 ? 74.166 93.906 59.259 1.00 30.64 181 MET B CA 1
ATOM 3023 C C . MET B 1 181 ? 73.939 93.938 60.778 1.00 32.24 181 MET B C 1
ATOM 3024 O O . MET B 1 181 ? 74.368 94.866 61.466 1.00 34.92 181 MET B O 1
ATOM 3029 N N . LEU B 1 182 ? 73.280 92.904 61.295 1.00 31.08 182 LEU B N 1
ATOM 3030 C CA . LEU B 1 182 ? 72.990 92.814 62.729 1.00 32.99 182 LEU B CA 1
ATOM 3031 C C . LEU B 1 182 ? 74.249 92.659 63.573 1.00 35.42 182 LEU B C 1
ATOM 3032 O O . LEU B 1 182 ? 74.377 93.285 64.632 1.00 40.27 182 LEU B O 1
ATOM 3037 N N . GLU B 1 183 ? 75.173 91.824 63.108 1.00 35.72 183 GLU B N 1
ATOM 3038 C CA . GLU B 1 183 ? 76.405 91.525 63.850 1.00 42.38 183 GLU B CA 1
ATOM 3039 C C . GLU B 1 183 ? 77.326 92.722 64.028 1.00 43.49 183 GLU B C 1
ATOM 3040 O O . GLU B 1 183 ? 78.139 92.761 64.953 1.00 45.07 183 GLU B O 1
ATOM 3046 N N . ASN B 1 184 ? 77.218 93.694 63.136 1.00 40.30 184 ASN B N 1
ATOM 3047 C CA . ASN B 1 184 ? 78.144 94.815 63.153 1.00 39.47 184 ASN B CA 1
ATOM 3048 C C . ASN B 1 184 ? 77.484 96.154 63.410 1.00 39.54 184 ASN B C 1
ATOM 3049 O O . ASN B 1 184 ? 78.071 97.194 63.125 1.00 41.59 184 ASN B O 1
ATOM 3054 N N . ASN B 1 185 ? 76.264 96.124 63.934 1.00 40.41 185 ASN B N 1
ATOM 3055 C CA . ASN B 1 185 ? 75.523 97.344 64.241 1.00 43.68 185 ASN B CA 1
ATOM 3056 C C . ASN B 1 185 ? 75.521 98.325 63.075 1.00 39.48 185 ASN B C 1
ATOM 3057 O O . ASN B 1 185 ? 75.882 99.490 63.224 1.00 43.99 185 ASN B O 1
ATOM 3062 N N . LEU B 1 186 ? 75.147 97.819 61.908 1.00 33.01 186 LEU B N 1
ATOM 3063 C CA . LEU B 1 186 ? 75.026 98.612 60.699 1.00 36.82 186 LEU B CA 1
ATOM 3064 C C . LEU B 1 186 ? 73.555 98.883 60.424 1.00 36.14 186 LEU B C 1
ATOM 3065 O O . LEU B 1 186 ? 72.691 98.223 61.005 1.00 36.18 186 LEU B O 1
ATOM 3070 N N . PRO B 1 187 ? 73.258 99.852 59.541 1.00 36.37 187 PRO B N 1
ATOM 3071 C CA . PRO B 1 187 ? 71.878 99.996 59.071 1.00 36.72 187 PRO B CA 1
ATOM 3072 C C . PRO B 1 187 ? 71.296 98.667 58.575 1.00 37.35 187 PRO B C 1
ATOM 3073 O O . PRO B 1 187 ? 71.940 97.923 57.827 1.00 37.57 187 PRO B O 1
ATOM 3077 N N . ILE B 1 188 ? 70.077 98.377 59.003 1.00 33.31 188 ILE B N 1
ATOM 3078 C CA . ILE B 1 188 ? 69.384 97.182 58.562 1.00 31.25 188 ILE B CA 1
ATOM 3079 C C . ILE B 1 188 ? 68.627 97.494 57.277 1.00 32.40 188 ILE B C 1
ATOM 3080 O O . ILE B 1 188 ? 67.523 98.045 57.314 1.00 35.93 188 ILE B O 1
ATOM 3085 N N . LYS B 1 189 ? 69.232 97.143 56.145 1.00 29.48 189 LYS B N 1
ATOM 3086 C CA . LYS B 1 189 ? 68.633 97.401 54.846 1.00 27.08 189 LYS B CA 1
ATOM 3087 C C . LYS B 1 189 ? 67.964 96.124 54.349 1.00 33.09 189 LYS B C 1
ATOM 3088 O O . LYS B 1 189 ? 68.642 95.150 53.996 1.00 30.58 189 LYS B O 1
ATOM 3094 N N . ILE B 1 190 ? 66.633 96.134 54.344 1.00 29.32 190 ILE B N 1
ATOM 3095 C CA . ILE B 1 190 ? 65.854 94.993 53.891 1.00 29.58 190 ILE B CA 1
ATOM 3096 C C . ILE B 1 190 ? 65.550 95.123 52.390 1.00 26.35 190 ILE B C 1
ATOM 3097 O O . ILE B 1 190 ? 64.849 96.035 51.948 1.00 28.46 190 ILE B O 1
ATOM 3102 N N . VAL B 1 191 ? 66.128 94.222 51.608 1.00 24.75 191 VAL B N 1
ATOM 3103 C CA . VAL B 1 191 ? 65.882 94.188 50.176 1.00 24.14 191 VAL B CA 1
ATOM 3104 C C . VAL B 1 191 ? 64.410 93.995 49.979 1.00 25.41 191 VAL B C 1
ATOM 3105 O O . VAL B 1 191 ? 63.815 93.088 50.551 1.00 24.35 191 VAL B O 1
ATOM 3109 N N . SER B 1 192 ? 63.812 94.876 49.189 1.00 27.43 192 SER B N 1
ATOM 3110 C CA . SER B 1 192 ? 62.365 95.029 49.187 1.00 26.04 192 SER B CA 1
ATOM 3111 C C . SER B 1 192 ? 61.680 94.538 47.919 1.00 28.42 192 SER B C 1
ATOM 3112 O O . SER B 1 192 ? 62.176 94.759 46.798 1.00 31.75 192 SER B O 1
ATOM 3115 N N . TRP B 1 193 ? 60.515 93.910 48.089 1.00 28.06 193 TRP B N 1
ATOM 3116 C CA . TRP B 1 193 ? 59.700 93.515 46.944 1.00 30.98 193 TRP B CA 1
ATOM 3117 C C . TRP B 1 193 ? 59.334 94.715 46.088 1.00 31.68 193 TRP B C 1
ATOM 3118 O O . TRP B 1 193 ? 59.275 94.617 44.851 1.00 30.60 193 TRP B O 1
ATOM 3129 N N . ASP B 1 194 ? 59.079 95.839 46.749 1.00 30.94 194 ASP B N 1
ATOM 3130 C CA . ASP B 1 194 ? 58.706 97.082 46.070 1.00 35.25 194 ASP B CA 1
ATOM 3131 C C . ASP B 1 194 ? 59.751 97.506 45.044 1.00 37.77 194 ASP B C 1
ATOM 3132 O O . ASP B 1 194 ? 59.423 98.152 44.052 1.00 37.85 194 ASP B O 1
ATOM 3137 N N . SER B 1 195 ? 61.002 97.120 45.280 1.00 28.73 195 SER B N 1
ATOM 3138 C CA . SER B 1 195 ? 62.107 97.458 44.384 1.00 27.13 195 SER B CA 1
ATOM 3139 C C . SER B 1 195 ? 62.912 96.221 43.981 1.00 31.34 195 SER B C 1
ATOM 3140 O O . SER B 1 195 ? 64.129 96.301 43.803 1.00 30.06 195 SER B O 1
ATOM 3143 N N . GLU B 1 196 ? 62.227 95.080 43.868 1.00 27.41 196 GLU B N 1
ATOM 3144 C CA . GLU B 1 196 ? 62.865 93.802 43.576 1.00 27.71 196 GLU B CA 1
ATOM 3145 C C . GLU B 1 196 ? 63.571 93.846 42.238 1.00 27.42 196 GLU B C 1
ATOM 3146 O O . GLU B 1 196 ? 64.620 93.211 42.081 1.00 28.09 196 GLU B O 1
ATOM 3152 N N . ASP B 1 197 ? 62.995 94.583 41.285 1.00 26.95 197 ASP B N 1
ATOM 3153 C CA . ASP B 1 197 ? 63.615 94.702 39.977 1.00 24.91 197 ASP B CA 1
ATOM 3154 C C . ASP B 1 197 ? 64.949 95.418 40.130 1.00 26.68 197 ASP B C 1
ATOM 3155 O O . ASP B 1 197 ? 65.945 95.016 39.535 1.00 26.60 197 ASP B O 1
ATOM 3160 N N . LEU B 1 198 ? 64.970 96.469 40.946 1.00 27.12 198 LEU B N 1
ATOM 3161 C CA . LEU B 1 198 ? 66.201 97.220 41.154 1.00 28.73 198 LEU B CA 1
ATOM 3162 C C . LEU B 1 198 ? 67.259 96.340 41.815 1.00 26.57 198 LEU B C 1
ATOM 3163 O O . LEU B 1 198 ? 68.448 96.429 41.508 1.00 27.08 198 LEU B O 1
ATOM 3168 N N . TYR B 1 199 ? 66.824 95.494 42.735 1.00 23.89 199 TYR B N 1
ATOM 3169 C CA . TYR B 1 199 ? 67.725 94.564 43.386 1.00 24.75 199 TYR B CA 1
ATOM 3170 C C . TYR B 1 199 ? 68.365 93.596 42.408 1.00 25.77 199 TYR B C 1
ATOM 3171 O O . TYR B 1 199 ? 69.591 93.534 42.316 1.00 22.62 199 TYR B O 1
ATOM 3180 N N . ARG B 1 200 ? 67.551 92.827 41.689 1.00 22.61 200 ARG B N 1
ATOM 3181 C CA . ARG B 1 200 ? 68.145 91.836 40.792 1.00 21.50 200 ARG B CA 1
ATOM 3182 C C . ARG B 1 200 ? 68.875 92.505 39.623 1.00 23.01 200 ARG B C 1
ATOM 3183 O O . ARG B 1 200 ? 69.908 91.990 39.161 1.00 21.88 200 ARG B O 1
ATOM 3191 N N . ASN B 1 201 ? 68.378 93.645 39.141 1.00 21.62 201 ASN B N 1
ATOM 3192 C CA . ASN B 1 201 ? 69.039 94.271 37.993 1.00 21.77 201 ASN B CA 1
ATOM 3193 C C . ASN B 1 201 ? 70.350 94.952 38.432 1.00 25.88 201 ASN B C 1
ATOM 3194 O O . ASN B 1 201 ? 71.314 94.998 37.659 1.00 29.27 201 ASN B O 1
ATOM 3199 N N A SER B 1 202 ? 70.396 95.456 39.663 0.46 25.17 202 SER B N 1
ATOM 3200 N N B SER B 1 202 ? 70.413 95.444 39.668 0.54 25.18 202 SER B N 1
ATOM 3201 C CA A SER B 1 202 ? 71.646 96.013 40.183 0.46 26.29 202 SER B CA 1
ATOM 3202 C CA B SER B 1 202 ? 71.668 96.043 40.136 0.54 26.99 202 SER B CA 1
ATOM 3203 C C A SER B 1 202 ? 72.686 94.918 40.344 0.46 25.90 202 SER B C 1
ATOM 3204 C C B SER B 1 202 ? 72.708 94.947 40.420 0.54 25.86 202 SER B C 1
ATOM 3205 O O A SER B 1 202 ? 73.847 95.092 39.963 0.46 26.96 202 SER B O 1
ATOM 3206 O O B SER B 1 202 ? 73.899 95.142 40.170 0.54 28.10 202 SER B O 1
ATOM 3211 N N . LEU B 1 203 ? 72.256 93.798 40.920 1.00 24.76 203 LEU B N 1
ATOM 3212 C CA . LEU B 1 203 ? 73.124 92.629 41.069 1.00 22.19 203 LEU B CA 1
ATOM 3213 C C . LEU B 1 203 ? 73.705 92.236 39.722 1.00 24.62 203 LEU B C 1
ATOM 3214 O O . LEU B 1 203 ? 74.917 92.001 39.580 1.00 25.58 203 LEU B O 1
ATOM 3219 N N . ASN B 1 204 ? 72.827 92.135 38.728 1.00 22.40 204 ASN B N 1
ATOM 3220 C CA . ASN B 1 204 ? 73.289 91.729 37.406 1.00 23.38 204 ASN B CA 1
ATOM 3221 C C . ASN B 1 204 ? 74.278 92.715 36.809 1.00 28.41 204 ASN B C 1
ATOM 3222 O O . ASN B 1 204 ? 75.203 92.318 36.087 1.00 26.11 204 ASN B O 1
ATOM 3227 N N . SER B 1 205 ? 74.109 93.996 37.136 1.00 29.23 205 SER B N 1
ATOM 3228 C CA . SER B 1 205 ? 74.974 95.051 36.609 1.00 29.17 205 SER B CA 1
ATOM 3229 C C . SER B 1 205 ? 76.335 95.136 37.278 1.00 26.05 205 SER B C 1
ATOM 3230 O O . SER B 1 205 ? 77.228 95.810 36.773 1.00 30.58 205 SER B O 1
ATOM 3233 N N . CYS B 1 206 ? 76.485 94.476 38.418 1.00 24.97 206 CYS B N 1
ATOM 3234 C CA . CYS B 1 206 ? 77.791 94.372 39.069 1.00 22.65 206 CYS B CA 1
ATOM 3235 C C . CYS B 1 206 ? 78.696 93.443 38.279 1.00 32.72 206 CYS B C 1
ATOM 3236 O O . CYS B 1 206 ? 78.242 92.677 37.434 1.00 28.29 206 CYS B O 1
ATOM 3239 N N . SER B 1 207 ? 79.983 93.504 38.577 1.00 30.05 207 SER B N 1
ATOM 3240 C CA . SER B 1 207 ? 80.929 92.524 38.069 1.00 30.88 207 SER B CA 1
ATOM 3241 C C . SER B 1 207 ? 82.041 92.429 39.104 1.00 29.52 207 SER B C 1
ATOM 3242 O O . SER B 1 207 ? 82.083 93.240 40.024 1.00 30.63 207 SER B O 1
ATOM 3245 N N . LEU B 1 208 ? 82.916 91.437 38.997 1.00 31.08 208 LEU B N 1
ATOM 3246 C CA . LEU B 1 208 ? 84.053 91.392 39.913 1.00 33.12 208 LEU B CA 1
ATOM 3247 C C . LEU B 1 208 ? 84.850 92.690 39.785 1.00 37.92 208 LEU B C 1
ATOM 3248 O O . LEU B 1 208 ? 85.236 93.100 38.688 1.00 39.92 208 LEU B O 1
ATOM 3253 N N . GLY B 1 209 ? 85.060 93.360 40.909 1.00 33.57 209 GLY B N 1
ATOM 3254 C CA . GLY B 1 209 ? 85.735 94.635 40.914 1.00 33.72 209 GLY B CA 1
ATOM 3255 C C . GLY B 1 209 ? 84.804 95.835 40.848 1.00 40.15 209 GLY B C 1
ATOM 3256 O O . GLY B 1 209 ? 85.261 96.969 40.961 1.00 40.97 209 GLY B O 1
ATOM 3257 N N . ASN B 1 210 ? 83.505 95.605 40.663 1.00 35.14 210 ASN B N 1
ATOM 3258 C CA . ASN B 1 210 ? 82.561 96.719 40.570 1.00 35.82 210 ASN B CA 1
ATOM 3259 C C . ASN B 1 210 ? 81.219 96.417 41.221 1.00 35.78 210 ASN B C 1
ATOM 3260 O O . ASN B 1 210 ? 80.372 95.748 40.614 1.00 32.44 210 ASN B O 1
ATOM 3265 N N . TYR B 1 211 ? 81.012 96.932 42.436 1.00 30.27 211 TYR B N 1
ATOM 3266 C CA . TYR B 1 211 ? 79.787 96.613 43.171 1.00 27.33 211 TYR B CA 1
ATOM 3267 C C . TYR B 1 211 ? 78.903 97.850 43.356 1.00 33.31 211 TYR B C 1
ATOM 3268 O O . TYR B 1 211 ? 77.888 97.799 44.053 1.00 32.53 211 TYR B O 1
ATOM 3277 N N . VAL B 1 212 ? 79.278 98.944 42.695 1.00 32.87 212 VAL B N 1
ATOM 3278 C CA . VAL B 1 212 ? 78.561 100.209 42.818 1.00 34.64 212 VAL B CA 1
ATOM 3279 C C . VAL B 1 212 ? 77.040 100.122 42.585 1.00 32.66 212 VAL B C 1
ATOM 3280 O O . VAL B 1 212 ? 76.278 100.676 43.367 1.00 33.03 212 VAL B O 1
ATOM 3284 N N . PRO B 1 213 ? 76.587 99.423 41.526 1.00 37.49 213 PRO B N 1
ATOM 3285 C CA . PRO B 1 213 ? 75.126 99.362 41.381 1.00 32.07 213 PRO B CA 1
ATOM 3286 C C . PRO B 1 213 ? 74.408 98.778 42.607 1.00 26.96 213 PRO B C 1
ATOM 3287 O O . PRO B 1 213 ? 73.379 99.304 43.025 1.00 27.47 213 PRO B O 1
ATOM 3291 N N . LEU B 1 214 ? 74.965 97.736 43.209 1.00 24.96 214 LEU B N 1
ATOM 3292 C CA . LEU B 1 214 ? 74.320 97.161 44.387 1.00 24.66 214 LEU B CA 1
ATOM 3293 C C . LEU B 1 214 ? 74.506 98.038 45.616 1.00 26.11 214 LEU B C 1
ATOM 3294 O O . LEU B 1 214 ? 73.606 98.148 46.444 1.00 27.67 214 LEU B O 1
ATOM 3299 N N . ILE B 1 215 ? 75.677 98.656 45.742 1.00 29.03 215 ILE B N 1
ATOM 3300 C CA . ILE B 1 215 ? 75.930 99.560 46.846 1.00 31.82 215 ILE B CA 1
ATOM 3301 C C . ILE B 1 215 ? 74.899 100.683 46.827 1.00 32.96 215 ILE B C 1
ATOM 3302 O O . ILE B 1 215 ? 74.336 101.036 47.859 1.00 32.32 215 ILE B O 1
ATOM 3307 N N . GLU B 1 216 ? 74.643 101.232 45.645 1.00 30.22 216 GLU B N 1
ATOM 3308 C CA . GLU B 1 216 ? 73.704 102.341 45.519 1.00 32.77 216 GLU B CA 1
ATOM 3309 C C . GLU B 1 216 ? 72.282 101.876 45.838 1.00 36.19 216 GLU B C 1
ATOM 3310 O O . GLU B 1 216 ? 71.520 102.585 46.511 1.00 32.35 216 GLU B O 1
ATOM 3316 N N . TYR B 1 217 ? 71.929 100.686 45.363 1.00 31.29 217 TYR B N 1
ATOM 3317 C CA . TYR B 1 217 ? 70.615 100.137 45.670 1.00 28.66 217 TYR B CA 1
ATOM 3318 C C . TYR B 1 217 ? 70.425 100.012 47.187 1.00 30.63 217 TYR B C 1
ATOM 3319 O O . TYR B 1 217 ? 69.471 100.569 47.729 1.00 30.27 217 TYR B O 1
ATOM 3328 N N . LEU B 1 218 ? 71.346 99.329 47.867 1.00 27.65 218 LEU B N 1
ATOM 3329 C CA . LEU B 1 218 ? 71.234 99.137 49.323 1.00 30.07 218 LEU B CA 1
ATOM 3330 C C . LEU B 1 218 ? 71.190 100.459 50.075 1.00 36.88 218 LEU B C 1
ATOM 3331 O O . LEU B 1 218 ? 70.451 100.608 51.053 1.00 30.75 218 LEU B O 1
ATOM 3336 N N . SER B 1 219 ? 71.989 101.423 49.619 1.00 32.52 219 SER B N 1
ATOM 3337 C CA . SER B 1 219 ? 71.994 102.740 50.241 1.00 39.50 219 SER B CA 1
ATOM 3338 C C . SER B 1 219 ? 70.639 103.424 50.092 1.00 37.92 219 SER B C 1
ATOM 3339 O O . SER B 1 219 ? 70.216 104.169 50.972 1.00 43.17 219 SER B O 1
ATOM 3342 N N . SER B 1 220 ? 69.961 103.171 48.976 1.00 37.06 220 SER B N 1
ATOM 3343 C CA . SER B 1 220 ? 68.663 103.796 48.708 1.00 39.72 220 SER B CA 1
ATOM 3344 C C . SER B 1 220 ? 67.579 103.316 49.671 1.00 37.88 220 SER B C 1
ATOM 3345 O O . SER B 1 220 ? 66.557 103.981 49.838 1.00 45.71 220 SER B O 1
ATOM 3348 N N . LEU B 1 221 ? 67.803 102.166 50.301 1.00 32.74 221 LEU B N 1
ATOM 3349 C CA . LEU B 1 221 ? 66.803 101.552 51.166 1.00 32.04 221 LEU B CA 1
ATOM 3350 C C . LEU B 1 221 ? 66.749 102.231 52.525 1.00 33.81 221 LEU B C 1
ATOM 3351 O O . LEU B 1 221 ? 67.767 102.698 53.030 1.00 35.40 221 LEU B O 1
ATOM 3356 N N . GLU B 1 222 ? 65.555 102.275 53.106 1.00 34.22 222 GLU B N 1
ATOM 3357 C CA . GLU B 1 222 ? 65.371 102.819 54.449 1.00 39.68 222 GLU B CA 1
ATOM 3358 C C . GLU B 1 222 ? 66.061 101.904 55.464 1.00 39.60 222 GLU B C 1
ATOM 3359 O O . GLU B 1 222 ? 66.222 100.692 55.229 1.00 36.28 222 GLU B O 1
ATOM 3365 N N . ASP B 1 223 ? 66.470 102.485 56.589 1.00 40.72 223 ASP B N 1
ATOM 3366 C CA . ASP B 1 223 ? 67.067 101.733 57.685 1.00 39.11 223 ASP B CA 1
ATOM 3367 C C . ASP B 1 223 ? 65.948 101.231 58.589 1.00 45.95 223 ASP B C 1
ATOM 3368 O O . ASP B 1 223 ? 65.222 102.039 59.169 1.00 45.13 223 ASP B O 1
ATOM 3373 N N . PHE B 1 224 ? 65.807 99.907 58.694 1.00 46.93 224 PHE B N 1
ATOM 3374 C CA . PHE B 1 224 ? 64.756 99.293 59.516 1.00 46.30 224 PHE B CA 1
ATOM 3375 C C . PHE B 1 224 ? 64.797 99.838 60.944 1.00 47.17 224 PHE B C 1
ATOM 3376 O O . PHE B 1 224 ? 63.756 100.091 61.547 1.00 46.79 224 PHE B O 1
ATOM 3384 N N . ARG B 1 225 ? 66.006 100.011 61.469 1.00 48.41 225 ARG B N 1
ATOM 3385 C CA . ARG B 1 225 ? 66.190 100.491 62.838 1.00 49.41 225 ARG B CA 1
ATOM 3386 C C . ARG B 1 225 ? 65.558 101.862 63.043 1.00 51.50 225 ARG B C 1
ATOM 3387 O O . ARG B 1 225 ? 65.025 102.155 64.112 1.00 49.69 225 ARG B O 1
ATOM 3395 N N . GLU B 1 226 ? 65.627 102.702 62.018 1.00 49.26 226 GLU B N 1
ATOM 3396 C CA . GLU B 1 226 ? 65.064 104.041 62.104 1.00 51.84 226 GLU B CA 1
ATOM 3397 C C . GLU B 1 226 ? 63.564 104.005 61.882 1.00 50.03 226 GLU B C 1
ATOM 3398 O O . GLU B 1 226 ? 62.809 104.630 62.621 1.00 56.03 226 GLU B O 1
ATOM 3404 N N . VAL B 1 227 ? 63.140 103.266 60.863 1.00 50.31 227 VAL B N 1
ATOM 3405 C CA . VAL B 1 227 ? 61.722 103.131 60.559 1.00 52.08 227 VAL B CA 1
ATOM 3406 C C . VAL B 1 227 ? 60.949 102.661 61.786 1.00 51.18 227 VAL B C 1
ATOM 3407 O O . VAL B 1 227 ? 59.855 103.151 62.065 1.00 51.36 227 VAL B O 1
ATOM 3411 N N . TYR B 1 228 ? 61.543 101.745 62.541 1.00 46.32 228 TYR B N 1
ATOM 3412 C CA . TYR B 1 228 ? 60.884 101.204 63.728 1.00 46.37 228 TYR B CA 1
ATOM 3413 C C . TYR B 1 228 ? 61.582 101.559 65.042 1.00 50.22 228 TYR B C 1
ATOM 3414 O O . TYR B 1 228 ? 61.590 100.766 65.988 1.00 52.77 228 TYR B O 1
ATOM 3423 N N . LYS B 1 229 ? 62.134 102.765 65.111 1.00 61.82 229 LYS B N 1
ATOM 3424 C CA . LYS B 1 229 ? 62.829 103.225 66.308 1.00 62.43 229 LYS B CA 1
ATOM 3425 C C . LYS B 1 229 ? 61.921 103.186 67.544 1.00 62.92 229 LYS B C 1
ATOM 3426 O O . LYS B 1 229 ? 62.391 103.007 68.665 1.00 66.88 229 LYS B O 1
ATOM 3432 N N . MET B 1 230 ? 60.618 103.328 67.328 1.00 63.99 230 MET B N 1
ATOM 3433 C CA . MET B 1 230 ? 59.646 103.300 68.416 1.00 68.96 230 MET B CA 1
ATOM 3434 C C . MET B 1 230 ? 59.631 101.948 69.131 1.00 73.10 230 MET B C 1
ATOM 3435 O O . MET B 1 230 ? 59.174 101.842 70.268 1.00 77.51 230 MET B O 1
ATOM 3440 N N . LEU B 1 231 ? 60.145 100.919 68.466 1.00 66.92 231 LEU B N 1
ATOM 3441 C CA . LEU B 1 231 ? 60.121 99.577 69.019 1.00 67.96 231 LEU B CA 1
ATOM 3442 C C . LEU B 1 231 ? 61.365 99.235 69.829 1.00 68.61 231 LEU B C 1
ATOM 3443 O O . LEU B 1 231 ? 61.453 98.137 70.380 1.00 74.10 231 LEU B O 1
ATOM 3448 N N . TRP B 1 232 ? 62.331 100.146 69.900 1.00 64.13 232 TRP B N 1
ATOM 3449 C CA . TRP B 1 232 ? 63.579 99.821 70.589 1.00 71.18 232 TRP B CA 1
ATOM 3450 C C . TRP B 1 232 ? 64.304 101.030 71.176 1.00 71.42 232 TRP B C 1
ATOM 3451 O O . TRP B 1 232 ? 65.177 100.874 72.030 1.00 73.35 232 TRP B O 1
ATOM 3462 N N . LYS B 1 233 ? 63.956 102.230 70.724 1.00 71.28 233 LYS B N 1
ATOM 3463 C CA . LYS B 1 233 ? 64.516 103.436 71.327 1.00 77.49 233 LYS B CA 1
ATOM 3464 C C . LYS B 1 233 ? 63.583 104.633 71.170 1.00 74.27 233 LYS B C 1
ATOM 3465 O O . LYS B 1 233 ? 62.683 104.835 71.983 1.00 72.50 233 LYS B O 1
#